Protein AF-A0A7Y2HDD9-F1 (afdb_monomer_lite)

Radius of gyration: 42.1 Å; chains: 1; bounding box: 78×57×143 Å

Foldseek 3Di:
DVVVVVVVVVVVVVVVVVVVVVVVVVVVVVVLPVPDDFQQLLVQLVFQPDCPLVVVLVVLVVLLVVLQPFQQKDWDWDWDQPPDDPPAGKTKIKIKIKGKHKLRGNPLSNLVSVLSVLVNVLCVLVVSLVSLVVCLVVVLLVLLLLLLVVLLVLLVVLLVLLVVLLVLLVVCVVVVNHDVVSNVVSVVSNVVSVVVNVVSVVSNVVCVVVCVVSVRDDDPPSLVFDKAFQLVVLLVCLVVPVSLVVSLVSQLVSLVSVLVSLQMKIWMWMWMWMDIRPDPVRIDIDIDIDTGGDPDPDCVVVSVVSSVVSVVVSVVLSVVLSVVLVVLNVVLVVLVVVLVVLLVVLVVLVVVLVVLVLVVVPDDSVSVSVSSVSVSVNSVSVSVNSVSSSVNVSSLSVNPSSSPPDRRSVRIDTDPSPPPDPPPPDQAEDEDEPPDDDDPVSVVVCVVVSYHYAYPVRVPVVAPEDEQPLVVDQAPVVSVVVVVVVCVVPVRHHYDDPCPVSVVVRHVSHVPPDDPDPDDD

Structure (mmCIF, N/CA/C/O backbone):
data_AF-A0A7Y2HDD9-F1
#
_entry.id   AF-A0A7Y2HDD9-F1
#
loop_
_atom_site.group_PDB
_atom_site.id
_atom_site.type_symbol
_atom_site.label_atom_id
_atom_site.label_alt_id
_atom_site.label_comp_id
_atom_site.label_asym_id
_atom_site.label_entity_id
_atom_site.label_seq_id
_atom_site.pdbx_PDB_ins_code
_atom_site.Cartn_x
_atom_site.Cartn_y
_atom_site.Cartn_z
_atom_site.occupancy
_atom_site.B_iso_or_equiv
_atom_site.auth_seq_id
_atom_site.auth_comp_id
_atom_site.auth_asym_id
_atom_site.auth_atom_id
_atom_site.pdbx_PDB_model_num
ATOM 1 N N . MET A 1 1 ? 36.452 -15.661 -39.657 1.00 47.78 1 MET A N 1
ATOM 2 C CA . MET A 1 1 ? 35.660 -16.874 -39.352 1.00 47.78 1 MET A CA 1
ATOM 3 C C . MET A 1 1 ? 35.799 -17.353 -37.906 1.00 47.78 1 MET A C 1
ATOM 5 O O . MET A 1 1 ? 34.768 -17.627 -37.320 1.00 47.78 1 MET A O 1
ATOM 9 N N . SER A 1 2 ? 36.987 -17.421 -37.281 1.00 43.34 2 SER A N 1
ATOM 10 C CA . SER A 1 2 ? 37.081 -17.934 -35.891 1.00 43.34 2 SER A CA 1
ATOM 11 C C . SER A 1 2 ? 36.596 -16.971 -34.791 1.00 43.34 2 SER A C 1
ATOM 13 O O . SER A 1 2 ? 36.262 -17.423 -33.701 1.00 43.34 2 SER A O 1
ATOM 15 N N . ILE A 1 3 ? 36.512 -15.663 -35.065 1.00 48.81 3 ILE A N 1
ATOM 16 C CA . ILE A 1 3 ? 36.036 -14.653 -34.098 1.00 48.81 3 ILE A CA 1
ATOM 17 C C . ILE A 1 3 ? 34.498 -14.661 -33.978 1.00 48.81 3 ILE A C 1
ATOM 19 O O . ILE A 1 3 ? 33.980 -14.533 -32.873 1.00 48.81 3 ILE A O 1
ATOM 23 N N . ASP A 1 4 ? 33.770 -14.907 -35.075 1.00 53.03 4 ASP A N 1
ATOM 24 C CA . ASP A 1 4 ? 32.295 -14.977 -35.070 1.00 53.03 4 ASP A CA 1
ATOM 25 C C . ASP A 1 4 ? 31.764 -16.170 -34.274 1.00 53.03 4 ASP A C 1
ATOM 27 O O . ASP A 1 4 ? 30.815 -16.035 -33.507 1.00 53.03 4 ASP A O 1
ATOM 31 N N . ILE A 1 5 ? 32.424 -17.326 -34.392 1.00 54.16 5 ILE A N 1
ATOM 32 C CA . ILE A 1 5 ? 32.047 -18.539 -33.654 1.00 54.16 5 ILE A CA 1
ATOM 33 C C . ILE A 1 5 ? 32.234 -18.323 -32.145 1.00 54.16 5 ILE A C 1
ATOM 35 O O . ILE A 1 5 ? 31.430 -18.790 -31.342 1.00 54.16 5 ILE A O 1
ATOM 39 N N . LYS A 1 6 ? 33.266 -17.565 -31.749 1.00 51.97 6 LYS A N 1
ATOM 40 C CA . LYS A 1 6 ? 33.541 -17.259 -30.342 1.00 51.97 6 LYS A CA 1
ATOM 41 C C . LYS A 1 6 ? 32.492 -16.314 -29.747 1.00 51.97 6 LYS A C 1
ATOM 43 O O . LYS A 1 6 ? 32.070 -16.534 -28.619 1.00 51.97 6 LYS A O 1
ATOM 48 N N . ASN A 1 7 ? 32.034 -15.320 -30.511 1.00 48.03 7 ASN A N 1
ATOM 49 C CA . ASN A 1 7 ? 30.978 -14.404 -30.073 1.00 48.03 7 ASN A CA 1
ATOM 50 C C . ASN A 1 7 ? 29.602 -15.089 -30.016 1.00 48.03 7 ASN A C 1
ATOM 52 O O . ASN A 1 7 ? 28.890 -14.907 -29.034 1.00 48.03 7 ASN A O 1
ATOM 56 N N . GLN A 1 8 ? 29.268 -15.954 -30.982 1.00 47.94 8 GLN A N 1
ATOM 57 C CA . GLN A 1 8 ? 28.043 -16.767 -30.923 1.00 47.94 8 GLN A CA 1
ATOM 58 C C . GLN A 1 8 ? 28.028 -17.729 -29.728 1.00 47.94 8 GLN A C 1
ATOM 60 O O . GLN A 1 8 ? 26.996 -17.890 -29.082 1.00 47.94 8 GLN A O 1
ATOM 65 N N . LEU A 1 9 ? 29.169 -18.341 -29.394 1.00 45.78 9 LEU A N 1
ATOM 66 C CA . LEU A 1 9 ? 29.283 -19.215 -28.222 1.00 45.78 9 LEU A CA 1
ATOM 67 C C . LEU A 1 9 ? 29.121 -18.455 -26.896 1.00 45.78 9 LEU A C 1
ATOM 69 O O . LEU A 1 9 ? 28.589 -19.022 -25.945 1.00 45.78 9 LEU A O 1
ATOM 73 N N . ILE A 1 10 ? 29.549 -17.188 -26.832 1.00 61.53 10 ILE A N 1
ATOM 74 C CA . ILE A 1 10 ? 29.371 -16.323 -25.654 1.00 61.53 10 ILE A CA 1
ATOM 75 C C . ILE A 1 10 ? 27.909 -15.867 -25.522 1.00 61.53 10 ILE A C 1
ATOM 77 O O . ILE A 1 10 ? 27.352 -15.913 -24.431 1.00 61.53 10 ILE A O 1
ATOM 81 N N . GLU A 1 11 ? 27.247 -15.485 -26.617 1.00 56.12 11 GLU A N 1
ATOM 82 C CA . GLU A 1 11 ? 25.822 -15.117 -26.582 1.00 56.12 11 GLU A CA 1
ATOM 83 C C . GLU A 1 11 ? 24.930 -16.315 -26.207 1.00 56.12 11 GLU A C 1
ATOM 85 O O . GLU A 1 11 ? 24.002 -16.176 -25.408 1.00 56.12 11 GLU A O 1
ATOM 90 N N . MET A 1 12 ? 25.246 -17.517 -26.707 1.00 55.62 12 MET A N 1
ATOM 91 C CA . MET A 1 12 ? 24.531 -18.743 -26.337 1.00 55.62 12 MET A CA 1
ATOM 92 C C . MET A 1 12 ? 24.745 -19.140 -24.871 1.00 55.62 12 MET A C 1
ATOM 94 O O . MET A 1 12 ? 23.802 -19.607 -24.229 1.00 55.62 12 MET A O 1
ATOM 98 N N . SER A 1 13 ? 25.952 -18.958 -24.323 1.00 61.47 13 SER A N 1
ATOM 99 C CA . SER A 1 13 ? 26.234 -19.295 -22.924 1.00 61.47 13 SER A CA 1
ATOM 100 C C . SER A 1 13 ? 25.582 -18.311 -21.952 1.00 61.47 13 SER A C 1
ATOM 102 O O . SER A 1 13 ? 25.010 -18.751 -20.956 1.00 61.47 13 SER A O 1
ATOM 104 N N . ILE A 1 14 ? 25.560 -17.013 -22.272 1.00 59.75 14 ILE A N 1
ATOM 105 C CA . ILE A 1 14 ? 24.850 -15.995 -21.480 1.00 59.75 14 ILE A CA 1
ATOM 106 C C . ILE A 1 14 ? 23.339 -16.264 -21.489 1.00 59.75 14 ILE A C 1
ATOM 108 O O . ILE A 1 14 ? 22.723 -16.311 -20.426 1.00 59.75 14 ILE A O 1
ATOM 112 N N . GLY A 1 15 ? 22.742 -16.535 -22.656 1.00 62.19 15 GLY A N 1
ATOM 113 C CA . GLY A 1 15 ? 21.313 -16.857 -22.751 1.00 62.19 15 GLY A CA 1
ATOM 114 C C . GLY A 1 15 ? 20.920 -18.136 -21.997 1.00 62.19 15 GLY A C 1
ATOM 115 O O . GLY A 1 15 ? 19.841 -18.205 -21.406 1.00 62.19 15 GLY A O 1
ATOM 116 N N . TYR A 1 16 ? 21.802 -19.141 -21.969 1.00 60.81 16 TYR A N 1
ATOM 117 C CA . TYR A 1 16 ? 21.596 -20.368 -21.195 1.00 60.81 16 TYR A CA 1
ATOM 118 C C . TYR A 1 16 ? 21.693 -20.127 -19.681 1.00 60.81 16 TYR A C 1
ATOM 120 O O . TYR A 1 16 ? 20.864 -20.639 -18.932 1.00 60.81 16 TYR A O 1
ATOM 128 N N . ILE A 1 17 ? 22.654 -19.312 -19.231 1.00 62.47 17 ILE A N 1
ATOM 129 C CA . ILE A 1 17 ? 22.815 -18.949 -17.814 1.00 62.47 17 ILE A CA 1
ATOM 130 C C . ILE A 1 17 ? 21.609 -18.144 -17.319 1.00 62.47 17 ILE A C 1
ATOM 132 O O . ILE A 1 17 ? 21.071 -18.457 -16.261 1.00 62.47 17 ILE A O 1
ATOM 136 N N . ILE A 1 18 ? 21.122 -17.177 -18.106 1.00 63.19 18 ILE A N 1
ATOM 137 C CA . ILE A 1 18 ? 19.920 -16.398 -17.769 1.00 63.19 18 ILE A CA 1
ATOM 138 C C . ILE A 1 18 ? 18.696 -17.318 -17.632 1.00 63.19 18 ILE A C 1
ATOM 140 O O . ILE A 1 18 ? 17.944 -17.203 -16.665 1.00 63.19 18 ILE A O 1
ATOM 144 N N . LYS A 1 19 ? 18.516 -18.285 -18.547 1.00 63.38 19 LYS A N 1
ATOM 145 C CA . LYS A 1 19 ? 17.435 -19.288 -18.461 1.00 63.38 19 LYS A CA 1
ATOM 146 C C . LYS A 1 19 ? 17.536 -20.211 -17.243 1.00 63.38 19 LYS A C 1
ATOM 148 O O . LYS A 1 19 ? 16.516 -20.565 -16.664 1.00 63.38 19 LYS A O 1
ATOM 153 N N . GLN A 1 20 ? 18.742 -20.622 -16.859 1.00 65.38 20 GLN A N 1
ATOM 154 C CA . GLN A 1 20 ? 18.943 -21.461 -15.674 1.00 65.38 20 GLN A CA 1
ATOM 155 C C . GLN A 1 20 ? 18.697 -20.677 -14.378 1.00 65.38 20 GLN A C 1
ATOM 157 O O . GLN A 1 20 ? 18.035 -21.188 -13.481 1.00 65.38 20 GLN A O 1
ATOM 162 N N . LEU A 1 21 ? 19.150 -19.422 -14.295 1.00 57.03 21 LEU A N 1
ATOM 163 C CA . LEU A 1 21 ? 18.912 -18.560 -13.132 1.00 57.03 21 LEU A CA 1
ATOM 164 C C . LEU A 1 21 ? 17.427 -18.225 -12.957 1.00 57.03 21 LEU A C 1
ATOM 166 O O . LEU A 1 21 ? 16.918 -18.304 -11.845 1.00 57.03 21 LEU A O 1
ATOM 170 N N . SER A 1 22 ? 16.716 -17.932 -14.048 1.00 53.75 22 SER A N 1
ATOM 171 C CA . SER A 1 22 ? 15.260 -17.714 -14.019 1.00 53.75 22 SER A CA 1
ATOM 172 C C . SER A 1 22 ? 14.484 -18.970 -13.615 1.00 53.75 22 SER A C 1
ATOM 174 O O . SER A 1 22 ? 13.533 -18.870 -12.845 1.00 53.75 22 SER A O 1
ATOM 176 N N . LEU A 1 23 ? 14.910 -20.160 -14.054 1.00 54.00 23 LEU A N 1
ATOM 177 C CA . LEU A 1 23 ? 14.310 -21.425 -13.619 1.00 54.00 23 LEU A CA 1
ATOM 178 C C . LEU A 1 23 ? 14.557 -21.696 -12.125 1.00 54.00 23 LEU A C 1
ATOM 180 O O . LEU A 1 23 ? 13.646 -22.132 -11.428 1.00 54.00 23 LEU A O 1
ATOM 184 N N . ILE A 1 24 ? 15.764 -21.417 -11.624 1.00 59.34 24 ILE A N 1
ATOM 185 C CA . ILE A 1 24 ? 16.103 -21.558 -10.200 1.00 59.34 24 ILE A CA 1
ATOM 186 C C . ILE A 1 24 ? 15.302 -20.566 -9.354 1.00 59.34 24 ILE A C 1
ATOM 188 O O . ILE A 1 24 ? 14.783 -20.959 -8.314 1.00 59.34 24 ILE A O 1
ATOM 192 N N . LEU A 1 25 ? 15.141 -19.322 -9.814 1.00 53.00 25 LEU A N 1
ATOM 193 C CA . LEU A 1 25 ? 14.307 -18.314 -9.157 1.00 53.00 25 LEU A CA 1
ATOM 194 C C . LEU A 1 25 ? 12.840 -18.768 -9.105 1.00 53.00 25 LEU A C 1
ATOM 196 O O . LEU A 1 25 ? 12.223 -18.731 -8.047 1.00 53.00 25 LEU A O 1
ATOM 200 N N . LEU A 1 26 ? 12.306 -19.290 -10.215 1.00 47.28 26 LEU A N 1
ATOM 201 C CA . LEU A 1 26 ? 10.941 -19.817 -10.287 1.00 47.28 26 LEU A CA 1
ATOM 202 C C . LEU A 1 26 ? 10.736 -21.013 -9.343 1.00 47.28 26 LEU A C 1
ATOM 204 O O . LEU A 1 26 ? 9.709 -21.110 -8.675 1.00 47.28 26 LEU A O 1
ATOM 208 N N . ILE A 1 27 ? 11.717 -21.917 -9.256 1.00 46.47 27 ILE A N 1
ATOM 209 C CA . ILE A 1 27 ? 11.686 -23.050 -8.324 1.00 46.47 27 ILE A CA 1
ATOM 210 C C . ILE A 1 27 ? 11.789 -22.547 -6.879 1.00 46.47 27 ILE A C 1
ATOM 212 O O . ILE A 1 27 ? 11.007 -22.978 -6.043 1.00 46.47 27 ILE A O 1
ATOM 216 N N . ALA A 1 28 ? 12.681 -21.606 -6.565 1.00 44.12 28 ALA A N 1
ATOM 217 C CA . ALA A 1 28 ? 12.818 -21.050 -5.218 1.00 44.12 28 ALA A CA 1
ATOM 218 C C . ALA A 1 28 ? 11.527 -20.359 -4.746 1.00 44.12 28 ALA A C 1
ATOM 220 O O . ALA A 1 28 ? 11.054 -20.645 -3.647 1.00 44.12 28 ALA A O 1
ATOM 221 N N . ILE A 1 29 ? 10.902 -19.552 -5.612 1.00 45.22 29 ILE A N 1
ATOM 222 C CA . ILE A 1 29 ? 9.604 -18.912 -5.358 1.00 45.22 29 ILE A CA 1
ATOM 223 C C . ILE A 1 29 ? 8.531 -19.987 -5.131 1.00 45.22 29 ILE A C 1
ATOM 225 O O . ILE A 1 29 ? 7.901 -20.030 -4.080 1.00 45.22 29 ILE A O 1
ATOM 229 N N . THR A 1 30 ? 8.386 -20.948 -6.048 1.00 41.09 30 THR A N 1
ATOM 230 C CA . THR A 1 30 ? 7.343 -21.989 -5.932 1.00 41.09 30 THR A CA 1
ATOM 231 C C . THR A 1 30 ? 7.552 -22.974 -4.777 1.00 41.09 30 THR A C 1
ATOM 233 O O . THR A 1 30 ? 6.582 -23.570 -4.308 1.00 41.09 30 THR A O 1
ATOM 236 N N . THR A 1 31 ? 8.786 -23.163 -4.298 1.00 42.69 31 THR A N 1
ATOM 237 C CA . THR A 1 31 ? 9.081 -24.051 -3.159 1.00 42.69 31 THR A CA 1
ATOM 238 C C . THR A 1 31 ? 8.915 -23.329 -1.818 1.00 42.69 31 THR A C 1
ATOM 240 O O . THR A 1 31 ? 8.492 -23.968 -0.859 1.00 42.69 31 THR A O 1
ATOM 243 N N . SER A 1 32 ? 9.156 -22.011 -1.763 1.00 42.06 32 SER A N 1
ATOM 244 C CA . SER A 1 32 ? 8.848 -21.153 -0.603 1.00 42.06 32 SER A CA 1
ATOM 245 C C . SER A 1 32 ? 7.334 -21.018 -0.369 1.00 42.06 32 SER A C 1
ATOM 247 O O . SER A 1 32 ? 6.865 -21.039 0.765 1.00 42.06 32 SER A O 1
ATOM 249 N N . MET A 1 33 ? 6.539 -20.993 -1.446 1.00 40.28 33 MET A N 1
ATOM 250 C CA . MET A 1 33 ? 5.081 -20.808 -1.384 1.00 40.28 33 MET A CA 1
ATOM 251 C C . MET A 1 33 ? 4.270 -22.061 -1.003 1.00 40.28 33 MET A C 1
ATOM 253 O O . MET A 1 33 ? 3.053 -21.986 -0.832 1.00 40.28 33 MET A O 1
ATOM 257 N N . LYS A 1 34 ? 4.892 -23.238 -0.852 1.00 35.34 34 LYS A N 1
ATOM 258 C CA . LYS A 1 34 ? 4.181 -24.465 -0.448 1.00 35.34 34 LYS A CA 1
ATOM 259 C C . LYS A 1 34 ? 4.016 -24.533 1.0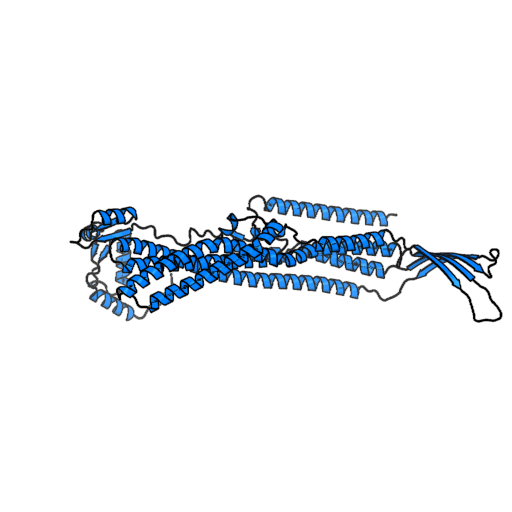73 1.00 35.34 34 LYS A C 1
ATOM 261 O O . LYS A 1 34 ? 4.667 -25.337 1.732 1.00 35.34 34 LYS A O 1
ATOM 266 N N . GLY A 1 35 ? 3.120 -23.717 1.625 1.00 40.12 35 GLY A N 1
ATOM 267 C CA . GLY A 1 35 ? 2.677 -23.879 3.016 1.00 40.12 35 GLY A CA 1
ATOM 268 C C . GLY A 1 35 ? 2.114 -22.640 3.705 1.00 40.12 35 GLY A C 1
ATOM 269 O O . GLY A 1 35 ? 1.549 -22.779 4.784 1.00 40.12 35 GLY A O 1
ATOM 270 N N . GLN A 1 36 ? 2.239 -21.455 3.108 1.00 52.06 36 GLN A N 1
ATOM 271 C CA . GLN A 1 36 ? 1.629 -20.233 3.627 1.00 52.06 36 GLN A CA 1
ATOM 272 C C . GLN A 1 36 ? 0.431 -19.867 2.753 1.00 52.06 36 GLN A C 1
ATOM 274 O O . GLN A 1 36 ? 0.553 -19.782 1.532 1.00 52.06 36 GLN A O 1
ATOM 279 N N . GLU A 1 37 ? -0.738 -19.707 3.375 1.00 58.56 37 GLU A N 1
ATOM 280 C CA . GLU A 1 37 ? -1.887 -19.065 2.733 1.00 58.56 37 GLU A CA 1
ATOM 281 C C . GLU A 1 37 ? -1.419 -17.721 2.165 1.00 58.56 37 GLU A C 1
ATOM 283 O O . GLU A 1 37 ? -0.757 -16.950 2.865 1.00 58.56 37 GLU A O 1
ATOM 288 N N . ALA A 1 38 ? -1.690 -17.476 0.882 1.00 67.69 38 ALA A N 1
ATOM 289 C CA . ALA A 1 38 ? -1.280 -16.239 0.238 1.00 67.69 38 ALA A CA 1
ATOM 290 C C . ALA A 1 38 ? -1.981 -15.068 0.933 1.00 67.69 38 ALA A C 1
ATOM 292 O O . ALA A 1 38 ? -3.208 -15.001 0.947 1.00 67.69 38 ALA A O 1
ATOM 293 N N . PHE A 1 39 ? -1.197 -14.158 1.505 1.00 81.88 39 PHE A N 1
ATOM 294 C CA . PHE A 1 39 ? -1.722 -12.965 2.152 1.00 81.88 39 PHE A CA 1
ATOM 295 C C . PHE A 1 39 ? -2.448 -12.093 1.122 1.00 81.88 39 PHE A C 1
ATOM 297 O O . PHE A 1 39 ? -1.891 -11.786 0.066 1.00 81.88 39 PHE A O 1
ATOM 304 N N . PHE A 1 40 ? -3.683 -11.667 1.396 1.00 85.25 40 PHE A N 1
ATOM 305 C CA . PHE A 1 40 ? -4.521 -11.081 0.345 1.00 85.25 40 PHE A CA 1
ATOM 306 C C . PHE A 1 40 ? -3.955 -9.820 -0.315 1.00 85.25 40 PHE A C 1
ATOM 308 O O . PHE A 1 40 ? -4.175 -9.625 -1.513 1.00 85.25 40 PHE A O 1
ATOM 315 N N . LEU A 1 41 ? -3.193 -8.982 0.403 1.00 85.56 41 LEU A N 1
ATOM 316 C CA . LEU A 1 41 ? -2.558 -7.811 -0.218 1.00 85.56 41 LEU A CA 1
ATOM 317 C C . LEU A 1 41 ? -1.556 -8.213 -1.308 1.00 85.56 41 LEU A C 1
ATOM 319 O O . LEU A 1 41 ? -1.328 -7.437 -2.232 1.00 85.56 41 LEU A O 1
ATOM 323 N N . ASP A 1 42 ? -0.981 -9.417 -1.249 1.00 86.38 42 ASP A N 1
ATOM 324 C CA . ASP A 1 42 ? -0.140 -9.935 -2.327 1.00 86.38 42 ASP A CA 1
ATOM 325 C C . ASP A 1 42 ? -0.966 -10.298 -3.565 1.00 86.38 42 ASP A C 1
ATOM 327 O O . ASP A 1 42 ? -0.525 -10.029 -4.683 1.00 86.38 42 ASP A O 1
ATOM 331 N N . SER A 1 43 ? -2.182 -10.823 -3.377 1.00 83.44 43 SER A N 1
ATOM 332 C CA . SER A 1 43 ? -3.099 -11.157 -4.475 1.00 83.44 43 SER A CA 1
ATOM 333 C C . SER A 1 43 ? -3.665 -9.921 -5.184 1.00 83.44 43 SER A C 1
ATOM 335 O O . SER A 1 43 ? -3.729 -9.907 -6.410 1.00 83.44 43 SER A O 1
ATOM 337 N N . LEU A 1 44 ? -3.968 -8.840 -4.449 1.00 80.81 44 LEU A N 1
ATOM 338 C CA . LEU A 1 44 ? -4.474 -7.588 -5.034 1.00 80.81 44 LEU A CA 1
ATOM 339 C C . LEU A 1 44 ? -3.521 -7.004 -6.086 1.00 80.81 44 LEU A C 1
ATOM 341 O O . LEU A 1 44 ? -3.957 -6.440 -7.084 1.00 80.81 44 LEU A O 1
ATOM 345 N N . TYR A 1 45 ? -2.214 -7.177 -5.884 1.00 74.94 45 TYR A N 1
ATOM 346 C CA . TYR A 1 45 ? -1.164 -6.654 -6.760 1.00 74.94 45 TYR A CA 1
ATOM 347 C C . TYR A 1 45 ? -0.945 -7.502 -8.024 1.00 74.94 45 TYR A C 1
ATOM 349 O O . TYR A 1 45 ? -0.140 -7.116 -8.871 1.00 74.94 45 TYR A O 1
ATOM 357 N N . GLN A 1 46 ? -1.633 -8.640 -8.167 1.00 71.88 46 GLN A N 1
ATOM 358 C CA . GLN A 1 46 ? -1.584 -9.466 -9.378 1.00 71.88 46 GLN A CA 1
ATOM 359 C C . GLN A 1 46 ? -2.585 -8.993 -10.444 1.00 71.88 46 GLN A C 1
ATOM 361 O O . GLN A 1 46 ? -2.418 -9.296 -11.627 1.00 71.88 46 GLN A O 1
ATOM 366 N N . GLU A 1 47 ? -3.601 -8.221 -10.055 1.00 66.69 47 GLU A N 1
ATOM 367 C CA . GLU A 1 47 ? -4.623 -7.720 -10.970 1.00 66.69 47 GLU A CA 1
ATOM 368 C C . GLU A 1 47 ? -4.206 -6.378 -11.583 1.00 66.69 47 GLU A C 1
ATOM 370 O O . GLU A 1 47 ? -4.173 -5.331 -10.931 1.00 66.69 47 GLU A O 1
ATOM 375 N N . SER A 1 48 ? -3.882 -6.397 -12.879 1.00 64.19 48 SER A N 1
ATOM 376 C CA . SER A 1 48 ? -3.616 -5.175 -13.638 1.00 64.19 48 SER A CA 1
ATOM 377 C C . SER A 1 48 ? -4.934 -4.509 -14.040 1.00 64.19 48 SER A C 1
ATOM 379 O O . SER A 1 48 ? -5.609 -4.938 -14.973 1.00 64.19 48 SER A O 1
ATOM 381 N N . LEU A 1 49 ? -5.284 -3.426 -13.343 1.00 69.00 49 LEU A N 1
ATOM 382 C CA . LEU A 1 49 ? -6.470 -2.603 -13.627 1.00 69.00 49 LEU A CA 1
ATOM 383 C C . LEU A 1 49 ? -6.228 -1.545 -14.728 1.00 69.00 49 LEU A C 1
ATOM 385 O O . LEU A 1 49 ? -7.127 -0.786 -15.090 1.00 69.00 49 LEU A O 1
ATOM 389 N N . SER A 1 50 ? -5.006 -1.476 -15.269 1.00 67.50 50 SER A N 1
ATOM 390 C CA . SER A 1 50 ? -4.516 -0.403 -16.139 1.00 67.50 50 SER A CA 1
ATOM 391 C C . SER A 1 50 ? -4.061 -0.948 -17.498 1.00 67.50 50 SER A C 1
ATOM 393 O O . SER A 1 50 ? -3.182 -1.799 -17.597 1.00 67.50 50 SER A O 1
ATOM 395 N N . ASN A 1 51 ? -4.600 -0.389 -18.589 1.00 68.69 51 ASN A N 1
ATOM 396 C CA . ASN A 1 51 ? -4.132 -0.682 -19.952 1.00 68.69 51 ASN A CA 1
ATOM 397 C C . ASN A 1 51 ? -2.942 0.196 -20.388 1.00 68.69 51 ASN A C 1
ATOM 399 O O . ASN A 1 51 ? -2.471 0.069 -21.524 1.00 68.69 51 ASN A O 1
ATOM 403 N N . LEU A 1 52 ? -2.441 1.092 -19.530 1.00 69.19 52 LEU A N 1
ATOM 404 C CA . LEU A 1 52 ? -1.438 2.092 -19.909 1.00 69.19 52 LEU A CA 1
ATOM 405 C C . LEU A 1 52 ? -0.098 1.441 -20.286 1.00 69.19 52 LEU A C 1
ATOM 407 O O . LEU A 1 52 ? 0.517 1.812 -21.294 1.00 69.19 52 LEU A O 1
ATOM 411 N N . GLY A 1 53 ? 0.307 0.407 -19.541 1.00 71.88 53 GLY A N 1
ATOM 412 C CA . GLY A 1 53 ? 1.483 -0.402 -19.855 1.00 71.88 53 GLY A CA 1
ATOM 413 C C . GLY A 1 53 ? 1.382 -1.100 -21.217 1.00 71.88 53 GLY A C 1
ATOM 414 O O . GLY A 1 53 ? 2.366 -1.182 -21.951 1.00 71.88 53 GLY A O 1
ATOM 415 N N . SER A 1 54 ? 0.188 -1.557 -21.619 1.00 77.00 54 SER A N 1
ATOM 416 C CA . SER A 1 54 ? -0.016 -2.211 -22.924 1.00 77.00 54 SER A CA 1
ATOM 417 C C . SER A 1 54 ? 0.199 -1.255 -24.109 1.00 77.00 54 SER A C 1
ATOM 419 O O . SER A 1 54 ? 0.840 -1.624 -25.094 1.00 77.00 54 SER A O 1
ATOM 421 N N . LEU A 1 55 ? -0.245 0.001 -23.991 1.00 78.81 55 LEU A N 1
ATOM 422 C CA . LEU A 1 55 ? -0.079 1.028 -25.025 1.00 78.81 55 LEU A CA 1
ATOM 423 C C . LEU A 1 55 ? 1.389 1.443 -25.184 1.00 78.81 55 LEU A C 1
ATOM 425 O O . LEU A 1 55 ? 1.893 1.513 -26.307 1.00 78.81 55 LEU A O 1
ATOM 429 N N . LYS A 1 56 ? 2.106 1.660 -24.070 1.00 80.88 56 LYS A N 1
ATOM 430 C CA . LYS A 1 56 ? 3.555 1.940 -24.093 1.00 80.88 56 LYS A CA 1
ATOM 431 C C . LYS A 1 56 ? 4.331 0.802 -24.771 1.00 80.88 56 LYS A C 1
ATOM 433 O O . LYS A 1 56 ? 5.199 1.074 -25.603 1.00 80.88 56 LYS A O 1
ATOM 438 N N . ARG A 1 57 ? 3.980 -0.457 -24.470 1.00 85.00 57 ARG A N 1
ATOM 439 C CA . ARG A 1 57 ? 4.571 -1.645 -25.109 1.00 85.00 57 ARG A CA 1
ATOM 440 C C . ARG A 1 57 ? 4.337 -1.663 -26.618 1.00 85.00 57 ARG A C 1
ATOM 442 O O . ARG A 1 57 ? 5.290 -1.844 -27.368 1.00 85.00 57 ARG A O 1
ATOM 449 N N . GLN A 1 58 ? 3.112 -1.406 -27.078 1.00 87.50 58 GLN A N 1
ATOM 450 C CA . GLN A 1 58 ? 2.794 -1.372 -28.513 1.00 87.50 58 GLN A CA 1
ATOM 451 C C . GLN A 1 58 ? 3.584 -0.295 -29.272 1.00 87.50 58 GLN A C 1
ATOM 453 O O . GLN A 1 58 ? 4.096 -0.564 -30.360 1.00 87.50 58 GLN A O 1
ATOM 458 N N . ILE A 1 59 ? 3.735 0.902 -28.692 1.00 87.56 59 ILE A N 1
ATOM 459 C CA . ILE A 1 59 ? 4.513 1.994 -29.300 1.00 87.56 59 ILE A CA 1
ATOM 460 C C . ILE A 1 59 ? 5.985 1.587 -29.453 1.00 87.56 59 ILE A C 1
ATOM 462 O O . ILE A 1 59 ? 6.561 1.720 -30.532 1.00 87.56 59 ILE A O 1
ATOM 466 N N . LEU A 1 60 ? 6.595 1.051 -28.394 1.00 88.38 60 LEU A N 1
ATOM 467 C CA . LEU A 1 60 ? 7.995 0.619 -28.428 1.00 88.38 60 LEU A CA 1
ATOM 468 C C . LEU A 1 60 ? 8.215 -0.582 -29.348 1.00 88.38 60 LEU A C 1
ATOM 470 O O . LEU A 1 60 ? 9.226 -0.633 -30.045 1.00 88.38 60 LEU A O 1
ATOM 474 N N . GLN A 1 61 ? 7.263 -1.510 -29.403 1.00 92.88 61 GLN A N 1
ATOM 475 C CA . GLN A 1 61 ? 7.308 -2.636 -30.328 1.00 92.88 61 GLN A CA 1
ATOM 476 C C . GLN A 1 61 ? 7.273 -2.160 -31.787 1.00 92.88 61 GLN A C 1
ATOM 478 O O . GLN A 1 61 ? 8.092 -2.597 -32.595 1.00 92.88 61 GLN A O 1
ATOM 483 N N . SER A 1 62 ? 6.408 -1.193 -32.107 1.00 93.38 62 SER A N 1
ATOM 484 C CA . SER A 1 62 ? 6.368 -0.566 -33.432 1.00 93.38 62 SER A CA 1
ATOM 485 C C . SER A 1 62 ? 7.696 0.113 -33.794 1.00 93.38 62 SER A C 1
ATOM 487 O O . SER A 1 62 ? 8.162 -0.011 -34.929 1.00 93.38 62 SER A O 1
ATOM 489 N N . ASP A 1 63 ? 8.336 0.808 -32.846 1.00 92.19 63 ASP A N 1
ATOM 490 C CA . ASP A 1 63 ? 9.668 1.398 -33.047 1.00 92.19 63 ASP A CA 1
ATOM 491 C C . ASP A 1 63 ? 10.721 0.316 -33.345 1.00 92.19 63 ASP A C 1
ATOM 493 O O . ASP A 1 63 ? 11.524 0.459 -34.272 1.00 92.19 63 ASP A O 1
ATOM 497 N N . ILE A 1 64 ? 10.727 -0.779 -32.574 1.00 93.75 64 ILE A N 1
ATOM 498 C CA . ILE A 1 64 ? 11.644 -1.913 -32.768 1.00 93.75 64 ILE A CA 1
ATOM 499 C C . ILE A 1 64 ? 11.486 -2.483 -34.180 1.00 93.75 64 ILE A C 1
ATOM 501 O O . ILE A 1 64 ? 12.483 -2.699 -34.877 1.00 93.75 64 ILE A O 1
ATOM 505 N N . ASP A 1 65 ? 10.248 -2.697 -34.618 1.00 94.31 65 ASP A N 1
ATOM 506 C CA . ASP A 1 65 ? 9.947 -3.268 -35.928 1.00 94.31 65 ASP A CA 1
ATOM 507 C C . ASP A 1 65 ? 10.345 -2.319 -37.068 1.00 94.31 65 ASP A C 1
ATOM 509 O O . ASP A 1 65 ? 10.938 -2.758 -38.061 1.00 94.31 65 ASP A O 1
ATOM 513 N N . TYR A 1 66 ? 10.141 -1.009 -36.892 1.00 93.75 66 TYR A N 1
ATOM 514 C CA . TYR A 1 66 ? 10.631 0.014 -37.817 1.00 93.75 66 TYR A CA 1
ATOM 515 C C . TYR A 1 66 ? 12.156 -0.059 -37.997 1.00 93.75 66 TYR A C 1
ATOM 517 O O . TYR A 1 66 ? 12.653 -0.114 -39.129 1.00 93.75 66 TYR A O 1
ATOM 525 N N . TYR A 1 67 ? 12.920 -0.113 -36.901 1.00 92.31 67 TYR A N 1
ATOM 526 C CA . TYR A 1 67 ? 14.381 -0.192 -36.975 1.00 92.31 67 TYR A CA 1
ATOM 527 C C . TYR A 1 67 ? 14.870 -1.525 -37.559 1.00 92.31 67 TYR A C 1
ATOM 529 O O . TYR A 1 67 ? 15.806 -1.525 -38.362 1.00 92.31 67 TYR A O 1
ATOM 537 N N . LYS A 1 68 ? 14.215 -2.652 -37.245 1.00 91.50 68 LYS A N 1
ATOM 538 C CA . LYS A 1 68 ? 14.524 -3.963 -37.850 1.00 91.50 68 LYS A CA 1
ATOM 539 C C . LYS A 1 68 ? 14.276 -3.981 -39.363 1.00 91.50 68 LYS A C 1
ATOM 541 O O . LYS A 1 68 ? 15.053 -4.587 -40.104 1.00 91.50 68 LYS A O 1
ATOM 546 N N . GLY A 1 69 ? 13.215 -3.320 -39.828 1.00 89.25 69 GLY A N 1
ATOM 547 C CA . GLY A 1 69 ? 12.863 -3.230 -41.247 1.00 89.25 69 GLY A CA 1
ATOM 548 C C . GLY A 1 69 ? 13.738 -2.259 -42.049 1.00 89.25 69 GLY A C 1
ATOM 549 O O . GLY A 1 69 ? 13.931 -2.440 -43.255 1.00 89.25 69 GLY A O 1
ATOM 550 N N . ASN A 1 70 ? 14.309 -1.242 -41.401 1.00 90.88 70 ASN A N 1
ATOM 551 C CA . ASN A 1 70 ? 15.081 -0.206 -42.074 1.00 90.88 70 ASN A CA 1
ATOM 552 C C . ASN A 1 70 ? 16.505 -0.675 -42.435 1.00 90.88 70 ASN A C 1
ATOM 554 O O . ASN A 1 70 ? 17.434 -0.658 -41.625 1.00 90.88 70 ASN A O 1
ATOM 558 N N . ARG A 1 71 ? 16.715 -1.019 -43.710 1.00 90.69 71 ARG A N 1
ATOM 559 C CA . ARG A 1 71 ? 18.020 -1.448 -44.255 1.00 90.69 71 ARG A CA 1
ATOM 560 C C . ARG A 1 71 ? 18.973 -0.296 -44.614 1.00 90.69 71 ARG A C 1
ATOM 562 O O . ARG A 1 71 ? 19.986 -0.532 -45.266 1.00 90.69 71 ARG A O 1
ATOM 569 N N . GLY A 1 72 ? 18.654 0.945 -44.235 1.00 87.25 72 GLY A N 1
ATOM 570 C CA . GLY A 1 72 ? 19.455 2.127 -44.573 1.00 87.25 72 GLY A CA 1
ATOM 571 C C . GLY A 1 72 ? 19.394 2.509 -46.056 1.00 87.25 72 GLY A C 1
ATOM 572 O O . GLY A 1 72 ? 20.286 3.203 -46.546 1.00 87.25 72 GLY A O 1
ATOM 573 N N . LEU A 1 73 ? 18.372 2.031 -46.771 1.00 89.62 73 LEU A N 1
ATOM 574 C CA . LEU A 1 73 ? 18.139 2.322 -48.181 1.00 89.62 73 LEU A CA 1
ATOM 575 C C . LEU A 1 73 ? 17.388 3.645 -48.326 1.00 89.62 73 LEU A C 1
ATOM 577 O O . LEU A 1 73 ? 16.363 3.862 -47.689 1.00 89.62 73 LEU A O 1
ATOM 581 N N . SER A 1 74 ? 17.876 4.511 -49.206 1.00 89.69 74 SER A N 1
ATOM 582 C CA . SER A 1 74 ? 17.162 5.713 -49.636 1.00 89.69 74 SER A CA 1
ATOM 583 C C . SER A 1 74 ? 17.301 5.881 -51.142 1.00 89.69 74 SER A C 1
ATOM 585 O O . SER A 1 74 ? 18.377 5.680 -51.705 1.00 89.69 74 SER A O 1
ATOM 587 N N . ALA A 1 75 ? 16.207 6.255 -51.796 1.00 88.62 75 ALA A N 1
ATOM 588 C CA . ALA A 1 75 ? 16.198 6.638 -53.198 1.00 88.62 75 ALA A CA 1
ATOM 589 C C . ALA A 1 75 ? 15.851 8.123 -53.293 1.00 88.62 75 ALA A C 1
ATOM 591 O O . ALA A 1 75 ? 14.987 8.611 -52.568 1.00 88.62 75 ALA A O 1
ATOM 592 N N . GLY A 1 76 ? 16.542 8.845 -54.166 1.00 85.56 76 GLY A N 1
ATOM 593 C CA . GLY A 1 76 ? 16.327 10.269 -54.366 1.00 85.56 76 GLY A CA 1
ATOM 594 C C . GLY A 1 76 ? 16.418 10.639 -55.835 1.00 85.56 76 GLY A C 1
ATOM 595 O O . GLY A 1 76 ? 17.291 10.155 -56.560 1.00 85.56 76 GLY A O 1
ATOM 596 N N . ILE A 1 77 ? 15.526 11.530 -56.252 1.00 84.31 77 ILE A N 1
ATOM 597 C CA . ILE A 1 77 ? 15.603 12.237 -57.526 1.00 84.31 77 ILE A CA 1
ATOM 598 C C . ILE A 1 77 ? 15.915 13.689 -57.184 1.00 84.31 77 ILE A C 1
ATOM 600 O O . ILE A 1 77 ? 15.172 14.320 -56.439 1.00 84.31 77 ILE A O 1
ATOM 604 N N . SER A 1 78 ? 17.019 14.217 -57.703 1.00 82.44 78 SER A N 1
ATOM 605 C CA . SER A 1 78 ? 17.332 15.643 -57.607 1.00 82.44 78 SER A CA 1
ATOM 606 C C . SER A 1 78 ? 17.386 16.241 -59.006 1.00 82.44 78 SER A C 1
ATOM 608 O O . SER A 1 78 ? 18.108 15.724 -59.864 1.00 82.44 78 SER A O 1
ATOM 610 N N . LEU A 1 79 ? 16.657 17.333 -59.213 1.00 78.00 79 LEU A N 1
ATOM 611 C CA . LEU A 1 79 ? 16.739 18.169 -60.404 1.00 78.00 79 LEU A CA 1
ATOM 612 C C . LEU A 1 79 ? 17.563 19.396 -60.031 1.00 78.00 79 LEU A C 1
ATOM 614 O O . LEU A 1 79 ? 17.162 20.156 -59.155 1.00 78.00 79 LEU A O 1
ATOM 618 N N . ASN A 1 80 ? 18.729 19.556 -60.648 1.00 71.38 80 ASN A N 1
ATOM 619 C CA . ASN A 1 80 ? 19.529 20.761 -60.478 1.00 71.38 80 ASN A CA 1
ATOM 620 C C . ASN A 1 80 ? 19.356 21.631 -61.717 1.00 71.38 80 ASN A C 1
ATOM 622 O O . ASN A 1 80 ? 19.744 21.220 -62.814 1.00 71.38 80 ASN A O 1
ATOM 626 N N . ASN A 1 81 ? 18.812 22.828 -61.503 1.00 60.12 81 ASN A N 1
ATOM 627 C CA . ASN A 1 81 ? 18.817 23.909 -62.474 1.00 60.12 81 ASN A CA 1
ATOM 628 C C . ASN A 1 81 ? 19.888 24.910 -62.023 1.00 60.12 81 ASN A C 1
ATOM 630 O O . ASN A 1 81 ? 19.720 25.587 -61.009 1.00 60.12 81 ASN A O 1
ATOM 634 N N . SER A 1 82 ? 21.042 24.934 -62.686 1.00 56.88 82 SER A N 1
ATOM 635 C CA . SER A 1 82 ? 22.079 25.925 -62.396 1.00 56.88 82 SER A CA 1
ATOM 636 C C . SER A 1 82 ? 21.716 27.236 -63.088 1.00 56.88 82 SER A C 1
ATOM 638 O O . SER A 1 82 ? 22.062 27.435 -64.244 1.00 56.88 82 SER A O 1
ATOM 640 N N . GLU A 1 83 ? 21.013 28.130 -62.395 1.00 51.06 83 GLU A N 1
ATOM 641 C CA . GLU A 1 83 ? 20.586 29.426 -62.954 1.00 51.06 83 GLU A CA 1
ATOM 642 C C . GLU A 1 83 ? 21.676 30.518 -62.972 1.00 51.06 83 GLU A C 1
ATOM 644 O O . GLU A 1 83 ? 21.389 31.666 -63.289 1.00 51.06 83 GLU A O 1
ATOM 649 N N . PHE A 1 84 ? 22.943 30.206 -62.688 1.00 50.19 84 PHE A N 1
ATOM 650 C CA . PHE A 1 84 ? 24.014 31.212 -62.672 1.00 50.19 84 PHE A CA 1
ATOM 651 C C . PHE A 1 84 ? 25.323 30.670 -63.256 1.00 50.19 84 PHE A C 1
ATOM 653 O O . PHE A 1 84 ? 26.213 30.273 -62.511 1.00 50.19 84 PHE A O 1
ATOM 660 N N . ASN A 1 85 ? 25.415 30.614 -64.590 1.00 43.50 85 ASN A N 1
ATOM 661 C CA . ASN A 1 85 ? 26.597 30.984 -65.388 1.00 43.50 85 ASN A CA 1
ATOM 662 C C . ASN A 1 85 ? 26.306 30.770 -66.884 1.00 43.50 85 ASN A C 1
ATOM 664 O O . ASN A 1 85 ? 25.984 29.669 -67.316 1.00 43.50 85 ASN A O 1
ATOM 668 N N . LEU A 1 86 ? 26.448 31.839 -67.672 1.00 51.84 86 LEU A N 1
ATOM 669 C CA . LEU A 1 86 ? 26.047 31.950 -69.085 1.00 51.84 86 LEU A CA 1
ATOM 670 C C . LEU A 1 86 ? 26.825 31.064 -70.080 1.00 51.84 86 LEU A C 1
ATOM 672 O O . LEU A 1 86 ? 26.542 31.128 -71.273 1.00 51.84 86 LEU A O 1
ATOM 676 N N . GLU A 1 87 ? 27.765 30.233 -69.627 1.00 53.00 87 GLU A N 1
ATOM 677 C CA . GLU A 1 87 ? 28.590 29.395 -70.511 1.00 53.00 87 GLU A CA 1
ATOM 678 C C . GLU A 1 87 ? 28.347 27.882 -70.369 1.00 53.00 87 GLU A C 1
ATOM 680 O O . GLU A 1 87 ? 28.858 27.128 -71.189 1.00 53.00 87 GLU A O 1
ATOM 685 N N . ASP A 1 88 ? 27.523 27.420 -69.416 1.00 53.59 88 ASP A N 1
ATOM 686 C CA . ASP A 1 88 ? 27.229 25.982 -69.255 1.00 53.59 88 ASP A CA 1
ATOM 687 C C . ASP A 1 88 ? 25.800 25.760 -68.698 1.00 53.59 88 ASP A C 1
ATOM 689 O O . ASP A 1 88 ? 25.578 25.390 -67.543 1.00 53.59 88 ASP A O 1
ATOM 693 N N . ASN A 1 89 ? 24.790 26.047 -69.530 1.00 54.50 89 ASN A N 1
ATOM 694 C CA . ASN A 1 89 ? 23.366 25.868 -69.210 1.00 54.50 89 ASN A CA 1
ATOM 695 C C . ASN A 1 89 ? 22.938 24.400 -69.365 1.00 54.50 89 ASN A C 1
ATOM 697 O O . ASN A 1 89 ? 22.285 24.032 -70.343 1.00 54.50 89 ASN A O 1
ATOM 701 N N . GLY A 1 90 ? 23.290 23.564 -68.390 1.00 60.75 90 GLY A N 1
ATOM 702 C CA . GLY A 1 90 ? 22.890 22.160 -68.376 1.00 60.75 90 GLY A CA 1
ATOM 703 C C . GLY A 1 90 ? 21.864 21.821 -67.302 1.00 60.75 90 GLY A C 1
ATOM 704 O O . GLY A 1 90 ? 22.180 21.799 -66.111 1.00 60.75 90 GLY A O 1
ATOM 705 N N . MET A 1 91 ? 20.639 21.467 -67.706 1.00 68.38 91 MET A N 1
ATOM 706 C CA . MET A 1 91 ? 19.677 20.850 -66.790 1.00 68.38 91 MET A CA 1
ATOM 707 C C . MET A 1 91 ? 20.163 19.435 -66.465 1.00 68.38 91 MET A C 1
ATOM 709 O O . MET A 1 91 ? 20.263 18.584 -67.351 1.00 68.38 91 MET A O 1
ATOM 713 N N . SER A 1 92 ? 20.472 19.166 -65.194 1.00 74.38 92 SER A N 1
ATOM 714 C CA . SER A 1 92 ? 20.900 17.831 -64.770 1.00 74.38 92 SER A CA 1
ATOM 715 C C . SER A 1 92 ? 19.856 17.184 -63.874 1.00 74.38 92 SER A C 1
ATOM 717 O O . SER A 1 92 ? 19.491 17.709 -62.819 1.00 74.38 92 SER A O 1
ATOM 719 N N . SER A 1 93 ? 19.386 16.011 -64.287 1.00 79.94 93 SER A N 1
ATOM 720 C CA . SER A 1 93 ? 18.598 15.136 -63.430 1.00 79.94 93 SER A CA 1
ATOM 721 C C . SER A 1 93 ? 19.507 14.045 -62.882 1.00 79.94 93 SER A C 1
ATOM 723 O O . SER A 1 93 ? 20.346 13.469 -63.582 1.00 79.94 93 SER A O 1
ATOM 725 N N . ARG A 1 94 ? 19.390 13.785 -61.583 1.00 82.06 94 ARG A N 1
ATOM 726 C CA . ARG A 1 94 ? 20.152 12.737 -60.912 1.00 82.06 94 ARG A CA 1
ATOM 727 C C . ARG A 1 94 ? 19.194 11.839 -60.160 1.00 82.06 94 ARG A C 1
ATOM 729 O O . ARG A 1 94 ? 18.553 12.277 -59.211 1.00 82.06 94 ARG A O 1
ATOM 736 N N . PHE A 1 95 ? 19.168 10.578 -60.560 1.00 87.62 95 PHE A N 1
ATOM 737 C CA . PHE A 1 95 ? 18.601 9.500 -59.767 1.00 87.62 95 PHE A CA 1
ATOM 738 C C . PHE A 1 95 ? 19.723 8.866 -58.949 1.00 87.62 95 PHE A C 1
ATOM 740 O O . PHE A 1 95 ? 20.798 8.576 -59.482 1.00 87.62 95 PHE A O 1
ATOM 747 N N . ARG A 1 96 ? 19.510 8.681 -57.648 1.00 89.19 96 ARG A N 1
ATOM 748 C CA . ARG A 1 96 ? 20.495 8.070 -56.756 1.00 89.19 96 ARG A CA 1
ATOM 749 C C . ARG A 1 96 ? 19.813 7.105 -55.801 1.00 89.19 96 ARG A C 1
ATOM 751 O O . ARG A 1 96 ? 18.855 7.476 -55.131 1.00 89.19 96 ARG A O 1
ATOM 758 N N . VAL A 1 97 ? 20.375 5.910 -55.687 1.00 91.81 97 VAL A N 1
ATOM 759 C CA . VAL A 1 97 ? 20.091 4.960 -54.615 1.00 91.81 97 VAL A CA 1
ATOM 760 C C . VAL A 1 97 ? 21.295 4.955 -53.680 1.00 91.81 97 VAL A C 1
ATOM 762 O O . VAL A 1 97 ? 22.424 4.726 -54.113 1.00 91.81 97 VAL A O 1
ATOM 765 N N . ASN A 1 98 ? 21.061 5.244 -52.405 1.00 91.56 98 ASN A N 1
ATOM 766 C CA . ASN A 1 98 ? 22.064 5.177 -51.350 1.00 91.56 98 ASN A CA 1
ATOM 767 C C . ASN A 1 98 ? 21.717 4.049 -50.393 1.00 91.56 98 ASN A C 1
ATOM 769 O O . ASN A 1 98 ? 20.561 3.901 -49.997 1.00 91.56 98 ASN A O 1
ATOM 773 N N . MET A 1 99 ? 22.736 3.325 -49.957 1.00 93.56 99 MET A N 1
ATOM 774 C CA . MET A 1 99 ? 22.660 2.380 -48.862 1.00 93.56 99 MET A CA 1
ATOM 775 C C . MET A 1 99 ? 23.680 2.778 -47.802 1.00 93.56 99 MET A C 1
ATOM 777 O O . MET A 1 99 ? 24.889 2.725 -48.036 1.00 93.56 99 MET A O 1
ATOM 781 N N . ASN A 1 100 ? 23.196 3.173 -46.630 1.00 93.56 100 ASN A N 1
ATOM 782 C CA . ASN A 1 100 ? 24.038 3.342 -45.454 1.00 93.56 100 ASN A CA 1
ATOM 783 C C . ASN A 1 100 ? 24.163 1.978 -44.760 1.00 93.56 100 ASN A C 1
ATOM 785 O O . ASN A 1 100 ? 23.157 1.373 -44.388 1.00 93.56 100 ASN A O 1
ATOM 789 N N . LEU A 1 101 ? 25.386 1.486 -44.572 1.00 90.31 101 LEU A N 1
ATOM 790 C CA . LEU A 1 101 ? 25.636 0.169 -43.976 1.00 90.31 101 LEU A CA 1
ATOM 791 C C . LEU A 1 101 ? 25.941 0.240 -42.475 1.00 90.31 101 LEU A C 1
ATOM 793 O O . LEU A 1 101 ? 25.546 -0.657 -41.738 1.00 90.31 101 LEU A O 1
ATOM 797 N N . LEU A 1 102 ? 26.625 1.296 -42.020 1.00 92.69 102 LEU A N 1
ATOM 798 C CA . LEU A 1 102 ? 27.172 1.393 -40.658 1.00 92.69 102 LEU A CA 1
ATOM 799 C C . LEU A 1 102 ? 26.531 2.528 -39.825 1.00 92.69 102 LEU A C 1
ATOM 801 O O . LEU A 1 102 ? 25.331 2.458 -39.563 1.00 92.69 102 LEU A O 1
ATOM 805 N N . GLY A 1 103 ? 27.293 3.558 -39.419 1.00 82.62 103 GLY A N 1
ATOM 806 C CA . GLY A 1 103 ? 26.940 4.608 -38.434 1.00 82.62 103 GLY A CA 1
ATOM 807 C C . GLY A 1 103 ? 25.797 5.582 -38.777 1.00 82.62 103 GLY A C 1
ATOM 808 O O . GLY A 1 103 ? 25.731 6.677 -38.230 1.00 82.62 103 GLY A O 1
ATOM 809 N N . SER A 1 104 ? 24.916 5.216 -39.704 1.00 82.50 104 SER A N 1
ATOM 810 C CA . SER A 1 104 ? 23.686 5.945 -40.060 1.00 82.50 104 SER A CA 1
ATOM 811 C C . SER A 1 104 ? 22.738 5.086 -40.914 1.00 82.50 104 SER A C 1
ATOM 813 O O . SER A 1 104 ? 21.987 5.593 -41.752 1.00 82.50 104 SER A O 1
ATOM 815 N N . GLY A 1 105 ? 22.843 3.763 -40.784 1.00 89.75 105 GLY A N 1
ATOM 816 C CA . GLY A 1 105 ? 22.208 2.814 -41.686 1.00 89.75 105 GLY A CA 1
ATOM 817 C C . GLY A 1 105 ? 21.954 1.463 -41.042 1.00 89.75 105 GLY A C 1
ATOM 818 O O . GLY A 1 105 ? 21.659 1.402 -39.855 1.00 89.75 105 GLY A O 1
ATOM 819 N N . TRP A 1 106 ? 22.082 0.382 -41.810 1.00 91.88 106 TRP A N 1
ATOM 820 C CA . TRP A 1 106 ? 21.654 -0.953 -41.384 1.00 91.88 106 TRP A CA 1
ATOM 821 C C . TRP A 1 106 ? 22.199 -1.397 -40.012 1.00 91.88 106 TRP A C 1
ATOM 823 O O . TRP A 1 106 ? 21.413 -1.760 -39.140 1.00 91.88 106 TRP A O 1
ATOM 833 N N . MET A 1 107 ? 23.516 -1.318 -39.776 1.00 92.75 107 MET A N 1
ATOM 834 C CA . MET A 1 107 ? 24.108 -1.718 -38.490 1.00 92.75 107 MET A CA 1
ATOM 835 C C . MET A 1 107 ? 23.679 -0.803 -37.333 1.00 92.75 107 MET A C 1
ATOM 837 O O . MET A 1 107 ? 23.380 -1.295 -36.248 1.00 92.75 107 MET A O 1
ATOM 841 N N . SER A 1 108 ? 23.614 0.517 -37.554 1.00 93.50 108 SER A N 1
ATOM 842 C CA . SER A 1 108 ? 23.100 1.457 -36.546 1.00 93.50 108 SER A CA 1
ATOM 843 C C . SER A 1 108 ? 21.646 1.152 -36.199 1.00 93.50 108 SER A C 1
ATOM 845 O O . SER A 1 108 ? 21.300 1.165 -35.026 1.00 93.50 108 SER A O 1
ATOM 847 N N . ASN A 1 109 ? 20.814 0.843 -37.196 1.00 93.25 109 ASN A N 1
ATOM 848 C CA . ASN A 1 109 ? 19.407 0.517 -36.985 1.00 93.25 109 ASN A CA 1
ATOM 849 C C . ASN A 1 109 ? 19.256 -0.797 -36.212 1.00 93.25 109 ASN A C 1
ATOM 851 O O . ASN A 1 109 ? 18.411 -0.889 -35.329 1.00 93.25 109 ASN A O 1
ATOM 855 N N . LYS A 1 110 ? 20.113 -1.793 -36.478 1.00 94.25 110 LYS A N 1
ATOM 856 C CA . LYS A 1 110 ? 20.156 -3.029 -35.688 1.00 94.25 110 LYS A CA 1
ATOM 857 C C . LYS A 1 110 ? 20.475 -2.743 -34.215 1.00 94.25 110 LYS A C 1
ATOM 859 O O . LYS A 1 110 ? 19.763 -3.227 -33.343 1.00 94.25 110 LYS A O 1
ATOM 864 N N . ILE A 1 111 ? 21.488 -1.915 -33.946 1.00 93.88 111 ILE A N 1
ATOM 865 C CA . ILE A 1 111 ? 21.842 -1.511 -32.575 1.00 93.88 111 ILE A CA 1
ATOM 866 C C . ILE A 1 111 ? 20.716 -0.694 -31.926 1.00 93.88 111 ILE A C 1
ATOM 868 O O . ILE A 1 111 ? 20.427 -0.884 -30.748 1.00 93.88 111 ILE A O 1
ATOM 872 N N . ASP A 1 112 ? 20.051 0.197 -32.670 1.00 94.50 112 ASP A N 1
ATOM 873 C CA . ASP A 1 112 ? 18.897 0.945 -32.161 1.00 94.50 112 ASP A CA 1
ATOM 874 C C . ASP A 1 112 ? 17.728 0.019 -31.809 1.00 94.50 112 ASP A C 1
ATOM 876 O O . ASP A 1 112 ? 17.098 0.231 -30.775 1.00 94.50 112 ASP A O 1
ATOM 880 N N . ALA A 1 113 ? 17.463 -1.009 -32.621 1.00 93.25 113 ALA A N 1
ATOM 881 C CA . ALA A 1 113 ? 16.436 -2.009 -32.346 1.00 93.25 113 ALA A CA 1
ATOM 882 C C . ALA A 1 113 ? 16.762 -2.830 -31.088 1.00 93.25 113 ALA A C 1
ATOM 884 O O . ALA A 1 113 ? 15.889 -3.016 -30.246 1.00 93.25 113 ALA A O 1
ATOM 885 N N . GLU A 1 114 ? 18.012 -3.280 -30.931 1.00 94.81 114 GLU A N 1
ATOM 886 C CA . GLU A 1 114 ? 18.485 -3.977 -29.724 1.00 94.81 114 GLU A CA 1
ATOM 887 C C . GLU A 1 114 ? 18.342 -3.083 -28.486 1.00 94.81 114 GLU A C 1
ATOM 889 O O . GLU A 1 114 ? 17.738 -3.482 -27.492 1.00 94.81 114 GLU A O 1
ATOM 894 N N . ARG A 1 115 ? 18.792 -1.826 -28.572 1.00 94.50 115 ARG A N 1
ATOM 895 C CA . ARG A 1 115 ? 18.645 -0.842 -27.494 1.00 94.50 115 ARG A CA 1
ATOM 896 C C . ARG A 1 115 ? 17.178 -0.597 -27.138 1.00 94.50 115 ARG A C 1
ATOM 898 O O . ARG A 1 115 ? 16.845 -0.516 -25.962 1.00 94.50 115 ARG A O 1
ATOM 905 N N . LYS A 1 116 ? 16.301 -0.459 -28.135 1.00 93.75 116 LYS A N 1
ATOM 906 C CA . LYS A 1 116 ? 14.856 -0.269 -27.935 1.00 93.75 116 LYS A CA 1
ATOM 907 C C . LYS A 1 116 ? 14.199 -1.504 -27.320 1.00 93.75 116 LYS A C 1
ATOM 909 O O . LYS A 1 116 ? 13.320 -1.343 -26.487 1.00 93.75 116 LYS A O 1
ATOM 914 N N . SER A 1 117 ? 14.663 -2.706 -27.661 1.00 93.38 117 SER A N 1
ATOM 915 C CA . SER A 1 117 ? 14.233 -3.953 -27.017 1.00 93.38 117 SER A CA 1
ATOM 916 C C . SER A 1 117 ? 14.608 -3.984 -25.535 1.00 93.38 117 SER A C 1
ATOM 918 O O . SER A 1 117 ? 13.778 -4.333 -24.709 1.00 93.38 117 SER A O 1
ATOM 920 N N . MET A 1 118 ? 15.822 -3.554 -25.184 1.00 93.12 118 MET A N 1
ATOM 921 C CA . MET A 1 118 ? 16.241 -3.441 -23.780 1.00 93.12 118 MET A CA 1
ATOM 922 C C . MET A 1 118 ? 15.465 -2.347 -23.038 1.00 93.12 118 MET A C 1
ATOM 924 O O . MET A 1 118 ? 15.141 -2.497 -21.869 1.00 93.12 118 MET A O 1
ATOM 928 N N . GLN A 1 119 ? 15.137 -1.238 -23.710 1.00 90.38 119 GLN A N 1
ATOM 929 C CA . GLN A 1 119 ? 14.270 -0.199 -23.144 1.00 90.38 119 GLN A CA 1
ATOM 930 C C . GLN A 1 119 ? 12.838 -0.691 -22.925 1.00 90.38 119 GLN A C 1
ATOM 932 O O . GLN A 1 119 ? 12.209 -0.277 -21.960 1.00 90.38 119 GLN A O 1
ATOM 937 N N . LEU A 1 120 ? 12.319 -1.544 -23.810 1.00 90.50 120 LEU A N 1
ATOM 938 C CA . LEU A 1 120 ? 11.024 -2.190 -23.628 1.00 90.50 120 LEU A CA 1
ATOM 939 C C . LEU A 1 120 ? 11.041 -3.068 -22.375 1.00 90.50 120 LEU A C 1
ATOM 941 O O . LEU A 1 120 ? 10.186 -2.887 -21.523 1.00 90.50 120 LEU A O 1
ATOM 945 N N . GLU A 1 121 ? 12.053 -3.920 -22.225 1.00 90.12 121 GLU A N 1
ATOM 946 C CA . GLU A 1 121 ? 12.220 -4.784 -21.050 1.00 90.12 121 GLU A CA 1
ATOM 947 C C . GLU A 1 121 ? 12.406 -3.970 -19.750 1.00 90.12 121 GLU A C 1
ATOM 949 O O . GLU A 1 121 ? 11.762 -4.259 -18.745 1.00 90.12 121 GLU A O 1
ATOM 954 N N . LEU A 1 122 ? 13.179 -2.873 -19.773 1.00 88.38 122 LEU A N 1
ATOM 955 C CA . LEU A 1 122 ? 13.253 -1.925 -18.646 1.00 88.38 122 LEU A CA 1
ATOM 956 C C . LEU A 1 122 ? 11.890 -1.320 -18.311 1.00 88.38 122 LEU A C 1
ATOM 958 O O . LEU A 1 122 ? 11.541 -1.180 -17.143 1.00 88.38 122 LEU A O 1
ATOM 962 N N . ASN A 1 123 ? 11.132 -0.929 -19.332 1.00 84.75 123 ASN A N 1
ATOM 963 C CA . ASN A 1 123 ? 9.813 -0.343 -19.146 1.00 84.75 123 ASN A CA 1
ATOM 964 C C . ASN A 1 123 ? 8.779 -1.368 -18.692 1.00 84.75 123 ASN A C 1
ATOM 966 O O . ASN A 1 123 ? 7.789 -0.959 -18.105 1.00 84.75 123 ASN A O 1
ATOM 970 N N . GLU A 1 124 ? 8.976 -2.656 -18.949 1.00 85.00 124 GLU A N 1
ATOM 971 C CA . GLU A 1 124 ? 8.160 -3.716 -18.359 1.00 85.00 124 GLU A CA 1
ATOM 972 C C . GLU A 1 124 ? 8.473 -3.827 -16.863 1.00 85.00 124 GLU A C 1
ATOM 974 O O . GLU A 1 124 ? 7.567 -3.682 -16.050 1.00 85.00 124 GLU A O 1
ATOM 979 N N . MET A 1 125 ? 9.757 -3.895 -16.489 1.00 82.44 125 MET A N 1
ATOM 980 C CA . MET A 1 125 ? 10.176 -3.921 -15.077 1.00 82.44 125 MET A CA 1
ATOM 981 C C . MET A 1 125 ? 9.732 -2.676 -14.282 1.00 82.44 125 MET A C 1
ATOM 983 O O . MET A 1 125 ? 9.381 -2.775 -13.109 1.00 82.44 125 MET A O 1
ATOM 987 N N . ILE A 1 126 ? 9.767 -1.485 -14.894 1.00 78.44 126 ILE A N 1
ATOM 988 C CA . ILE A 1 126 ? 9.326 -0.221 -14.268 1.00 78.44 126 ILE A CA 1
ATOM 989 C C . ILE A 1 126 ? 7.805 -0.049 -14.368 1.00 78.44 126 ILE A C 1
ATOM 991 O O . ILE A 1 126 ? 7.186 0.522 -13.471 1.00 78.44 126 ILE A O 1
ATOM 995 N N . GLY A 1 127 ? 7.205 -0.510 -15.464 1.00 73.00 127 GLY A N 1
ATOM 996 C CA . GLY A 1 127 ? 5.781 -0.371 -15.755 1.00 73.00 127 GLY A CA 1
ATOM 997 C C . GLY A 1 127 ? 4.925 -1.025 -14.686 1.00 73.00 127 GLY A C 1
ATOM 998 O O . GLY A 1 127 ? 3.982 -0.394 -14.219 1.00 73.00 127 GLY A O 1
ATOM 999 N N . ASP A 1 128 ? 5.337 -2.198 -14.206 1.00 72.75 128 ASP A N 1
ATOM 1000 C CA . ASP A 1 128 ? 4.686 -2.869 -13.083 1.00 72.75 128 ASP A CA 1
ATOM 1001 C C . ASP A 1 128 ? 4.660 -1.959 -11.839 1.00 72.75 128 ASP A C 1
ATOM 1003 O O . ASP A 1 128 ? 3.621 -1.780 -11.212 1.00 72.75 128 ASP A O 1
ATOM 1007 N N . GLN A 1 129 ? 5.749 -1.246 -11.526 1.00 75.00 129 GLN A N 1
ATOM 1008 C CA . GLN A 1 129 ? 5.773 -0.298 -10.401 1.00 75.00 129 GLN A CA 1
ATOM 1009 C C . GLN A 1 129 ? 4.893 0.944 -10.627 1.00 75.00 129 GLN A C 1
ATOM 1011 O O . GLN A 1 129 ? 4.284 1.456 -9.680 1.00 75.00 129 GLN A O 1
ATOM 1016 N N . GLU A 1 130 ? 4.827 1.463 -11.857 1.00 74.94 130 GLU A N 1
ATOM 1017 C CA . GLU A 1 130 ? 3.962 2.600 -12.195 1.00 74.94 130 GLU A CA 1
ATOM 1018 C C . GLU A 1 130 ? 2.480 2.229 -12.126 1.00 74.94 130 GLU A C 1
ATOM 1020 O O . GLU A 1 130 ? 1.694 3.002 -11.571 1.00 74.94 130 GLU A O 1
ATOM 1025 N N . ASP A 1 131 ? 2.099 1.066 -12.653 1.00 77.50 131 ASP A N 1
ATOM 1026 C CA . ASP A 1 131 ? 0.722 0.573 -12.616 1.00 77.50 131 ASP A CA 1
ATOM 1027 C C . ASP A 1 131 ? 0.278 0.352 -11.166 1.00 77.50 131 ASP A C 1
ATOM 1029 O O . ASP A 1 131 ? -0.799 0.795 -10.773 1.00 77.50 131 ASP A O 1
ATOM 1033 N N . LEU A 1 132 ? 1.150 -0.182 -10.310 1.00 75.75 132 LEU A N 1
ATOM 1034 C CA . LEU A 1 132 ? 0.865 -0.309 -8.879 1.00 75.75 132 LEU A CA 1
ATOM 1035 C C . LEU A 1 132 ? 0.698 1.027 -8.168 1.00 75.75 132 LEU A C 1
ATOM 1037 O O . LEU A 1 132 ? -0.116 1.154 -7.254 1.00 75.75 132 LEU A O 1
ATOM 1041 N N . ARG A 1 133 ? 1.456 2.049 -8.571 1.00 78.62 133 ARG A N 1
ATOM 1042 C CA . ARG A 1 133 ? 1.277 3.396 -8.029 1.00 78.62 133 ARG A CA 1
ATOM 1043 C C . ARG A 1 133 ? -0.066 3.995 -8.447 1.00 78.62 133 ARG A C 1
ATOM 1045 O O . ARG A 1 133 ? -0.650 4.722 -7.649 1.00 78.62 133 ARG A O 1
ATOM 1052 N N . HIS A 1 134 ? -0.544 3.697 -9.654 1.00 79.00 134 HIS A N 1
ATOM 1053 C CA . HIS A 1 134 ? -1.872 4.116 -10.106 1.00 79.00 134 HIS A CA 1
ATOM 1054 C C . HIS A 1 134 ? -2.982 3.341 -9.385 1.00 79.00 134 HIS A C 1
ATOM 1056 O O . HIS A 1 134 ? -3.941 3.952 -8.921 1.00 79.00 134 HIS A O 1
ATOM 1062 N N . ASN A 1 135 ? -2.819 2.027 -9.214 1.00 83.56 135 ASN A N 1
ATOM 1063 C CA . ASN A 1 135 ? -3.819 1.170 -8.575 1.00 83.56 135 ASN A CA 1
ATOM 1064 C C . ASN A 1 135 ? -3.848 1.317 -7.047 1.00 83.56 135 ASN A C 1
ATOM 1066 O O . ASN A 1 135 ? -4.835 0.946 -6.422 1.00 83.56 135 ASN A O 1
ATOM 1070 N N . TYR A 1 136 ? -2.813 1.899 -6.431 1.00 88.81 136 TYR A N 1
ATOM 1071 C CA . TYR A 1 136 ? -2.748 2.108 -4.982 1.00 88.81 136 TYR A CA 1
ATOM 1072 C C . TYR A 1 136 ? -3.995 2.797 -4.413 1.00 88.81 136 TYR A C 1
ATOM 1074 O O . TYR A 1 136 ? -4.479 2.381 -3.367 1.00 88.81 136 TYR A O 1
ATOM 1082 N N . GLY A 1 137 ? -4.528 3.816 -5.099 1.00 89.12 137 GLY A N 1
ATOM 1083 C CA . GLY A 1 137 ? -5.756 4.489 -4.660 1.00 89.12 137 GLY A CA 1
ATOM 1084 C C . GLY A 1 137 ? -6.947 3.531 -4.605 1.00 89.12 137 GLY A C 1
ATOM 1085 O O . GLY A 1 137 ? -7.660 3.497 -3.612 1.00 89.12 137 GLY A O 1
ATOM 1086 N N . ILE A 1 138 ? -7.074 2.670 -5.617 1.00 89.00 138 ILE A N 1
ATOM 1087 C CA . ILE A 1 138 ? -8.129 1.655 -5.707 1.00 89.00 138 ILE A CA 1
ATOM 1088 C C . ILE A 1 138 ? -8.010 0.648 -4.562 1.00 89.00 138 ILE A C 1
ATOM 1090 O O . ILE A 1 138 ? -8.996 0.348 -3.898 1.00 89.00 138 ILE A O 1
ATOM 1094 N N . TYR A 1 139 ? -6.803 0.142 -4.295 1.00 89.75 139 TYR A N 1
ATOM 1095 C CA . TYR A 1 139 ? -6.586 -0.810 -3.203 1.00 89.75 139 TYR A CA 1
ATOM 1096 C C . TYR A 1 139 ? -6.782 -0.168 -1.828 1.00 89.75 139 TYR A C 1
ATOM 1098 O O . TYR A 1 139 ? -7.285 -0.817 -0.915 1.00 89.75 139 TYR A O 1
ATOM 1106 N N . TYR A 1 140 ? -6.407 1.103 -1.672 1.00 93.31 140 TYR A N 1
ATOM 1107 C CA . TYR A 1 140 ? -6.665 1.859 -0.452 1.00 93.31 140 TYR A CA 1
ATOM 1108 C C . TYR A 1 140 ? -8.171 1.966 -0.199 1.00 93.31 140 TYR A C 1
ATOM 1110 O O . TYR A 1 140 ? -8.637 1.563 0.866 1.00 93.31 140 TYR A O 1
ATOM 1118 N N . ASP A 1 141 ? -8.926 2.426 -1.197 1.00 92.12 141 ASP A N 1
ATOM 1119 C CA . ASP A 1 141 ? -10.382 2.554 -1.130 1.00 92.12 141 ASP A CA 1
ATOM 1120 C C . ASP A 1 141 ? -11.059 1.194 -0.892 1.00 92.12 141 ASP A C 1
ATOM 1122 O O . ASP A 1 141 ? -12.001 1.092 -0.107 1.00 92.12 141 ASP A O 1
ATOM 1126 N N . PHE A 1 142 ? -10.526 0.119 -1.477 1.00 91.44 142 PHE A N 1
ATOM 1127 C CA . PHE A 1 142 ? -10.996 -1.243 -1.234 1.00 91.44 142 PHE A CA 1
ATOM 1128 C C . PHE A 1 142 ? -10.810 -1.689 0.224 1.00 91.44 142 PHE A C 1
ATOM 1130 O O . PHE A 1 142 ? -11.732 -2.242 0.821 1.00 91.44 142 PHE A O 1
ATOM 1137 N N . ILE A 1 143 ? -9.657 -1.407 0.843 1.00 92.12 143 ILE A N 1
ATOM 1138 C CA . ILE A 1 143 ? -9.449 -1.684 2.275 1.00 92.12 143 ILE A CA 1
ATOM 1139 C C . ILE A 1 143 ? -10.451 -0.887 3.120 1.00 92.12 143 ILE A C 1
ATOM 1141 O O . ILE A 1 143 ? -11.049 -1.442 4.041 1.00 92.12 143 ILE A O 1
ATOM 1145 N N . VAL A 1 144 ? -10.660 0.398 2.812 1.00 93.56 144 VAL A N 1
ATOM 1146 C CA . VAL A 1 144 ? -11.642 1.233 3.527 1.00 93.56 144 VAL A CA 1
ATOM 1147 C C . VAL A 1 144 ? -13.043 0.634 3.403 1.00 93.56 144 VAL A C 1
ATOM 1149 O O . VAL A 1 144 ? -13.727 0.491 4.413 1.00 93.56 144 VAL A O 1
ATOM 1152 N N . TYR A 1 145 ? -13.440 0.223 2.198 1.00 92.75 145 TYR A N 1
ATOM 1153 C CA . TYR A 1 145 ? -14.722 -0.424 1.930 1.00 92.75 145 TYR A CA 1
ATOM 1154 C C . TYR A 1 145 ? -14.940 -1.682 2.785 1.00 92.75 145 TYR A C 1
ATOM 1156 O O . TYR A 1 145 ? -15.988 -1.821 3.422 1.00 92.75 145 TYR A O 1
ATOM 1164 N N . LEU A 1 146 ? -13.942 -2.571 2.854 1.00 91.50 146 LEU A N 1
ATOM 1165 C CA . LEU A 1 146 ? -14.014 -3.800 3.653 1.00 91.50 146 LEU A CA 1
ATOM 1166 C C . LEU A 1 146 ? -14.196 -3.501 5.146 1.00 91.50 146 LEU A C 1
ATOM 1168 O O . LEU A 1 146 ? -15.036 -4.107 5.809 1.00 91.50 146 LEU A O 1
ATOM 1172 N N . PHE A 1 147 ? -13.443 -2.540 5.682 1.00 94.25 147 PHE A N 1
ATOM 1173 C CA . PHE A 1 147 ? -13.565 -2.166 7.090 1.00 94.25 147 PHE A CA 1
ATOM 1174 C C . PHE A 1 147 ? -14.864 -1.419 7.389 1.00 94.25 147 PHE A C 1
ATOM 1176 O O . PHE A 1 147 ? -15.444 -1.618 8.449 1.00 94.25 147 PHE A O 1
ATOM 1183 N N . ASN A 1 148 ? -15.369 -0.613 6.461 1.00 94.56 148 ASN A N 1
ATOM 1184 C CA . ASN A 1 148 ? -16.666 0.041 6.593 1.00 94.56 148 ASN A CA 1
ATOM 1185 C C . ASN A 1 148 ? -17.822 -0.965 6.704 1.00 94.56 148 ASN A C 1
ATOM 1187 O O . ASN A 1 148 ? -18.703 -0.768 7.538 1.00 94.56 148 ASN A O 1
ATOM 1191 N N . HIS A 1 149 ? -17.769 -2.078 5.960 1.00 91.88 149 HIS A N 1
ATOM 1192 C CA . HIS A 1 149 ? -18.725 -3.185 6.116 1.00 91.88 149 HIS A CA 1
ATOM 1193 C C . HIS A 1 149 ? -18.702 -3.803 7.518 1.00 91.88 149 HIS A C 1
ATOM 1195 O O . HIS A 1 149 ? -19.743 -4.198 8.031 1.00 91.88 149 HIS A O 1
ATOM 1201 N N . GLN A 1 150 ? -17.539 -3.845 8.175 1.00 92.69 150 GLN A N 1
ATOM 1202 C CA . GLN A 1 150 ? -17.431 -4.315 9.563 1.00 92.69 150 GLN A CA 1
ATOM 1203 C C . GLN A 1 150 ? -17.917 -3.274 10.580 1.00 92.69 150 GLN A C 1
ATOM 1205 O O . GLN A 1 150 ? -18.466 -3.640 11.615 1.00 92.69 150 GLN A O 1
ATOM 1210 N N . LYS A 1 151 ? -17.724 -1.977 10.306 1.00 95.50 151 LYS A N 1
ATOM 1211 C CA . LYS A 1 151 ? -18.158 -0.888 11.199 1.00 95.50 151 LYS A CA 1
ATOM 1212 C C . LYS A 1 151 ? -19.669 -0.714 11.216 1.00 95.50 151 LYS A C 1
ATOM 1214 O O . LYS A 1 151 ? -20.226 -0.405 12.263 1.00 95.50 151 LYS A O 1
ATOM 1219 N N . GLU A 1 152 ? -20.320 -0.875 10.068 1.00 95.50 152 GLU A N 1
ATOM 1220 C CA . GLU A 1 152 ? -21.752 -0.628 9.912 1.00 95.50 152 GLU A CA 1
ATOM 1221 C C . GLU A 1 152 ? -22.636 -1.330 10.963 1.00 95.50 152 GLU A C 1
ATOM 1223 O O . GLU A 1 152 ? -23.411 -0.623 11.614 1.00 95.50 152 GLU A O 1
ATOM 1228 N N . PRO A 1 153 ? -22.536 -2.657 11.198 1.00 96.19 153 PRO A N 1
ATOM 1229 C CA . PRO A 1 153 ? -23.346 -3.317 12.222 1.00 96.19 153 PRO A CA 1
ATOM 1230 C C . PRO A 1 153 ? -23.084 -2.762 13.629 1.00 96.19 153 PRO A C 1
ATOM 1232 O O . PRO A 1 153 ? -24.032 -2.507 14.359 1.00 96.19 153 PRO A O 1
ATOM 1235 N N . ILE A 1 154 ? -21.831 -2.460 13.979 1.00 96.31 154 ILE A N 1
ATOM 1236 C CA . ILE A 1 154 ? -21.478 -1.921 15.304 1.00 96.31 154 ILE A CA 1
ATOM 1237 C C . ILE A 1 154 ? -22.041 -0.512 15.502 1.00 96.31 154 ILE A C 1
ATOM 1239 O O . ILE A 1 154 ? -22.505 -0.177 16.588 1.00 96.31 154 ILE A O 1
ATOM 1243 N N . ILE A 1 155 ? -22.029 0.326 14.461 1.00 97.81 155 ILE A N 1
ATOM 1244 C CA . ILE A 1 155 ? -22.618 1.670 14.528 1.00 97.81 155 ILE A CA 1
ATOM 1245 C C . ILE A 1 155 ? -24.143 1.582 14.681 1.00 97.81 155 ILE A C 1
ATOM 1247 O O . ILE A 1 155 ? -24.720 2.381 15.419 1.00 97.81 155 ILE A O 1
ATOM 1251 N N . ARG A 1 156 ? -24.795 0.616 14.019 1.00 98.00 156 ARG A N 1
ATOM 1252 C CA . ARG A 1 156 ? -26.235 0.357 14.186 1.00 98.00 156 ARG A CA 1
ATOM 1253 C C . ARG A 1 156 ? -26.557 -0.107 15.607 1.00 98.00 156 ARG A C 1
ATOM 1255 O O . ARG A 1 156 ? -27.422 0.491 16.236 1.00 98.00 156 ARG A O 1
ATOM 1262 N N . ASP A 1 157 ? -25.802 -1.063 16.142 1.00 97.12 157 ASP A N 1
ATOM 1263 C CA . ASP A 1 157 ? -25.965 -1.523 17.526 1.00 97.12 157 ASP A CA 1
ATOM 1264 C C . ASP A 1 157 ? -25.749 -0.371 18.523 1.00 97.12 157 ASP A C 1
ATOM 1266 O O . ASP A 1 157 ? -26.501 -0.202 19.484 1.00 97.12 157 ASP A O 1
ATOM 1270 N N . LEU A 1 158 ? -24.753 0.486 18.271 1.00 96.38 158 LEU A N 1
ATOM 1271 C CA . LEU A 1 158 ? -24.478 1.663 19.091 1.00 96.38 158 LEU A CA 1
ATOM 1272 C C . LEU A 1 158 ? -25.621 2.686 19.030 1.00 96.38 158 LEU A C 1
ATOM 1274 O O . LEU A 1 158 ? -25.969 3.273 20.056 1.00 96.38 158 LEU A O 1
ATOM 1278 N N . LEU A 1 159 ? -26.223 2.896 17.857 1.00 97.62 159 LEU A N 1
ATOM 1279 C CA . LEU A 1 159 ? -27.421 3.723 17.702 1.00 97.62 159 LEU A CA 1
ATOM 1280 C C . LEU A 1 159 ? -28.598 3.150 18.489 1.00 97.62 159 LEU A C 1
ATOM 1282 O O . LEU A 1 159 ? -29.246 3.902 19.215 1.00 97.62 159 LEU A O 1
ATOM 1286 N N . ASP A 1 160 ? -28.850 1.848 18.391 1.00 97.44 160 ASP A N 1
ATOM 1287 C CA . ASP A 1 160 ? -29.949 1.183 19.094 1.00 97.44 160 ASP A CA 1
ATOM 1288 C C . ASP A 1 160 ? -29.799 1.321 20.616 1.00 97.44 160 ASP A C 1
ATOM 1290 O O . ASP A 1 160 ? -30.727 1.772 21.293 1.00 97.44 160 ASP A O 1
ATOM 1294 N N . VAL A 1 161 ? -28.603 1.054 21.153 1.00 95.56 161 VAL A N 1
ATOM 1295 C CA . VAL A 1 161 ? -28.302 1.230 22.585 1.00 95.56 161 VAL A CA 1
ATOM 1296 C C . VAL A 1 161 ? -28.430 2.696 23.011 1.00 95.56 161 VAL A C 1
ATOM 1298 O O . VAL A 1 161 ? -28.973 2.986 24.076 1.00 95.56 161 VAL A O 1
ATOM 1301 N N . THR A 1 162 ? -27.973 3.645 22.189 1.00 96.44 162 THR A N 1
ATOM 1302 C CA . THR A 1 162 ? -28.048 5.079 22.526 1.00 96.44 162 THR A CA 1
ATOM 1303 C C . THR A 1 162 ? -29.486 5.613 22.467 1.00 96.44 162 THR A C 1
ATOM 1305 O O . THR A 1 162 ? -29.855 6.470 23.270 1.00 96.44 162 THR A O 1
ATOM 1308 N N . ASN A 1 163 ? -30.319 5.104 21.555 1.00 97.19 163 ASN A N 1
ATOM 1309 C CA . ASN A 1 163 ? -31.751 5.409 21.517 1.00 97.19 163 ASN A CA 1
ATOM 1310 C C . ASN A 1 163 ? -32.462 4.894 22.775 1.00 97.19 163 ASN A C 1
ATOM 1312 O O . ASN A 1 163 ? -33.263 5.619 23.364 1.00 97.19 163 ASN A O 1
ATOM 1316 N N . GLU A 1 164 ? -32.132 3.680 23.223 1.00 94.38 164 GLU A N 1
ATOM 1317 C CA . GLU A 1 164 ? -32.665 3.146 24.477 1.00 94.38 164 GLU A CA 1
ATOM 1318 C C . GLU A 1 164 ? -32.195 3.977 25.685 1.00 94.38 164 GLU A C 1
ATOM 1320 O O . GLU A 1 164 ? -33.005 4.314 26.547 1.00 94.38 164 GLU A O 1
ATOM 1325 N N . LEU A 1 165 ? -30.925 4.402 25.723 1.00 93.50 165 LEU A N 1
ATOM 1326 C CA . LEU A 1 165 ? -30.420 5.322 26.753 1.00 93.50 165 LEU A CA 1
ATOM 1327 C C . LEU A 1 165 ? -31.209 6.633 26.793 1.00 93.50 165 LEU A C 1
ATOM 1329 O O . LEU A 1 165 ? -31.620 7.062 27.870 1.00 93.50 165 LEU A O 1
ATOM 1333 N N . GLU A 1 166 ? -31.464 7.265 25.645 1.00 96.00 166 GLU A N 1
ATOM 1334 C CA . GLU A 1 166 ? -32.252 8.504 25.581 1.00 96.00 166 GLU A CA 1
ATOM 1335 C C . GLU A 1 166 ? -33.665 8.312 26.139 1.00 96.00 166 GLU A C 1
ATOM 1337 O O . GLU A 1 166 ? -34.142 9.153 26.912 1.00 96.00 166 GLU A O 1
ATOM 1342 N N . TYR A 1 167 ? -34.301 7.184 25.814 1.00 95.06 167 TYR A N 1
ATOM 1343 C CA . TYR A 1 167 ? -35.612 6.827 26.340 1.00 95.06 167 TYR A CA 1
ATOM 1344 C C . TYR A 1 167 ? -35.579 6.665 27.868 1.00 95.06 167 TYR A C 1
ATOM 1346 O O . TYR A 1 167 ? -36.415 7.241 28.576 1.00 95.06 167 TYR A O 1
ATOM 1354 N N . GLN A 1 168 ? -34.586 5.947 28.403 1.00 91.44 168 GLN A N 1
ATOM 1355 C CA . GLN A 1 168 ? -34.428 5.754 29.846 1.00 91.44 168 GLN A CA 1
ATOM 1356 C C . GLN A 1 168 ? -34.123 7.070 30.575 1.00 91.44 168 GLN A C 1
ATOM 1358 O O . GLN A 1 168 ? -34.787 7.385 31.565 1.00 91.44 168 GLN A O 1
ATOM 1363 N N . TYR A 1 169 ? -33.204 7.897 30.067 1.00 93.25 169 TYR A N 1
ATOM 1364 C CA . TYR A 1 169 ? -32.927 9.217 30.640 1.00 93.25 169 TYR A CA 1
ATOM 1365 C C . TYR A 1 169 ? -34.147 10.133 30.597 1.00 93.25 169 TYR A C 1
ATOM 1367 O O . TYR A 1 169 ? -34.400 10.856 31.558 1.00 93.25 169 TYR A O 1
ATOM 1375 N N . THR A 1 170 ? -34.949 10.077 29.533 1.00 92.81 170 THR A N 1
ATOM 1376 C CA . THR A 1 170 ? -36.201 10.839 29.439 1.00 92.81 170 THR A CA 1
ATOM 1377 C C . THR A 1 170 ? -37.189 10.414 30.527 1.00 92.81 170 THR A C 1
ATOM 1379 O O . THR A 1 170 ? -37.770 11.264 31.209 1.00 92.81 170 THR A O 1
ATOM 1382 N N . ASN A 1 171 ? -37.339 9.107 30.757 1.00 90.75 171 ASN A N 1
ATOM 1383 C CA . ASN A 1 171 ? -38.179 8.585 31.835 1.00 90.75 171 ASN A CA 1
ATOM 1384 C C . ASN A 1 171 ? -37.657 9.001 33.218 1.00 90.75 171 ASN A C 1
ATOM 1386 O O . ASN A 1 171 ? -38.434 9.447 34.066 1.00 90.75 171 ASN A O 1
ATOM 1390 N N . LEU A 1 172 ? -36.349 8.901 33.455 1.00 89.12 172 LEU A N 1
ATOM 1391 C CA . LEU A 1 172 ? -35.731 9.329 34.711 1.00 89.12 172 LEU A CA 1
ATOM 1392 C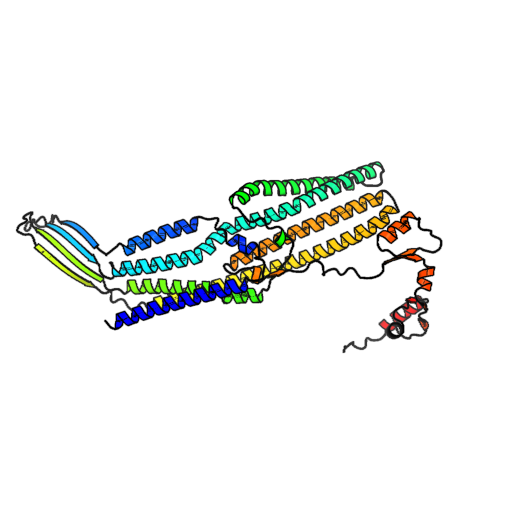 C . LEU A 1 172 ? -35.854 10.841 34.925 1.00 89.12 172 LEU A C 1
ATOM 1394 O O . LEU A 1 172 ? -36.126 11.273 36.044 1.00 89.12 172 LEU A O 1
ATOM 1398 N N . TYR A 1 173 ? -35.741 11.649 33.871 1.00 92.69 173 TYR A N 1
ATOM 1399 C CA . TYR A 1 173 ? -35.937 13.096 33.923 1.00 92.69 173 TYR A CA 1
ATOM 1400 C C . TYR A 1 173 ? -37.357 13.462 34.370 1.00 92.69 173 TYR A C 1
ATOM 1402 O O . TYR A 1 173 ? -37.528 14.268 35.288 1.00 92.69 173 TYR A O 1
ATOM 1410 N N . TYR A 1 174 ? -38.390 12.827 33.800 1.00 93.25 174 TYR A N 1
ATOM 1411 C CA . TYR A 1 174 ? -39.774 13.043 34.242 1.00 93.25 174 TYR A CA 1
ATOM 1412 C C . TYR A 1 174 ? -40.006 12.619 35.699 1.00 93.25 174 TYR A C 1
ATOM 1414 O O . TYR A 1 174 ? -40.809 13.239 36.401 1.00 93.25 174 TYR A O 1
ATOM 1422 N N . ASN A 1 175 ? -39.251 11.627 36.177 1.00 88.44 175 ASN A N 1
ATOM 1423 C CA . ASN A 1 175 ? -39.233 11.195 37.575 1.00 88.44 175 ASN A CA 1
ATOM 1424 C C . ASN A 1 175 ? -38.279 12.013 38.472 1.00 88.44 175 ASN A C 1
ATOM 1426 O O . ASN A 1 175 ? -38.208 11.753 39.671 1.00 88.44 175 ASN A O 1
ATOM 1430 N N . LYS A 1 176 ? -37.592 13.031 37.929 1.00 90.06 176 LYS A N 1
ATOM 1431 C CA . LYS A 1 176 ? -36.596 13.881 38.614 1.00 90.06 176 LYS A CA 1
ATOM 1432 C C . LYS A 1 176 ? -35.382 13.121 39.168 1.00 90.06 176 LYS A C 1
ATOM 1434 O O . LYS A 1 176 ? -34.767 13.576 40.130 1.00 90.06 176 LYS A O 1
ATOM 1439 N N . LEU A 1 177 ? -35.056 11.983 38.562 1.00 86.12 177 LEU A N 1
ATOM 1440 C CA . LEU A 1 177 ? -33.900 11.144 38.890 1.00 86.12 177 LEU A CA 1
ATOM 1441 C C . LEU A 1 177 ? -32.705 11.393 37.955 1.00 86.12 177 LEU A C 1
ATOM 1443 O O . LEU A 1 177 ? -31.582 11.062 38.309 1.00 86.12 177 LEU A O 1
ATOM 1447 N N . ALA A 1 178 ? -32.932 12.018 36.797 1.00 89.38 178 ALA A N 1
ATOM 1448 C CA . ALA A 1 178 ? -31.886 12.454 35.871 1.00 89.38 178 ALA A CA 1
ATOM 1449 C C . ALA A 1 178 ? -32.053 13.935 35.510 1.00 89.38 178 ALA A C 1
ATOM 1451 O O . ALA A 1 178 ? -33.137 14.516 35.654 1.00 89.38 178 ALA A O 1
ATOM 1452 N N . SER A 1 179 ? -30.973 14.553 35.041 1.00 94.19 179 SER A N 1
ATOM 1453 C CA . SER A 1 179 ? -31.001 15.927 34.552 1.00 94.19 179 SER A CA 1
ATOM 1454 C C . SER A 1 179 ? -31.513 15.980 33.107 1.00 94.19 179 SER A C 1
ATOM 1456 O O . SER A 1 179 ? -31.517 14.989 32.381 1.00 94.19 179 SER A O 1
ATOM 1458 N N . PHE A 1 180 ? -31.953 17.158 32.655 1.00 95.38 180 PHE A N 1
ATOM 1459 C CA . PHE A 1 180 ? -32.254 17.351 31.231 1.00 95.38 180 PHE A CA 1
ATOM 1460 C C . PHE A 1 180 ? -30.980 17.338 30.369 1.00 95.38 180 PHE A C 1
ATOM 1462 O O . PHE A 1 180 ? -31.056 17.066 29.173 1.00 95.38 180 PHE A O 1
ATOM 1469 N N . GLU A 1 181 ? -29.819 17.626 30.966 1.00 95.94 181 GLU A N 1
ATOM 1470 C CA . GLU A 1 181 ? -28.522 17.587 30.283 1.00 95.94 181 GLU A CA 1
ATOM 1471 C C . GLU A 1 181 ? -28.219 16.163 29.801 1.00 95.94 181 GLU A C 1
ATOM 1473 O O . GLU A 1 181 ? -27.894 15.994 28.631 1.00 95.94 181 GLU A O 1
ATOM 1478 N N . ASP A 1 182 ? -28.495 15.142 30.620 1.00 92.69 182 ASP A N 1
ATOM 1479 C CA . ASP A 1 182 ? -28.306 13.726 30.257 1.00 92.69 182 ASP A CA 1
ATOM 1480 C C . ASP A 1 182 ? -29.138 13.314 29.020 1.00 92.69 182 ASP A C 1
ATOM 1482 O O . ASP A 1 182 ? -28.678 12.582 28.134 1.00 92.69 182 ASP A O 1
ATOM 1486 N N . VAL A 1 183 ? -30.368 13.838 28.913 1.00 94.25 183 VAL A N 1
ATOM 1487 C CA . VAL A 1 183 ? -31.249 13.626 27.748 1.00 94.25 183 VAL A CA 1
ATOM 1488 C C . VAL A 1 183 ? -30.668 14.298 26.502 1.00 94.25 183 VAL A C 1
ATOM 1490 O O . VAL A 1 183 ? -30.642 13.708 25.420 1.00 94.25 183 VAL A O 1
ATOM 1493 N N . ILE A 1 184 ? -30.199 15.542 26.633 1.00 96.75 184 ILE A N 1
ATOM 1494 C CA . ILE A 1 184 ? -29.598 16.291 25.523 1.00 96.75 184 ILE A CA 1
ATOM 1495 C C . ILE A 1 184 ? -28.298 15.637 25.051 1.00 96.75 184 ILE A C 1
ATOM 1497 O O . ILE A 1 184 ? -28.091 15.518 23.840 1.00 96.75 184 ILE A O 1
ATOM 1501 N N . ASP A 1 185 ? -27.462 15.164 25.970 1.00 95.81 185 ASP A N 1
ATOM 1502 C CA . ASP A 1 185 ? -26.215 14.472 25.655 1.00 95.81 185 ASP A CA 1
ATOM 1503 C C . ASP A 1 185 ? -26.480 13.174 24.886 1.00 95.81 185 ASP A C 1
ATOM 1505 O O . ASP A 1 185 ? -25.837 12.915 23.864 1.00 95.81 185 ASP A O 1
ATOM 1509 N N . SER A 1 186 ? -27.490 12.404 25.295 1.00 94.25 186 SER A N 1
ATOM 1510 C CA . SER A 1 186 ? -27.904 11.188 24.584 1.00 94.25 186 SER A CA 1
ATOM 1511 C C . SER A 1 186 ? -28.415 11.493 23.172 1.00 94.25 186 SER A C 1
ATOM 1513 O O . SER A 1 186 ? -27.986 10.860 22.206 1.00 94.25 186 SER A O 1
ATOM 1515 N N . ARG A 1 187 ? -29.234 12.539 22.999 1.00 97.38 187 ARG A N 1
ATOM 1516 C CA . ARG A 1 187 ? -29.671 13.001 21.665 1.00 97.38 187 ARG A CA 1
ATOM 1517 C C . ARG A 1 187 ? -28.510 13.438 20.784 1.00 97.38 187 ARG A C 1
ATOM 1519 O O . ARG A 1 187 ? -28.476 13.107 19.601 1.00 97.38 187 ARG A O 1
ATOM 1526 N N . SER A 1 188 ? -27.555 14.170 21.350 1.00 97.38 188 SER A N 1
ATOM 1527 C CA . SER A 1 188 ? -26.346 14.600 20.645 1.00 97.38 188 SER A CA 1
ATOM 1528 C C . SER A 1 188 ? -25.543 13.398 20.132 1.00 97.38 188 SER A C 1
ATOM 1530 O O . SER A 1 188 ? -25.134 13.377 18.967 1.00 97.38 188 SER A O 1
ATOM 1532 N N . LYS A 1 189 ? -25.390 12.353 20.960 1.00 96.12 189 LYS A N 1
ATOM 1533 C CA . LYS A 1 189 ? -24.758 11.084 20.566 1.00 96.12 189 LYS A CA 1
ATOM 1534 C C . LYS A 1 189 ? -25.517 10.394 19.424 1.00 96.12 189 LYS A C 1
ATOM 1536 O O . LYS A 1 189 ? -24.876 10.013 18.448 1.00 96.12 189 LYS A O 1
ATOM 1541 N N . ILE A 1 190 ? -26.851 10.315 19.479 1.00 97.56 190 ILE A N 1
ATOM 1542 C CA . ILE A 1 190 ? -27.677 9.740 18.394 1.00 97.56 190 ILE A CA 1
ATOM 1543 C C . ILE A 1 190 ? -27.411 10.459 17.065 1.00 97.56 190 ILE A C 1
ATOM 1545 O O . ILE A 1 190 ? -27.073 9.816 16.074 1.00 97.56 190 ILE A O 1
ATOM 1549 N N . PHE A 1 191 ? -27.483 11.796 17.039 1.00 97.75 191 PHE A N 1
ATOM 1550 C CA . PHE A 1 191 ? -27.204 12.565 15.818 1.00 97.75 191 PHE A CA 1
ATOM 1551 C C . PHE A 1 191 ? -25.783 12.337 15.293 1.00 97.75 191 PHE A C 1
ATOM 1553 O O . PHE A 1 191 ? -25.581 12.225 14.082 1.00 97.75 191 PHE A O 1
ATOM 1560 N N . LYS A 1 192 ? -24.795 12.252 16.193 1.00 96.88 192 LYS A N 1
ATOM 1561 C CA . LYS A 1 192 ? -23.409 11.949 15.827 1.00 96.88 192 LYS A CA 1
ATOM 1562 C C . LYS A 1 192 ? -23.308 10.576 15.160 1.00 96.88 192 LYS A C 1
ATOM 1564 O O . LYS A 1 192 ? -22.728 10.488 14.082 1.00 96.88 192 LYS A O 1
ATOM 1569 N N . TYR A 1 193 ? -23.849 9.525 15.773 1.00 97.44 193 TYR A N 1
ATOM 1570 C CA . TYR A 1 193 ? -23.728 8.165 15.242 1.00 97.44 193 TYR A CA 1
ATOM 1571 C C . TYR A 1 193 ? -24.524 7.966 13.953 1.00 97.44 193 TYR A C 1
ATOM 1573 O O . TYR A 1 193 ? -24.026 7.303 13.049 1.00 97.44 193 TYR A O 1
ATOM 1581 N N . GLN A 1 194 ? -25.678 8.624 13.807 1.00 98.12 194 GLN A N 1
ATOM 1582 C CA . GLN A 1 194 ? -26.434 8.621 12.555 1.00 98.12 194 GLN A CA 1
ATOM 1583 C C . GLN A 1 194 ? -25.619 9.241 11.415 1.00 98.12 194 GLN A C 1
ATOM 1585 O O . GLN A 1 194 ? -25.497 8.652 10.350 1.00 98.12 194 GLN A O 1
ATOM 1590 N N . SER A 1 195 ? -24.985 10.390 11.661 1.00 97.62 195 SER A N 1
ATOM 1591 C CA . SER A 1 195 ? -24.118 11.045 10.674 1.00 97.62 195 SER A CA 1
ATOM 1592 C C . SER A 1 195 ? -22.926 10.167 10.266 1.00 97.62 195 SER A C 1
ATOM 1594 O O . SER A 1 195 ? -22.562 10.109 9.091 1.00 97.62 195 SER A O 1
ATOM 1596 N N . VAL A 1 196 ? -22.330 9.443 11.222 1.00 95.88 196 VAL A N 1
ATOM 1597 C CA . VAL A 1 196 ? -21.250 8.485 10.935 1.00 95.88 196 VAL A CA 1
ATOM 1598 C C . VAL A 1 196 ? -21.766 7.312 10.097 1.00 95.88 196 VAL A C 1
ATOM 1600 O O . VAL A 1 196 ? -21.117 6.961 9.113 1.00 95.88 196 VAL A O 1
ATOM 1603 N N . LEU A 1 197 ? -22.924 6.739 10.444 1.00 97.69 197 LEU A N 1
ATOM 1604 C CA . LEU A 1 197 ? -23.554 5.652 9.689 1.00 97.69 197 LEU A CA 1
ATOM 1605 C C . LEU A 1 197 ? -23.830 6.071 8.243 1.00 97.69 197 LEU A C 1
ATOM 1607 O O . LEU A 1 197 ? -23.385 5.395 7.318 1.00 97.69 197 LEU A O 1
ATOM 1611 N N . ASP A 1 198 ? -24.481 7.221 8.058 1.00 97.69 198 ASP A N 1
ATOM 1612 C CA . ASP A 1 198 ? -24.786 7.772 6.739 1.00 97.69 198 ASP A CA 1
ATOM 1613 C C . ASP A 1 198 ? -23.490 7.990 5.935 1.00 97.69 198 ASP A C 1
ATOM 1615 O O . ASP A 1 198 ? -23.430 7.702 4.741 1.00 97.69 198 ASP A O 1
ATOM 1619 N N . GLY A 1 199 ? -22.419 8.477 6.572 1.00 95.94 199 GLY A N 1
ATOM 1620 C CA . GLY A 1 199 ? -21.115 8.665 5.930 1.00 95.94 199 GLY A CA 1
ATOM 1621 C C . GLY A 1 199 ? -20.474 7.356 5.454 1.00 95.94 199 GLY A C 1
ATOM 1622 O O . GLY A 1 199 ? -19.975 7.290 4.330 1.00 95.94 199 GLY A O 1
ATOM 1623 N N . VAL A 1 200 ? -20.513 6.316 6.290 1.00 95.75 200 VAL A N 1
ATOM 1624 C CA . VAL A 1 200 ? -19.991 4.975 5.978 1.00 95.75 200 VAL A CA 1
ATOM 1625 C C . VAL A 1 200 ? -20.781 4.332 4.835 1.00 95.75 200 VAL A C 1
ATOM 1627 O O . VAL A 1 200 ? -20.176 3.838 3.882 1.00 95.75 200 VAL A O 1
ATOM 1630 N N . GLN A 1 201 ? -22.113 4.398 4.892 1.00 96.38 201 GLN A N 1
ATOM 1631 C CA . GLN A 1 201 ? -23.000 3.849 3.864 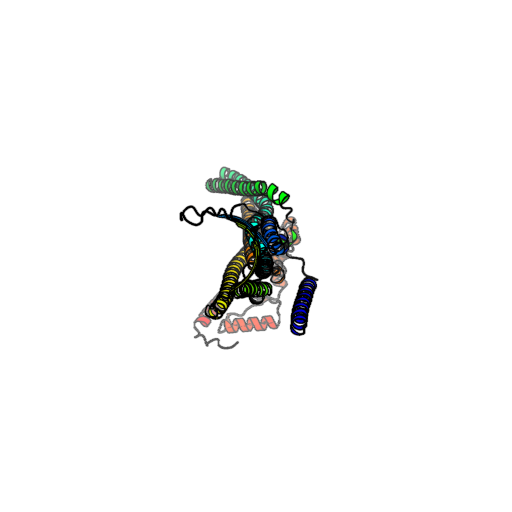1.00 96.38 201 GLN A CA 1
ATOM 1632 C C . GLN A 1 201 ? -22.815 4.558 2.525 1.00 96.38 201 GLN A C 1
ATOM 1634 O O . GLN A 1 201 ? -22.523 3.909 1.527 1.00 96.38 201 GLN A O 1
ATOM 1639 N N . ASN A 1 202 ? -22.857 5.894 2.514 1.00 95.25 202 ASN A N 1
ATOM 1640 C CA . ASN A 1 202 ? -22.663 6.671 1.290 1.00 95.25 202 ASN A CA 1
ATOM 1641 C C . ASN A 1 202 ? -21.303 6.388 0.633 1.00 95.25 202 ASN A C 1
ATOM 1643 O O . ASN A 1 202 ? -21.215 6.294 -0.590 1.00 95.25 202 ASN A O 1
ATOM 1647 N N . TYR A 1 203 ? -20.231 6.250 1.424 1.00 93.81 203 TYR A N 1
ATOM 1648 C CA . TYR A 1 203 ? -18.910 5.910 0.890 1.00 93.81 203 TYR A CA 1
ATOM 1649 C C . TYR A 1 203 ? -18.903 4.512 0.250 1.00 93.81 203 TYR A C 1
ATOM 1651 O O . TYR A 1 203 ? -18.401 4.345 -0.863 1.00 93.81 203 TYR A O 1
ATOM 1659 N N . ASN A 1 204 ? -19.491 3.518 0.922 1.00 92.25 204 ASN A N 1
ATOM 1660 C CA . ASN A 1 204 ? -19.557 2.150 0.410 1.00 92.25 204 ASN A CA 1
ATOM 1661 C C . ASN A 1 204 ? -20.463 2.019 -0.820 1.00 92.25 204 ASN A C 1
ATOM 1663 O O . ASN A 1 204 ? -20.106 1.290 -1.746 1.00 92.25 204 ASN A O 1
ATOM 1667 N N . ASP A 1 205 ? -21.572 2.754 -0.873 1.00 92.56 205 ASP A N 1
ATOM 1668 C CA . ASP A 1 205 ? -22.474 2.783 -2.024 1.00 92.56 205 ASP A CA 1
ATOM 1669 C C . ASP A 1 205 ? -21.746 3.291 -3.274 1.00 92.56 205 ASP A C 1
ATOM 1671 O O . ASP A 1 205 ? -21.807 2.648 -4.323 1.00 92.56 205 ASP A O 1
ATOM 1675 N N . ILE A 1 206 ? -20.975 4.380 -3.148 1.00 90.31 206 ILE A N 1
ATOM 1676 C CA . ILE A 1 206 ? -20.173 4.948 -4.246 1.00 90.31 206 ILE A CA 1
ATOM 1677 C C . ILE A 1 206 ? -19.120 3.949 -4.750 1.00 90.31 206 ILE A C 1
ATOM 1679 O O . ILE A 1 206 ? -18.896 3.842 -5.957 1.00 90.31 206 ILE A O 1
ATOM 1683 N N . LEU A 1 207 ? -18.459 3.219 -3.848 1.00 88.44 207 LEU A N 1
ATOM 1684 C CA . LEU A 1 207 ? -17.395 2.280 -4.218 1.00 88.44 207 LEU A CA 1
ATOM 1685 C C . LEU A 1 207 ? -17.893 0.911 -4.679 1.00 88.44 207 LEU A C 1
ATOM 1687 O O . LEU A 1 207 ? -17.150 0.206 -5.363 1.00 88.44 207 LEU A O 1
ATOM 1691 N N . SER A 1 208 ? -19.120 0.522 -4.333 1.00 86.31 208 SER A N 1
ATOM 1692 C CA . SER A 1 208 ? -19.666 -0.802 -4.647 1.00 86.31 208 SER A CA 1
ATOM 1693 C C . SER A 1 208 ? -19.594 -1.122 -6.146 1.00 86.31 208 SER A C 1
ATOM 1695 O O . SER A 1 208 ? -19.099 -2.181 -6.537 1.00 86.31 208 SER A O 1
ATOM 1697 N N . GLU A 1 209 ? -19.981 -0.172 -7.002 1.00 82.75 209 GLU A N 1
ATOM 1698 C CA . GLU A 1 209 ? -19.924 -0.314 -8.460 1.00 82.75 209 GLU A CA 1
ATOM 1699 C C . GLU A 1 209 ? -18.481 -0.450 -8.963 1.00 82.75 209 GLU A C 1
ATOM 1701 O O . GLU A 1 209 ? -18.186 -1.284 -9.825 1.00 82.75 209 GLU A O 1
ATOM 1706 N N . MET A 1 210 ? -17.564 0.334 -8.392 1.00 80.38 210 MET A N 1
ATOM 1707 C CA . MET A 1 210 ? -16.147 0.319 -8.749 1.00 80.38 210 MET A CA 1
ATOM 1708 C C . MET A 1 210 ? -15.498 -1.024 -8.402 1.00 80.38 210 MET A C 1
ATOM 1710 O O . MET A 1 210 ? -14.808 -1.599 -9.241 1.00 80.38 210 MET A O 1
ATOM 1714 N N . ILE A 1 211 ? -15.768 -1.561 -7.213 1.00 79.69 211 ILE A N 1
ATOM 1715 C CA . ILE A 1 211 ? -15.216 -2.838 -6.744 1.00 79.69 211 ILE A CA 1
ATOM 1716 C C . ILE A 1 211 ? -15.746 -4.004 -7.582 1.00 79.69 211 ILE A C 1
ATOM 1718 O O . ILE A 1 211 ? -14.962 -4.845 -8.021 1.00 79.69 211 ILE A O 1
ATOM 1722 N N . VAL A 1 212 ? -17.052 -4.021 -7.878 1.00 77.81 212 VAL A N 1
ATOM 1723 C CA . VAL A 1 212 ? -17.661 -5.036 -8.757 1.00 77.81 212 VAL A CA 1
ATOM 1724 C C . VAL A 1 212 ? -17.049 -4.981 -10.156 1.00 77.81 212 VAL A C 1
ATOM 1726 O O . VAL A 1 212 ? -16.745 -6.023 -10.737 1.00 77.81 212 VAL A O 1
ATOM 1729 N N . SER A 1 213 ? -16.824 -3.778 -10.692 1.00 77.00 213 SER A N 1
ATOM 1730 C CA . SER A 1 213 ? -16.194 -3.613 -12.006 1.00 77.00 213 SER A CA 1
ATOM 1731 C C . SER A 1 213 ? -14.733 -4.077 -12.032 1.00 77.00 213 SER A C 1
ATOM 1733 O O . SER A 1 213 ? -14.281 -4.608 -13.046 1.00 77.00 213 SER A O 1
ATOM 1735 N N . ALA A 1 214 ? -14.020 -3.913 -10.914 1.00 76.38 214 ALA A N 1
ATOM 1736 C CA . ALA A 1 214 ? -12.618 -4.281 -10.756 1.00 76.38 214 ALA A CA 1
ATOM 1737 C C . ALA A 1 214 ? -12.402 -5.771 -10.435 1.00 76.38 214 ALA A C 1
ATOM 1739 O O . ALA A 1 214 ? -11.269 -6.219 -10.513 1.00 76.38 214 ALA A O 1
ATOM 1740 N N . GLN A 1 215 ? -13.463 -6.530 -10.119 1.00 78.62 215 GLN A N 1
ATOM 1741 C CA . GLN A 1 215 ? -13.417 -7.968 -9.791 1.00 78.62 215 GLN A CA 1
ATOM 1742 C C . GLN A 1 215 ? -12.525 -8.333 -8.590 1.00 78.62 215 GLN A C 1
ATOM 1744 O O . GLN A 1 215 ? -12.078 -9.472 -8.483 1.00 78.62 215 GLN A O 1
ATOM 1749 N N . LEU A 1 216 ? -12.327 -7.396 -7.657 1.00 77.88 216 LEU A N 1
ATOM 1750 C CA . LEU A 1 216 ? -11.446 -7.600 -6.506 1.00 77.88 216 LEU A CA 1
ATOM 1751 C C . LEU A 1 216 ? -11.925 -8.772 -5.619 1.00 77.88 216 LEU A C 1
ATOM 1753 O O . LEU A 1 216 ? -13.133 -8.937 -5.411 1.00 77.88 216 LEU A O 1
ATOM 1757 N N . PRO A 1 217 ? -11.002 -9.575 -5.057 1.00 74.50 217 PRO A N 1
ATOM 1758 C CA . PRO A 1 217 ? -11.342 -10.759 -4.278 1.00 74.50 217 PRO A CA 1
ATOM 1759 C C . PRO A 1 217 ? -12.031 -10.394 -2.960 1.00 74.50 217 PRO A C 1
ATOM 1761 O O . PRO A 1 217 ? -11.566 -9.533 -2.216 1.00 74.50 217 PRO A O 1
ATOM 1764 N N . VAL A 1 218 ? -13.112 -11.101 -2.622 1.00 64.69 218 VAL A N 1
ATOM 1765 C CA . VAL A 1 218 ? -13.736 -11.008 -1.294 1.00 64.69 218 VAL A CA 1
ATOM 1766 C C . VAL A 1 218 ? -12.872 -11.790 -0.310 1.00 64.69 218 VAL A C 1
ATOM 1768 O O . VAL A 1 218 ? -12.773 -13.012 -0.420 1.00 64.69 218 VAL A O 1
ATOM 1771 N N . VAL A 1 219 ? -12.236 -11.100 0.639 1.00 66.56 219 VAL A N 1
ATOM 1772 C CA . VAL A 1 219 ? -11.382 -11.743 1.646 1.00 66.56 219 VAL A CA 1
ATOM 1773 C C . VAL A 1 219 ? -11.823 -11.338 3.046 1.00 66.56 219 VAL A C 1
ATOM 1775 O O . VAL A 1 219 ? -11.446 -10.285 3.552 1.00 66.56 219 VAL A O 1
ATOM 1778 N N . GLU A 1 220 ? -12.624 -12.193 3.679 1.00 66.00 220 GLU A N 1
ATOM 1779 C CA . GLU A 1 220 ? -13.042 -12.014 5.076 1.00 66.00 220 GLU A CA 1
ATOM 1780 C C . GLU A 1 220 ? -12.034 -12.626 6.066 1.00 66.00 220 GLU A C 1
ATOM 1782 O O . GLU A 1 220 ? -11.803 -12.061 7.137 1.00 66.00 220 GLU A O 1
ATOM 1787 N N . ASP A 1 221 ? -11.372 -13.729 5.697 1.00 71.25 221 ASP A N 1
ATOM 1788 C CA . ASP A 1 221 ? -10.542 -14.510 6.626 1.00 71.25 221 ASP A CA 1
ATOM 1789 C C . ASP A 1 221 ? -9.260 -13.786 7.073 1.00 71.25 221 ASP A C 1
ATOM 1791 O O . ASP A 1 221 ? -8.917 -13.808 8.258 1.00 71.25 221 ASP A O 1
ATOM 1795 N N . ASP A 1 222 ? -8.562 -13.085 6.173 1.00 71.69 222 ASP A N 1
ATOM 1796 C CA . ASP A 1 222 ? -7.320 -12.375 6.524 1.00 71.69 222 ASP A CA 1
ATOM 1797 C C . ASP A 1 222 ? -7.563 -11.149 7.419 1.00 71.69 222 ASP A C 1
ATOM 1799 O O . ASP A 1 222 ? -6.728 -10.807 8.260 1.00 71.69 222 ASP A O 1
ATOM 1803 N N . LEU A 1 223 ? -8.732 -10.507 7.308 1.00 82.19 223 LEU A N 1
ATOM 1804 C CA . LEU A 1 223 ? -9.095 -9.346 8.133 1.00 82.19 223 LEU A CA 1
ATOM 1805 C C . LEU A 1 223 ? -9.307 -9.717 9.610 1.00 82.19 223 LEU A C 1
ATOM 1807 O O . LEU A 1 223 ? -9.273 -8.853 10.501 1.00 82.19 223 LEU A O 1
ATOM 1811 N N . LYS A 1 224 ? -9.506 -11.009 9.897 1.00 82.12 224 LYS A N 1
ATOM 1812 C CA . LYS A 1 224 ? -9.642 -11.526 11.261 1.00 82.12 224 LYS A CA 1
ATOM 1813 C C . LYS A 1 224 ? -8.361 -11.317 12.067 1.00 82.12 224 LYS A C 1
ATOM 1815 O O . LYS A 1 224 ? -8.431 -10.961 13.248 1.00 82.12 224 LYS A O 1
ATOM 1820 N N . TYR A 1 225 ? -7.203 -11.462 11.433 1.00 87.31 225 TYR A N 1
ATOM 1821 C CA . TYR A 1 225 ? -5.908 -11.459 12.105 1.00 87.31 225 TYR A CA 1
ATOM 1822 C C . TYR A 1 225 ? -5.284 -10.063 12.203 1.00 87.31 225 TYR A C 1
ATOM 1824 O O . TYR A 1 225 ? -5.697 -9.104 11.553 1.00 87.31 225 TYR A O 1
ATOM 1832 N N . ILE A 1 226 ? -4.279 -9.958 13.070 1.00 90.00 226 ILE A N 1
ATOM 1833 C CA . ILE A 1 226 ? -3.305 -8.868 13.075 1.00 90.00 226 ILE A CA 1
ATOM 1834 C C . ILE A 1 226 ? -1.939 -9.485 12.858 1.00 90.00 226 ILE A C 1
ATOM 1836 O O . ILE A 1 226 ? -1.697 -10.626 13.256 1.00 90.00 226 ILE A O 1
ATOM 1840 N N . TYR A 1 227 ? -1.062 -8.733 12.213 1.00 93.06 227 TYR A N 1
ATOM 1841 C CA . TYR A 1 227 ? 0.249 -9.207 11.823 1.00 93.06 227 TYR A CA 1
ATOM 1842 C C . TYR A 1 227 ? 1.342 -8.419 12.544 1.00 93.06 227 TYR A C 1
ATOM 1844 O O . TYR A 1 227 ? 1.208 -7.217 12.767 1.00 93.06 227 TYR A O 1
ATOM 1852 N N . ASP A 1 228 ? 2.429 -9.085 12.892 1.00 93.56 228 ASP A N 1
ATOM 1853 C CA . ASP A 1 228 ? 3.706 -8.450 13.195 1.00 93.56 228 ASP A CA 1
ATOM 1854 C C . ASP A 1 228 ? 4.608 -8.508 11.957 1.00 93.56 228 ASP A C 1
ATOM 1856 O O . ASP A 1 228 ? 4.457 -9.403 11.121 1.00 93.56 228 ASP A O 1
ATOM 1860 N N . ILE A 1 229 ? 5.524 -7.549 11.829 1.00 95.12 229 ILE A N 1
ATOM 1861 C CA . ILE A 1 229 ? 6.386 -7.389 10.652 1.00 95.12 229 ILE A CA 1
ATOM 1862 C C . ILE A 1 229 ? 7.825 -7.750 11.024 1.00 95.12 229 ILE A C 1
ATOM 1864 O O . ILE A 1 229 ? 8.440 -7.096 11.868 1.00 95.12 229 ILE A O 1
ATOM 1868 N N . ASP A 1 230 ? 8.404 -8.728 10.330 1.00 95.62 230 ASP A N 1
ATOM 1869 C CA . ASP A 1 230 ? 9.825 -9.067 10.428 1.00 95.62 230 ASP A CA 1
ATOM 1870 C C . ASP A 1 230 ? 10.676 -8.056 9.639 1.00 95.62 230 ASP A C 1
ATOM 1872 O O . ASP A 1 230 ? 11.041 -8.261 8.478 1.00 95.62 230 ASP A O 1
ATOM 1876 N N . ILE A 1 231 ? 10.939 -6.905 10.264 1.00 94.06 231 ILE A N 1
ATOM 1877 C CA . ILE A 1 231 ? 11.594 -5.762 9.612 1.00 94.06 231 ILE A CA 1
ATOM 1878 C C . ILE A 1 231 ? 13.023 -6.061 9.151 1.00 94.06 231 ILE A C 1
ATOM 1880 O O . ILE A 1 231 ? 13.457 -5.515 8.137 1.00 94.06 231 ILE A O 1
ATOM 1884 N N . GLU A 1 232 ? 13.764 -6.913 9.862 1.00 93.44 232 GLU A N 1
ATOM 1885 C CA . GLU A 1 232 ? 15.142 -7.232 9.477 1.00 93.44 232 GLU A CA 1
ATOM 1886 C C . GLU A 1 232 ? 15.172 -8.125 8.239 1.00 93.44 232 GLU A C 1
ATOM 1888 O O . GLU A 1 232 ? 15.896 -7.813 7.293 1.00 93.44 232 GLU A O 1
ATOM 1893 N N . SER A 1 233 ? 14.309 -9.145 8.189 1.00 93.31 233 SER A N 1
ATOM 1894 C CA . SER A 1 233 ? 14.150 -9.984 6.995 1.00 93.31 233 SER A CA 1
ATOM 1895 C C . SER A 1 233 ? 13.682 -9.157 5.795 1.00 93.31 233 SER A C 1
ATOM 1897 O O . SER A 1 233 ? 14.170 -9.333 4.678 1.00 93.31 233 SER A O 1
ATOM 1899 N N . LEU A 1 234 ? 12.773 -8.204 6.028 1.00 92.31 234 LEU A N 1
ATOM 1900 C CA . LEU A 1 234 ? 12.281 -7.316 4.983 1.00 92.31 234 LEU A CA 1
ATOM 1901 C C . LEU A 1 234 ? 13.387 -6.407 4.428 1.00 92.31 234 LEU A C 1
ATOM 1903 O O . LEU A 1 234 ? 13.527 -6.278 3.213 1.00 92.31 234 LEU A O 1
ATOM 1907 N N . LYS A 1 235 ? 14.188 -5.787 5.304 1.00 91.25 235 LYS A N 1
ATOM 1908 C CA . LYS A 1 235 ? 15.321 -4.938 4.901 1.00 91.25 235 LYS A CA 1
ATOM 1909 C C . LYS A 1 235 ? 16.354 -5.724 4.108 1.00 91.25 235 LYS A C 1
ATOM 1911 O O . LYS A 1 235 ? 16.779 -5.256 3.057 1.00 91.25 235 LYS A O 1
ATOM 1916 N N . GLU A 1 236 ? 16.715 -6.917 4.575 1.00 90.88 236 GLU A N 1
ATOM 1917 C CA . GLU A 1 236 ? 17.665 -7.778 3.872 1.00 90.88 236 GLU A CA 1
ATOM 1918 C C . GLU A 1 236 ? 17.175 -8.118 2.458 1.00 90.88 236 GLU A C 1
ATOM 1920 O O . GLU A 1 236 ? 17.933 -7.978 1.496 1.00 90.88 236 GLU A O 1
ATOM 1925 N N . ALA A 1 237 ? 15.896 -8.476 2.312 1.00 89.56 237 ALA A N 1
ATOM 1926 C CA . ALA A 1 237 ? 15.306 -8.788 1.014 1.00 89.56 237 ALA A CA 1
ATOM 1927 C C . ALA A 1 237 ? 15.315 -7.589 0.048 1.00 89.56 237 ALA A C 1
ATOM 1929 O O . ALA A 1 237 ? 15.539 -7.766 -1.148 1.00 89.56 237 ALA A O 1
ATOM 1930 N N . ILE A 1 238 ? 15.126 -6.364 0.551 1.00 87.75 238 ILE A N 1
ATOM 1931 C CA . ILE A 1 238 ? 15.197 -5.134 -0.257 1.00 87.75 238 ILE A CA 1
ATOM 1932 C C . ILE A 1 238 ? 16.630 -4.852 -0.705 1.00 87.75 238 ILE A C 1
ATOM 1934 O O . ILE A 1 238 ? 16.856 -4.501 -1.864 1.00 87.75 238 ILE A O 1
ATOM 1938 N N . SER A 1 239 ? 17.610 -5.008 0.189 1.00 84.19 239 SER A N 1
ATOM 1939 C CA . SER A 1 239 ? 19.015 -4.805 -0.169 1.00 84.19 239 SER A CA 1
ATOM 1940 C C . SER A 1 239 ? 19.496 -5.847 -1.193 1.00 84.19 239 SER A C 1
ATOM 1942 O O . SER A 1 239 ? 20.370 -5.546 -2.007 1.00 84.19 239 SER A O 1
ATOM 1944 N N . GLN A 1 240 ? 18.915 -7.053 -1.171 1.00 84.38 240 GLN A N 1
ATOM 1945 C CA . GLN A 1 240 ? 19.205 -8.168 -2.081 1.00 84.38 240 GLN A CA 1
ATOM 1946 C C . GLN A 1 240 ? 18.242 -8.253 -3.280 1.00 84.38 240 GLN A C 1
ATOM 1948 O O . GLN A 1 240 ? 18.166 -9.297 -3.930 1.00 84.38 240 GLN A O 1
ATOM 1953 N N . ASP A 1 241 ? 17.504 -7.183 -3.593 1.00 83.12 241 ASP A N 1
ATOM 1954 C CA . ASP A 1 241 ? 16.521 -7.183 -4.678 1.00 83.12 241 ASP A CA 1
ATOM 1955 C C . ASP A 1 241 ? 17.177 -7.483 -6.041 1.00 83.12 241 ASP A C 1
ATOM 1957 O O . ASP A 1 241 ? 17.749 -6.619 -6.714 1.00 83.12 241 ASP A O 1
ATOM 1961 N N . THR A 1 242 ? 17.067 -8.746 -6.460 1.00 81.81 242 THR A N 1
ATOM 1962 C CA . THR A 1 242 ? 17.642 -9.250 -7.712 1.00 81.81 242 THR A CA 1
ATOM 1963 C C . THR A 1 242 ? 17.090 -8.535 -8.943 1.00 81.81 242 THR A C 1
ATOM 1965 O O . THR A 1 242 ? 17.808 -8.390 -9.933 1.00 81.81 242 THR A O 1
ATOM 1968 N N . LEU A 1 243 ? 15.853 -8.032 -8.900 1.00 82.00 243 LEU A N 1
ATOM 1969 C CA . LEU A 1 243 ? 15.268 -7.309 -10.027 1.00 82.00 243 LEU A CA 1
ATOM 1970 C C . LEU A 1 243 ? 15.847 -5.910 -10.154 1.00 82.00 243 LEU A C 1
ATOM 1972 O O . LEU A 1 243 ? 16.096 -5.454 -11.270 1.00 82.00 243 LEU A O 1
ATOM 1976 N N . MET A 1 244 ? 16.150 -5.255 -9.034 1.00 85.88 244 MET A N 1
ATOM 1977 C CA . MET A 1 244 ? 16.905 -4.006 -9.049 1.00 85.88 244 MET A CA 1
ATOM 1978 C C . MET A 1 244 ? 18.286 -4.202 -9.691 1.00 85.88 244 MET A C 1
ATOM 1980 O O . MET A 1 244 ? 18.731 -3.375 -10.490 1.00 85.88 244 MET A O 1
ATOM 1984 N N . GLU A 1 245 ? 18.969 -5.308 -9.389 1.00 87.56 245 GLU A N 1
ATOM 1985 C CA . GLU A 1 245 ? 20.257 -5.627 -10.015 1.00 87.56 245 GLU A CA 1
ATOM 1986 C C . GLU A 1 245 ? 20.132 -5.887 -11.517 1.00 87.56 245 GLU A C 1
ATOM 1988 O O . GLU A 1 245 ? 20.932 -5.366 -12.301 1.00 87.56 245 GLU A O 1
ATOM 1993 N N . MET A 1 246 ? 19.104 -6.634 -11.932 1.00 87.94 246 MET A N 1
ATOM 1994 C CA . MET A 1 246 ? 18.795 -6.852 -13.346 1.00 87.94 246 MET A CA 1
ATOM 1995 C C . MET A 1 246 ? 18.499 -5.530 -14.063 1.00 87.94 246 MET A C 1
ATOM 1997 O O . MET A 1 246 ? 19.057 -5.286 -15.136 1.00 87.94 246 MET A O 1
ATOM 2001 N N . ARG A 1 247 ? 17.715 -4.634 -13.449 1.00 90.12 247 ARG A N 1
ATOM 2002 C CA . ARG A 1 247 ? 17.415 -3.296 -13.981 1.00 90.12 247 ARG A CA 1
ATOM 2003 C C . ARG A 1 247 ? 18.693 -2.495 -14.212 1.00 90.12 247 ARG A C 1
ATOM 2005 O O . ARG A 1 247 ? 18.914 -1.971 -15.301 1.00 90.12 247 ARG A O 1
ATOM 2012 N N . VAL A 1 248 ? 19.580 -2.452 -13.219 1.00 92.56 248 VAL A N 1
ATOM 2013 C CA . VAL A 1 248 ? 20.869 -1.746 -13.303 1.00 92.56 248 VAL A CA 1
ATOM 2014 C C . VAL A 1 248 ? 21.767 -2.333 -14.393 1.00 92.56 248 VAL A C 1
ATOM 2016 O O . VAL A 1 248 ? 22.393 -1.588 -15.153 1.00 92.56 248 VAL A O 1
ATOM 2019 N N . ALA A 1 249 ? 21.829 -3.661 -14.510 1.00 93.25 249 ALA A N 1
ATOM 2020 C CA . ALA A 1 249 ? 22.587 -4.324 -15.567 1.00 93.25 249 ALA A CA 1
ATOM 2021 C C . ALA A 1 249 ? 22.042 -3.978 -16.964 1.00 93.25 249 ALA A C 1
ATOM 2023 O O . ALA A 1 249 ? 22.813 -3.692 -17.886 1.00 93.25 249 ALA A O 1
ATOM 2024 N N . LEU A 1 250 ? 20.718 -3.941 -17.112 1.00 93.00 250 LEU A N 1
ATOM 2025 C CA . LEU A 1 250 ? 20.049 -3.620 -18.365 1.00 93.00 250 LEU A CA 1
ATOM 2026 C C . LEU A 1 250 ? 20.209 -2.135 -18.742 1.00 93.00 250 LEU A C 1
ATOM 2028 O O . LEU A 1 250 ? 20.519 -1.829 -19.894 1.00 93.00 250 LEU A O 1
ATOM 2032 N N . GLU A 1 251 ? 20.128 -1.210 -17.780 1.00 93.31 251 GLU A N 1
ATOM 2033 C CA . GLU A 1 251 ? 20.433 0.216 -17.986 1.00 93.31 251 GLU A CA 1
ATOM 2034 C C . GLU A 1 251 ? 21.873 0.427 -18.477 1.00 93.31 251 GLU A C 1
ATOM 2036 O O . GLU A 1 251 ? 22.113 1.171 -19.435 1.00 93.31 251 GLU A O 1
ATOM 2041 N N . LYS A 1 252 ? 22.844 -0.273 -17.877 1.00 95.62 252 LYS A N 1
ATOM 2042 C CA . LYS A 1 252 ? 24.239 -0.246 -18.343 1.00 95.62 252 LYS A CA 1
ATOM 2043 C C . LYS A 1 252 ? 24.363 -0.776 -19.770 1.00 95.62 252 LYS A C 1
ATOM 2045 O O . LYS A 1 252 ? 25.059 -0.159 -20.576 1.00 95.62 252 LYS A O 1
ATOM 2050 N N . SER A 1 253 ? 23.639 -1.844 -20.107 1.00 94.44 253 SER A N 1
ATOM 2051 C CA . SER A 1 253 ? 23.608 -2.399 -21.464 1.00 94.44 253 SER A CA 1
ATOM 2052 C C . SER A 1 253 ? 23.015 -1.416 -22.486 1.00 94.44 253 SER A C 1
ATOM 2054 O O . SER A 1 253 ? 23.545 -1.262 -23.589 1.00 94.44 253 SER A O 1
ATOM 2056 N N . VAL A 1 254 ? 21.968 -0.664 -22.131 1.00 93.81 254 VAL A N 1
ATOM 2057 C CA . VAL A 1 254 ? 21.416 0.406 -22.986 1.00 93.81 254 VAL A CA 1
ATOM 2058 C C . VAL A 1 254 ? 22.476 1.471 -23.278 1.00 93.81 254 VAL A C 1
ATOM 2060 O O . VAL A 1 254 ? 22.636 1.895 -24.429 1.00 93.81 254 VAL A O 1
ATOM 2063 N N . VAL A 1 255 ? 23.238 1.867 -22.254 1.00 94.12 255 VAL A N 1
ATOM 2064 C CA . VAL A 1 255 ? 24.367 2.795 -22.390 1.00 94.12 255 VAL A CA 1
ATOM 2065 C C . VAL A 1 255 ? 25.460 2.203 -23.289 1.00 94.12 255 VAL A C 1
ATOM 2067 O O . VAL A 1 255 ? 25.957 2.896 -24.179 1.00 94.12 255 VAL A O 1
ATOM 2070 N N . ASP A 1 256 ? 25.795 0.919 -23.137 1.00 93.56 256 ASP A N 1
ATOM 2071 C CA . ASP A 1 256 ? 26.752 0.218 -24.002 1.00 93.56 256 ASP A CA 1
ATOM 2072 C C . ASP A 1 256 ? 26.368 0.285 -25.479 1.00 93.56 256 ASP A C 1
ATOM 2074 O O . ASP A 1 256 ? 27.200 0.629 -26.324 1.00 93.56 256 ASP A O 1
ATOM 2078 N N . HIS A 1 257 ? 25.102 0.010 -25.795 1.00 92.25 257 HIS A N 1
ATOM 2079 C CA . HIS A 1 257 ? 24.596 0.048 -27.166 1.00 92.25 257 HIS A CA 1
ATOM 2080 C C . HIS A 1 257 ? 24.610 1.470 -27.735 1.00 92.25 257 HIS A C 1
ATOM 2082 O O . HIS A 1 257 ? 24.945 1.659 -28.906 1.00 92.25 257 HIS A O 1
ATOM 2088 N N . GLN A 1 258 ? 24.326 2.482 -26.910 1.00 90.50 258 GLN A N 1
ATOM 2089 C CA . GLN A 1 258 ? 24.417 3.882 -27.321 1.00 90.50 258 GLN A CA 1
ATOM 2090 C C . GLN A 1 258 ? 25.854 4.279 -27.691 1.00 90.50 258 GLN A C 1
ATOM 2092 O O . GLN A 1 258 ? 26.076 4.804 -28.782 1.00 90.50 258 GLN A O 1
ATOM 2097 N N . PHE A 1 259 ? 26.841 3.981 -26.840 1.00 90.50 259 PHE A N 1
ATOM 2098 C CA . PHE A 1 259 ? 28.244 4.290 -27.144 1.00 90.50 259 PHE A CA 1
ATOM 2099 C C . PHE A 1 259 ? 28.777 3.464 -28.323 1.00 90.50 259 PHE A C 1
ATOM 2101 O O . PHE A 1 259 ? 29.465 4.007 -29.185 1.00 90.50 259 PHE A O 1
ATOM 2108 N N . LYS A 1 260 ? 28.401 2.180 -28.426 1.00 90.00 260 LYS A N 1
ATOM 2109 C CA . LYS A 1 260 ? 28.758 1.316 -29.564 1.00 90.00 260 LYS A CA 1
ATOM 2110 C C . LYS A 1 260 ? 28.260 1.892 -30.888 1.00 90.00 260 LYS A C 1
ATOM 2112 O O . LYS A 1 260 ? 28.990 1.847 -31.874 1.00 90.00 260 LYS A O 1
ATOM 2117 N N . LYS A 1 261 ? 27.038 2.436 -30.920 1.00 88.62 261 LYS A N 1
ATOM 2118 C CA . LYS A 1 261 ? 26.479 3.109 -32.099 1.00 88.62 261 LYS A CA 1
ATOM 2119 C C . LYS A 1 261 ? 27.258 4.376 -32.452 1.00 88.62 261 LYS A C 1
ATOM 2121 O O . LYS A 1 261 ? 27.602 4.554 -33.617 1.00 88.62 261 LYS A O 1
ATOM 2126 N N . ASP A 1 262 ? 27.539 5.225 -31.467 1.00 86.62 262 ASP A N 1
ATOM 2127 C CA . ASP A 1 262 ? 28.247 6.496 -31.673 1.00 86.62 262 ASP A CA 1
ATOM 2128 C C . ASP A 1 262 ? 29.682 6.304 -32.200 1.00 86.62 262 ASP A C 1
ATOM 2130 O O . ASP A 1 262 ? 30.215 7.178 -32.881 1.00 86.62 262 ASP A O 1
ATOM 2134 N N . GLU A 1 263 ? 30.307 5.161 -31.909 1.00 88.44 263 GLU A N 1
ATOM 2135 C CA . GLU A 1 263 ? 31.658 4.811 -32.368 1.00 88.44 263 GLU A CA 1
ATOM 2136 C C . GLU A 1 263 ? 31.693 4.134 -33.751 1.00 88.44 263 GLU A C 1
ATOM 2138 O O . GLU A 1 263 ? 32.779 3.913 -34.308 1.00 88.44 263 GLU A O 1
ATOM 2143 N N . LEU A 1 264 ? 30.534 3.803 -34.338 1.00 90.31 264 LEU A N 1
ATOM 2144 C CA . LEU A 1 264 ? 30.487 3.175 -35.655 1.00 90.31 264 LEU A CA 1
ATOM 2145 C C . LEU A 1 264 ? 30.986 4.141 -36.741 1.00 90.31 264 LEU A C 1
ATOM 2147 O O . LEU A 1 264 ? 30.458 5.247 -36.883 1.00 90.31 264 LEU A O 1
ATOM 2151 N N . PRO A 1 265 ? 31.929 3.717 -37.603 1.00 91.81 265 PRO A N 1
ATOM 2152 C CA . PRO A 1 265 ? 32.259 4.495 -38.787 1.00 91.81 265 PRO A CA 1
ATOM 2153 C C . PRO A 1 265 ? 31.042 4.560 -39.717 1.00 91.81 265 PRO A C 1
ATOM 2155 O O . PRO A 1 265 ? 30.175 3.689 -39.699 1.00 91.81 265 PRO A O 1
ATOM 2158 N N . ARG A 1 266 ? 30.968 5.573 -40.574 1.00 92.75 266 ARG A N 1
ATOM 2159 C CA . ARG A 1 266 ? 29.945 5.662 -41.619 1.00 92.75 266 ARG A CA 1
ATOM 2160 C C . ARG A 1 266 ? 30.488 5.024 -42.886 1.00 92.75 266 ARG A C 1
ATOM 2162 O O . ARG A 1 266 ? 31.573 5.367 -43.344 1.00 92.75 266 ARG A O 1
ATOM 2169 N N . LEU A 1 267 ? 29.711 4.104 -43.445 1.00 94.56 267 LEU A N 1
ATOM 2170 C CA . LEU A 1 267 ? 29.962 3.487 -44.739 1.00 94.56 267 LEU A CA 1
ATOM 2171 C C . LEU A 1 267 ? 28.699 3.635 -45.575 1.00 94.56 267 LEU A C 1
ATOM 2173 O O . LEU A 1 267 ? 27.653 3.095 -45.208 1.00 94.56 267 LEU A O 1
ATOM 2177 N N . GLN A 1 268 ? 28.800 4.375 -46.671 1.00 94.38 268 GLN A N 1
ATOM 2178 C CA . GLN A 1 268 ? 27.708 4.585 -47.609 1.00 94.38 268 GLN A CA 1
ATOM 2179 C C . GLN A 1 268 ? 28.122 4.098 -48.992 1.00 94.38 268 GLN A C 1
ATOM 2181 O O . GLN A 1 268 ? 29.166 4.485 -49.517 1.00 94.38 268 GLN A O 1
ATOM 2186 N N . VAL A 1 269 ? 27.268 3.268 -49.579 1.00 93.94 269 VAL A N 1
ATOM 2187 C CA . VAL A 1 269 ? 27.355 2.841 -50.972 1.00 93.94 269 VAL A CA 1
ATOM 2188 C C . VAL A 1 269 ? 26.285 3.593 -51.744 1.00 93.94 269 VAL A C 1
ATOM 2190 O O . VAL A 1 269 ? 25.109 3.539 -51.389 1.00 93.94 269 VAL A O 1
ATOM 2193 N N . SER A 1 270 ? 26.674 4.292 -52.800 1.00 92.25 270 SER A N 1
ATOM 2194 C CA . SER A 1 270 ? 25.748 5.022 -53.659 1.00 92.25 270 SER A CA 1
ATOM 2195 C C . SER A 1 270 ? 25.914 4.563 -55.094 1.00 92.25 270 SER A C 1
ATOM 2197 O O . SER A 1 270 ? 27.025 4.536 -55.618 1.00 92.25 270 SER A O 1
ATOM 2199 N N . THR A 1 271 ? 24.805 4.263 -55.756 1.00 94.56 271 THR A N 1
ATOM 2200 C CA . THR A 1 271 ? 24.755 4.111 -57.209 1.00 94.56 271 THR A CA 1
ATOM 2201 C C . THR A 1 271 ? 23.753 5.102 -57.770 1.00 94.56 271 THR A C 1
ATOM 2203 O O . THR A 1 271 ? 22.779 5.470 -57.109 1.00 94.56 271 THR A O 1
ATOM 2206 N N . GLY A 1 272 ? 23.997 5.606 -58.966 1.00 90.19 272 GLY A N 1
ATOM 2207 C CA . GLY A 1 272 ? 23.068 6.538 -59.564 1.00 90.19 272 GLY A CA 1
ATOM 2208 C C . GLY A 1 272 ? 23.323 6.777 -61.029 1.00 90.19 272 GLY A C 1
ATOM 2209 O O . GLY A 1 272 ? 24.365 6.423 -61.578 1.00 90.19 272 GLY A O 1
ATOM 2210 N N . TYR A 1 273 ? 22.341 7.422 -61.634 1.00 90.25 273 TYR A N 1
ATOM 2211 C CA . TYR A 1 273 ? 22.358 7.843 -63.017 1.00 90.25 273 TYR A CA 1
ATOM 2212 C C . TYR A 1 273 ? 22.211 9.358 -63.062 1.00 90.25 273 TYR A C 1
ATOM 2214 O O . TYR A 1 273 ? 21.333 9.931 -62.412 1.00 90.25 273 TYR A O 1
ATOM 2222 N N . ARG A 1 274 ? 23.103 10.018 -63.795 1.00 86.44 274 ARG A N 1
ATOM 2223 C CA . ARG A 1 274 ? 23.047 11.456 -64.047 1.00 86.44 274 ARG A CA 1
ATOM 2224 C C . ARG A 1 274 ? 22.803 11.673 -65.531 1.00 86.44 274 ARG A C 1
ATOM 2226 O O . ARG A 1 274 ? 23.701 11.387 -66.315 1.00 86.44 274 ARG A O 1
ATOM 2233 N N . ALA A 1 275 ? 21.646 12.213 -65.894 1.00 84.06 275 ALA A N 1
ATOM 2234 C CA . ALA A 1 275 ? 21.433 12.754 -67.231 1.00 84.06 275 ALA A CA 1
ATOM 2235 C C . ALA A 1 275 ? 21.909 14.212 -67.255 1.00 84.06 275 ALA A C 1
ATOM 2237 O O . ALA A 1 275 ? 21.701 14.949 -66.285 1.00 84.06 275 ALA A O 1
ATOM 2238 N N . ARG A 1 276 ? 22.570 14.617 -68.339 1.00 79.62 276 ARG A N 1
ATOM 2239 C CA . ARG A 1 276 ? 22.937 16.013 -68.599 1.00 79.62 276 ARG A CA 1
ATOM 2240 C C . ARG A 1 276 ? 22.177 16.486 -69.831 1.00 79.62 276 ARG A C 1
ATOM 2242 O O . ARG A 1 276 ? 22.029 15.721 -70.778 1.00 79.62 276 ARG A O 1
ATOM 2249 N N . ASP A 1 277 ? 21.692 17.717 -69.781 1.00 69.81 277 ASP A N 1
ATOM 2250 C CA . ASP A 1 277 ? 21.111 18.448 -70.912 1.00 69.81 277 ASP A CA 1
ATOM 2251 C C . ASP A 1 277 ? 19.897 17.760 -71.547 1.00 69.81 277 ASP A C 1
ATOM 2253 O O . ASP A 1 277 ? 19.678 17.873 -72.748 1.00 69.81 277 ASP A O 1
ATOM 2257 N N . LEU A 1 278 ? 19.127 17.002 -70.751 1.00 62.34 278 LEU A N 1
ATOM 2258 C CA . LEU A 1 278 ? 17.996 16.175 -71.213 1.00 62.34 278 LEU A CA 1
ATOM 2259 C C . LEU A 1 278 ? 18.351 15.140 -72.310 1.00 62.34 278 LEU A C 1
ATOM 2261 O O . LEU A 1 278 ? 17.470 14.408 -72.760 1.00 62.34 278 LEU A O 1
ATOM 2265 N N . ASP A 1 279 ? 19.626 15.014 -72.689 1.00 62.47 279 ASP A N 1
ATOM 2266 C CA . ASP A 1 279 ? 20.122 14.040 -73.654 1.00 62.47 279 ASP A CA 1
ATOM 2267 C C . ASP A 1 279 ? 20.434 12.722 -72.936 1.00 62.47 279 ASP A C 1
ATOM 2269 O O . ASP A 1 279 ? 21.411 12.583 -72.189 1.00 62.47 279 ASP A O 1
ATOM 2273 N N . ILE A 1 280 ? 19.575 11.728 -73.167 1.00 61.19 280 ILE A N 1
ATOM 2274 C CA . ILE A 1 280 ? 19.686 10.390 -72.574 1.00 61.19 280 ILE A CA 1
ATOM 2275 C C . ILE A 1 280 ? 21.017 9.730 -72.973 1.00 61.19 280 ILE A C 1
ATOM 2277 O O . ILE A 1 280 ? 21.576 8.964 -72.190 1.00 61.19 280 ILE A O 1
ATOM 2281 N N . ASN A 1 281 ? 21.589 10.082 -74.128 1.00 67.88 281 ASN A N 1
ATOM 2282 C CA . ASN A 1 281 ? 22.831 9.483 -74.619 1.00 67.88 281 ASN A CA 1
ATOM 2283 C C . ASN A 1 281 ? 24.094 10.030 -73.934 1.00 67.88 281 ASN A C 1
ATOM 2285 O O . ASN A 1 281 ? 25.165 9.442 -74.069 1.00 67.88 281 ASN A O 1
ATOM 2289 N N . ARG A 1 282 ? 23.983 11.124 -73.166 1.00 74.50 282 ARG A N 1
ATOM 2290 C CA . ARG A 1 282 ? 25.082 11.701 -72.363 1.00 74.50 282 ARG A CA 1
ATOM 2291 C C . ARG A 1 282 ? 25.008 11.322 -70.884 1.00 74.50 282 ARG A C 1
ATOM 2293 O O . ARG A 1 282 ? 25.699 11.904 -70.042 1.00 74.50 282 ARG A O 1
ATOM 2300 N N . GLY A 1 283 ? 24.162 10.348 -70.559 1.00 78.06 283 GLY A N 1
ATOM 2301 C CA . GLY A 1 283 ? 24.011 9.815 -69.219 1.00 78.06 283 GLY A CA 1
ATOM 2302 C C . GLY A 1 283 ? 25.296 9.217 -68.655 1.00 78.06 283 GLY A C 1
ATOM 2303 O O . GLY A 1 283 ? 26.037 8.518 -69.342 1.00 78.06 283 GLY A O 1
ATOM 2304 N N . GLN A 1 284 ? 25.549 9.454 -67.371 1.00 85.25 284 GLN A N 1
ATOM 2305 C CA . GLN A 1 284 ? 26.663 8.851 -66.642 1.00 85.25 284 GLN A CA 1
ATOM 2306 C C . GLN A 1 284 ? 26.125 8.038 -65.470 1.00 85.25 284 GLN A C 1
ATOM 2308 O O . GLN A 1 284 ? 25.500 8.587 -64.555 1.00 85.25 284 GLN A O 1
ATOM 2313 N N . MET A 1 285 ? 26.398 6.733 -65.479 1.00 88.19 285 MET A N 1
ATOM 2314 C CA . MET A 1 285 ? 26.279 5.913 -64.278 1.00 88.19 285 MET A CA 1
ATOM 2315 C C . MET A 1 285 ? 27.477 6.173 -63.371 1.00 88.19 285 MET A C 1
ATOM 2317 O O . MET A 1 285 ? 28.609 6.286 -63.838 1.00 88.19 285 MET A O 1
ATOM 2321 N N . PHE A 1 286 ? 27.232 6.264 -62.071 1.00 88.44 286 PHE A N 1
ATOM 2322 C CA . PHE A 1 286 ? 28.293 6.377 -61.081 1.00 88.44 286 PHE A CA 1
ATOM 2323 C C . PHE A 1 286 ? 28.069 5.404 -59.931 1.00 88.44 286 PHE A C 1
ATOM 2325 O O . PHE A 1 286 ? 26.940 5.090 -59.552 1.00 88.44 286 PHE A O 1
ATOM 2332 N N . PHE A 1 287 ? 29.186 4.960 -59.370 1.00 93.94 287 PHE A N 1
ATOM 2333 C CA . PHE A 1 287 ? 29.264 4.184 -58.146 1.00 93.94 287 PHE A CA 1
ATOM 2334 C C . PHE A 1 287 ? 30.180 4.937 -57.182 1.00 93.94 287 PHE A C 1
ATOM 2336 O O . PHE A 1 287 ? 31.236 5.430 -57.579 1.00 93.94 287 PHE A O 1
ATOM 2343 N N . THR A 1 288 ? 29.767 5.083 -55.930 1.00 91.81 288 THR A N 1
ATOM 2344 C CA . THR A 1 288 ? 30.527 5.813 -54.915 1.00 91.81 288 THR A CA 1
ATOM 2345 C C . THR A 1 288 ? 30.534 5.024 -53.619 1.00 91.81 288 THR A C 1
ATOM 2347 O O . THR A 1 288 ? 29.488 4.574 -53.154 1.00 91.81 288 THR A O 1
ATOM 2350 N N . LEU A 1 289 ? 31.722 4.887 -53.036 1.00 94.88 289 LEU A N 1
ATOM 2351 C CA . LEU A 1 289 ? 31.935 4.320 -51.714 1.00 94.88 289 LEU A CA 1
ATOM 2352 C C . LEU A 1 289 ? 32.463 5.429 -50.803 1.00 94.88 289 LEU A C 1
ATOM 2354 O O . LEU A 1 289 ? 33.582 5.899 -50.991 1.00 94.88 289 LEU A O 1
ATOM 2358 N N . ASN A 1 290 ? 31.659 5.847 -49.830 1.00 91.19 290 ASN A N 1
ATOM 2359 C CA . ASN A 1 290 ? 32.041 6.863 -48.855 1.00 91.19 290 ASN A CA 1
ATOM 2360 C C . ASN A 1 290 ? 32.309 6.191 -47.511 1.00 91.19 290 ASN A C 1
ATOM 2362 O O . ASN A 1 290 ? 31.407 5.580 -46.935 1.00 91.19 290 ASN A O 1
ATOM 2366 N N . PHE A 1 291 ? 33.533 6.330 -47.005 1.00 94.50 291 PHE A N 1
ATOM 2367 C CA . PHE A 1 291 ? 33.913 5.922 -45.656 1.00 94.50 291 PHE A CA 1
ATOM 2368 C C . PHE A 1 291 ? 34.321 7.155 -44.852 1.00 94.50 291 PHE A C 1
ATOM 2370 O O . PHE A 1 291 ? 35.176 7.922 -45.291 1.00 94.50 291 PHE A O 1
ATOM 2377 N N . SER A 1 292 ? 33.736 7.345 -43.672 1.00 91.19 292 SER A N 1
ATOM 2378 C CA . SER A 1 292 ? 34.144 8.406 -42.749 1.00 91.19 292 SER A CA 1
ATOM 2379 C C . SER A 1 292 ? 34.106 7.911 -41.309 1.00 91.19 292 SER A C 1
ATOM 2381 O O . SER A 1 292 ? 33.171 7.219 -40.911 1.00 91.19 292 SER A O 1
ATOM 2383 N N . LYS A 1 293 ? 35.097 8.294 -40.505 1.00 89.00 293 LYS A N 1
ATOM 2384 C CA . LYS A 1 293 ? 35.140 8.003 -39.070 1.00 89.00 293 LYS A CA 1
ATOM 2385 C C . LYS A 1 293 ? 35.423 9.290 -38.310 1.00 89.00 293 LYS A C 1
ATOM 2387 O O . LYS A 1 293 ? 36.392 9.977 -38.624 1.00 89.00 293 LYS A O 1
ATOM 2392 N N . ASP A 1 294 ? 34.608 9.574 -37.305 1.00 82.56 294 ASP A N 1
ATOM 2393 C CA . ASP A 1 294 ? 34.834 10.708 -36.418 1.00 82.56 294 ASP A CA 1
ATOM 2394 C C . ASP A 1 294 ? 35.999 10.366 -35.469 1.00 82.56 294 ASP A C 1
ATOM 2396 O O . ASP A 1 294 ? 35.953 9.375 -34.741 1.00 82.56 294 ASP A O 1
ATOM 2400 N N . LEU A 1 295 ? 37.076 11.160 -35.495 1.00 81.19 295 LEU A N 1
ATOM 2401 C CA . LEU A 1 295 ? 38.286 10.963 -34.673 1.00 81.19 295 LEU A CA 1
ATOM 2402 C C . LEU A 1 295 ? 38.192 11.653 -33.300 1.00 81.19 295 LEU A C 1
ATOM 2404 O O . LEU A 1 295 ? 39.205 12.055 -32.728 1.00 81.19 295 LEU A O 1
ATOM 2408 N N . ALA A 1 296 ? 36.978 11.833 -32.778 1.00 74.62 296 ALA A N 1
ATOM 2409 C CA . ALA A 1 296 ? 36.772 12.456 -31.476 1.00 74.62 296 ALA A CA 1
ATOM 2410 C C . ALA A 1 296 ? 37.513 11.675 -30.365 1.00 74.62 296 ALA A C 1
ATOM 2412 O O . ALA A 1 296 ? 37.630 10.448 -30.457 1.00 74.62 296 ALA A O 1
ATOM 2413 N N . PRO A 1 297 ? 38.016 12.356 -29.312 1.00 73.88 297 PRO A N 1
ATOM 2414 C CA . PRO A 1 297 ? 38.667 11.683 -28.193 1.00 73.88 297 PRO A CA 1
ATOM 2415 C C . PRO A 1 297 ? 37.737 10.629 -27.582 1.00 73.88 297 PRO A C 1
ATOM 2417 O O . PRO A 1 297 ? 36.520 10.823 -27.520 1.00 73.88 297 PRO A O 1
ATOM 2420 N N . SER A 1 298 ? 38.330 9.512 -27.144 1.00 72.31 298 SER A N 1
ATOM 2421 C CA . SER A 1 298 ? 37.605 8.373 -26.570 1.00 72.31 298 SER A CA 1
ATOM 2422 C C . SER A 1 298 ? 36.598 8.841 -25.521 1.00 72.31 298 SER A C 1
ATOM 2424 O O . SER A 1 298 ? 36.949 9.528 -24.558 1.00 72.31 298 SER A O 1
ATOM 2426 N N . ARG A 1 299 ? 35.333 8.449 -25.697 1.00 84.50 299 ARG A N 1
ATOM 2427 C CA . ARG A 1 299 ? 34.242 8.794 -24.778 1.00 84.50 299 ARG A CA 1
ATOM 2428 C C . ARG A 1 299 ? 34.199 7.888 -23.541 1.00 84.50 299 ARG A C 1
ATOM 2430 O O . ARG A 1 299 ? 33.226 7.934 -22.791 1.00 84.50 299 ARG A O 1
ATOM 2437 N N . SER A 1 300 ? 35.254 7.111 -23.281 1.00 84.31 300 SER A N 1
ATOM 2438 C CA . SER A 1 300 ? 35.342 6.176 -22.150 1.00 84.31 300 SER A CA 1
ATOM 2439 C C . SER A 1 300 ? 35.026 6.837 -20.806 1.00 84.31 300 SER A C 1
ATOM 2441 O O . SER A 1 300 ? 34.231 6.304 -20.040 1.00 84.31 300 SER A O 1
ATOM 2443 N N . LYS A 1 301 ? 35.546 8.047 -20.556 1.00 88.81 301 LYS A N 1
ATOM 2444 C CA . LYS A 1 301 ? 35.243 8.811 -19.334 1.00 88.81 301 LYS A CA 1
ATOM 2445 C C . LYS A 1 301 ? 33.749 9.124 -19.203 1.00 88.81 301 LYS A C 1
ATOM 2447 O O . LYS A 1 301 ? 33.203 9.028 -18.112 1.00 88.81 301 LYS A O 1
ATOM 2452 N N . SER A 1 302 ? 33.083 9.481 -20.302 1.00 89.44 302 SER A N 1
ATOM 2453 C CA . SER A 1 302 ? 31.642 9.759 -20.298 1.00 89.44 302 SER A CA 1
ATOM 2454 C C . SER A 1 302 ? 30.837 8.497 -19.992 1.00 89.44 302 SER A C 1
ATOM 2456 O O . SER A 1 302 ? 29.910 8.549 -19.189 1.00 89.44 302 SER A O 1
ATOM 2458 N N . LYS A 1 303 ? 31.232 7.354 -20.558 1.00 92.19 303 LYS A N 1
ATOM 2459 C CA . LYS A 1 303 ? 30.620 6.054 -20.268 1.00 92.19 303 LYS A CA 1
ATOM 2460 C C . LYS A 1 303 ? 30.763 5.665 -18.793 1.00 92.19 303 LYS A C 1
ATOM 2462 O O . LYS A 1 303 ? 29.769 5.322 -18.162 1.00 92.19 303 LYS A O 1
ATOM 2467 N N . THR A 1 304 ? 31.960 5.803 -18.217 1.00 92.00 304 THR A N 1
ATOM 2468 C CA . THR A 1 304 ? 32.188 5.557 -16.782 1.00 92.00 304 THR A CA 1
ATOM 2469 C C . THR A 1 304 ? 31.322 6.462 -15.905 1.00 92.00 304 THR A C 1
ATOM 2471 O O . THR A 1 304 ? 30.748 5.986 -14.932 1.00 92.00 304 THR A O 1
ATOM 2474 N N . LEU A 1 305 ? 31.172 7.743 -16.265 1.00 93.25 305 LEU A N 1
ATOM 2475 C CA . LEU A 1 305 ? 30.294 8.669 -15.540 1.00 93.25 305 LEU A CA 1
ATOM 2476 C C . LEU A 1 305 ? 28.815 8.252 -15.613 1.00 93.25 305 LEU A C 1
ATOM 2478 O O . LEU A 1 305 ? 28.115 8.365 -14.613 1.00 93.25 305 LEU A O 1
ATOM 2482 N N . HIS A 1 306 ? 28.340 7.731 -16.752 1.00 93.06 306 HIS A N 1
ATOM 2483 C CA . HIS A 1 306 ? 26.974 7.198 -16.856 1.00 93.06 306 HIS A CA 1
ATOM 2484 C C . HIS A 1 306 ? 26.772 5.984 -15.946 1.00 93.06 306 HIS A C 1
ATOM 2486 O O . HIS A 1 306 ? 25.756 5.903 -15.266 1.00 93.06 306 HIS A O 1
ATOM 2492 N N . TYR A 1 307 ? 27.746 5.074 -15.880 1.00 95.25 307 TYR A N 1
ATOM 2493 C CA . TYR A 1 307 ? 27.674 3.930 -14.970 1.00 95.25 307 TYR A CA 1
ATOM 2494 C C . TYR A 1 307 ? 27.665 4.344 -13.499 1.00 95.25 307 TYR A C 1
ATOM 2496 O O . TYR A 1 307 ? 26.860 3.825 -12.736 1.00 95.25 307 TYR A O 1
ATOM 2504 N N . GLN A 1 308 ? 28.518 5.295 -13.109 1.00 95.19 308 GLN A N 1
ATOM 2505 C CA . GLN A 1 308 ? 28.531 5.838 -11.745 1.00 95.19 308 GLN A CA 1
ATOM 2506 C C . GLN A 1 308 ? 27.203 6.509 -11.387 1.00 95.19 308 GLN A C 1
ATOM 2508 O O . GLN A 1 308 ? 26.730 6.379 -10.265 1.00 95.19 308 GLN A O 1
ATOM 2513 N N . LEU A 1 309 ? 26.585 7.203 -12.341 1.00 95.25 309 LEU A N 1
ATOM 2514 C CA . LEU A 1 309 ? 25.280 7.824 -12.152 1.00 95.25 309 LEU A CA 1
ATOM 2515 C C . LEU A 1 309 ? 24.154 6.787 -12.013 1.00 95.25 309 LEU A C 1
ATOM 2517 O O . LEU A 1 309 ? 23.261 6.990 -11.197 1.00 95.25 309 LEU A O 1
ATOM 2521 N N . ILE A 1 310 ? 24.194 5.690 -12.776 1.00 94.62 310 ILE A N 1
ATOM 2522 C CA . ILE A 1 310 ? 23.242 4.574 -12.647 1.00 94.62 310 ILE A CA 1
ATOM 2523 C C . ILE A 1 310 ? 23.373 3.915 -11.266 1.00 94.62 310 ILE A C 1
ATOM 2525 O O . ILE A 1 310 ? 22.376 3.766 -10.564 1.00 94.62 310 ILE A O 1
ATOM 2529 N N . GLU A 1 311 ? 24.596 3.589 -10.839 1.00 92.81 311 GLU A N 1
ATOM 2530 C CA . GLU A 1 311 ? 24.835 2.981 -9.521 1.00 92.81 311 GLU A CA 1
ATOM 2531 C C . GLU A 1 311 ? 24.448 3.920 -8.377 1.00 92.81 311 GLU A C 1
ATOM 2533 O O . GLU A 1 311 ? 23.726 3.525 -7.468 1.00 92.81 311 GLU A O 1
ATOM 2538 N N . GLY A 1 312 ? 24.819 5.200 -8.462 1.00 93.12 312 GLY A N 1
ATOM 2539 C CA . GLY A 1 312 ? 24.426 6.183 -7.455 1.00 93.12 312 GLY A CA 1
ATOM 2540 C C . GLY A 1 312 ? 22.905 6.357 -7.355 1.00 93.12 312 GLY A C 1
ATOM 2541 O O . GLY A 1 312 ? 22.381 6.579 -6.267 1.00 93.12 312 GLY A O 1
ATOM 2542 N N . ARG A 1 313 ? 22.162 6.218 -8.465 1.00 92.94 313 ARG A N 1
ATOM 2543 C CA . ARG A 1 313 ? 20.688 6.200 -8.431 1.00 92.94 313 ARG A CA 1
ATOM 2544 C C . ARG A 1 313 ? 20.146 4.952 -7.742 1.00 92.94 313 ARG A C 1
ATOM 2546 O O . ARG A 1 313 ? 19.216 5.094 -6.954 1.00 92.94 313 ARG A O 1
ATOM 2553 N N . LYS A 1 314 ? 20.721 3.773 -8.011 1.00 91.56 314 LYS A N 1
ATOM 2554 C CA . LYS A 1 314 ? 20.367 2.517 -7.327 1.00 91.56 314 LYS A CA 1
ATOM 2555 C C . LYS A 1 314 ? 20.536 2.671 -5.817 1.00 91.56 314 LYS A C 1
ATOM 2557 O O . LYS A 1 314 ? 19.587 2.444 -5.076 1.00 91.56 314 LYS A O 1
ATOM 2562 N N . GLU A 1 315 ? 21.716 3.103 -5.376 1.00 90.75 315 GLU A N 1
ATOM 2563 C CA . GLU A 1 315 ? 22.040 3.286 -3.956 1.00 90.75 315 GLU A CA 1
ATOM 2564 C C . GLU A 1 315 ? 21.072 4.260 -3.273 1.00 90.75 315 GLU A C 1
ATOM 2566 O O . GLU A 1 315 ? 20.536 3.961 -2.206 1.00 90.75 315 GLU A O 1
ATOM 2571 N N . MET A 1 316 ? 20.784 5.397 -3.913 1.00 92.50 316 MET A N 1
ATOM 2572 C CA . MET A 1 316 ? 19.831 6.380 -3.391 1.00 92.50 316 MET A CA 1
ATOM 2573 C C . MET A 1 316 ? 18.398 5.844 -3.341 1.00 92.50 316 MET A C 1
ATOM 2575 O O . MET A 1 316 ? 17.680 6.126 -2.384 1.00 92.50 316 MET A O 1
ATOM 2579 N N . GLU A 1 317 ? 17.958 5.085 -4.347 1.00 89.69 317 GLU A N 1
ATOM 2580 C CA . GLU A 1 317 ? 16.620 4.490 -4.361 1.00 89.69 317 GLU A CA 1
ATOM 2581 C C . GLU A 1 317 ? 16.459 3.443 -3.255 1.00 89.69 317 GLU A C 1
ATOM 2583 O O . GLU A 1 317 ? 15.474 3.500 -2.520 1.00 89.69 317 GLU A O 1
ATOM 2588 N N . VAL A 1 318 ? 17.430 2.538 -3.100 1.00 89.69 318 VAL A N 1
ATOM 2589 C CA . VAL A 1 318 ? 17.442 1.533 -2.025 1.00 89.69 318 VAL A CA 1
ATOM 2590 C C . VAL A 1 318 ? 17.419 2.224 -0.664 1.00 89.69 318 VAL A C 1
ATOM 2592 O O . VAL A 1 318 ? 16.534 1.952 0.143 1.00 89.69 318 VAL A O 1
ATOM 2595 N N . PHE A 1 319 ? 18.298 3.207 -0.449 1.00 91.25 319 PHE A N 1
ATOM 2596 C CA . PHE A 1 319 ? 18.332 3.982 0.790 1.00 91.25 319 PHE A CA 1
ATOM 2597 C C . PHE A 1 319 ? 16.996 4.683 1.085 1.00 91.25 319 PHE A C 1
ATOM 2599 O O . PHE A 1 319 ? 16.520 4.684 2.222 1.00 91.25 319 PHE A O 1
ATOM 2606 N N . HIS A 1 320 ? 16.363 5.286 0.073 1.00 92.06 320 HIS A N 1
ATOM 2607 C CA . HIS A 1 320 ? 15.065 5.935 0.240 1.00 92.06 320 HIS A CA 1
ATOM 2608 C C . HIS A 1 320 ? 13.944 4.940 0.556 1.00 92.06 320 HIS A C 1
ATOM 2610 O O . HIS A 1 320 ? 13.130 5.234 1.433 1.00 92.06 320 HIS A O 1
ATOM 2616 N N . LYS A 1 321 ? 13.912 3.779 -0.111 1.00 91.06 321 LYS A N 1
ATOM 2617 C CA . LYS A 1 321 ? 12.945 2.709 0.175 1.00 91.06 321 LYS A CA 1
ATOM 2618 C C . LYS A 1 321 ? 13.111 2.184 1.596 1.00 91.06 321 LYS A C 1
ATOM 2620 O O . LYS A 1 321 ? 12.138 2.178 2.342 1.00 91.06 321 LYS A O 1
ATOM 2625 N N . GLU A 1 322 ? 14.331 1.830 1.997 1.00 92.25 322 GLU A N 1
ATOM 2626 C CA . GLU A 1 322 ? 14.631 1.350 3.352 1.00 92.25 322 GLU A CA 1
ATOM 2627 C C . GLU A 1 322 ? 14.220 2.373 4.413 1.00 92.25 322 GLU A C 1
ATOM 2629 O O . GLU A 1 322 ? 13.531 2.035 5.375 1.00 92.25 322 GLU A O 1
ATOM 2634 N N . LYS A 1 323 ? 14.577 3.649 4.219 1.00 93.88 323 LYS A N 1
ATOM 2635 C CA . LYS A 1 323 ? 14.200 4.724 5.141 1.00 93.88 323 LYS A CA 1
ATOM 2636 C C . LYS A 1 323 ? 12.683 4.857 5.283 1.00 93.88 323 LYS A C 1
ATOM 2638 O O . LYS A 1 323 ? 12.193 5.006 6.404 1.00 93.88 323 LYS A O 1
ATOM 2643 N N . GLU A 1 324 ? 11.947 4.847 4.172 1.00 94.75 324 GLU A N 1
ATOM 2644 C CA . GLU A 1 324 ? 10.489 4.988 4.214 1.00 94.75 324 GLU A CA 1
ATOM 2645 C C . GLU A 1 324 ? 9.832 3.760 4.851 1.00 94.75 324 GLU A C 1
ATOM 2647 O O . GLU A 1 324 ? 8.924 3.910 5.660 1.00 94.75 324 GLU A O 1
ATOM 2652 N N . ILE A 1 325 ? 10.337 2.556 4.583 1.00 94.38 325 ILE A N 1
ATOM 2653 C CA . ILE A 1 325 ? 9.831 1.317 5.188 1.00 94.38 325 ILE A CA 1
ATOM 2654 C C . ILE A 1 325 ? 10.074 1.296 6.693 1.00 94.38 325 ILE A C 1
ATOM 2656 O O . ILE A 1 325 ? 9.164 0.962 7.444 1.00 94.38 325 ILE A O 1
ATOM 2660 N N . VAL A 1 326 ? 11.252 1.715 7.159 1.00 94.81 326 VAL A N 1
ATOM 2661 C CA . VAL A 1 326 ? 11.536 1.835 8.597 1.00 94.81 326 VAL A CA 1
ATOM 2662 C C . VAL A 1 326 ? 10.579 2.826 9.261 1.00 94.81 326 VAL A C 1
ATOM 2664 O O . VAL A 1 326 ? 10.044 2.550 10.334 1.00 94.81 326 VAL A O 1
ATOM 2667 N N . LYS A 1 327 ? 10.313 3.969 8.620 1.00 97.19 327 LYS A N 1
ATOM 2668 C CA . LYS A 1 327 ? 9.330 4.941 9.111 1.00 97.19 327 LYS A CA 1
ATOM 2669 C C . LYS A 1 327 ? 7.928 4.323 9.195 1.00 97.19 327 LYS A C 1
ATOM 2671 O O . LYS A 1 327 ? 7.300 4.409 10.248 1.00 97.19 327 LYS A O 1
ATOM 2676 N N . LEU A 1 328 ? 7.461 3.680 8.124 1.00 97.19 328 LEU A N 1
ATOM 2677 C CA . LEU A 1 328 ? 6.152 3.021 8.080 1.00 97.19 328 LEU A CA 1
ATOM 2678 C C . LEU A 1 328 ? 6.033 1.907 9.119 1.00 97.19 328 LEU A C 1
ATOM 2680 O O . LEU A 1 328 ? 4.995 1.782 9.760 1.00 97.19 328 LEU A O 1
ATOM 2684 N N . TYR A 1 329 ? 7.103 1.147 9.338 1.00 97.19 329 TYR A N 1
ATOM 2685 C CA . TYR A 1 329 ? 7.182 0.134 10.381 1.00 97.19 329 TYR A CA 1
ATOM 2686 C C . TYR A 1 329 ? 6.994 0.739 11.777 1.00 97.19 329 TYR A C 1
ATOM 2688 O O . TYR A 1 329 ? 6.198 0.230 12.561 1.00 97.19 329 TYR A O 1
ATOM 2696 N N . TYR A 1 330 ? 7.655 1.854 12.099 1.00 97.00 330 TYR A N 1
ATOM 2697 C CA . TYR A 1 330 ? 7.454 2.505 13.399 1.00 97.00 330 TYR A CA 1
ATOM 2698 C C . TYR A 1 330 ? 6.043 3.082 13.562 1.00 97.00 330 TYR A C 1
ATOM 2700 O O . TYR A 1 330 ? 5.463 2.978 14.645 1.00 97.00 330 TYR A O 1
ATOM 2708 N N . GLU A 1 331 ? 5.466 3.653 12.501 1.00 97.19 331 GLU A N 1
ATOM 2709 C CA . GLU A 1 331 ? 4.063 4.088 12.498 1.00 97.19 331 GLU A CA 1
ATOM 2710 C C . GLU A 1 331 ? 3.112 2.901 12.726 1.00 97.19 331 GLU A C 1
ATOM 2712 O O . GLU A 1 331 ? 2.179 3.001 13.526 1.00 97.19 331 GLU A O 1
ATOM 2717 N N . TYR A 1 332 ? 3.385 1.763 12.082 1.00 97.56 332 TYR A N 1
ATOM 2718 C CA . TYR A 1 332 ? 2.651 0.512 12.254 1.00 97.56 332 TYR A CA 1
ATOM 2719 C C . TYR A 1 332 ? 2.743 -0.005 13.692 1.00 97.56 332 TYR A C 1
ATOM 2721 O O . TYR A 1 332 ? 1.716 -0.242 14.318 1.00 97.56 332 TYR A O 1
ATOM 2729 N N . GLN A 1 333 ? 3.946 -0.099 14.264 1.00 95.75 333 GLN A N 1
ATOM 2730 C CA . GLN A 1 333 ? 4.161 -0.559 15.643 1.00 95.75 333 GLN A CA 1
ATOM 2731 C C . GLN A 1 333 ? 3.480 0.351 16.672 1.00 95.75 333 GLN A C 1
ATOM 2733 O O . GLN A 1 333 ? 2.903 -0.117 17.656 1.00 95.75 333 GLN A O 1
ATOM 2738 N N . TYR A 1 334 ? 3.481 1.666 16.435 1.00 96.88 334 TYR A N 1
ATOM 2739 C CA . TYR A 1 334 ? 2.734 2.599 17.273 1.00 96.88 334 TYR A CA 1
ATOM 2740 C C . TYR A 1 334 ? 1.225 2.325 17.217 1.00 96.88 334 TYR A C 1
ATOM 2742 O O . TYR A 1 334 ? 0.569 2.273 18.260 1.00 96.88 334 TYR A O 1
ATOM 2750 N N . LYS A 1 335 ? 0.672 2.091 16.020 1.00 97.25 335 LYS A N 1
ATOM 2751 C CA . LYS A 1 335 ? -0.736 1.706 15.848 1.00 97.25 335 LYS A CA 1
ATOM 2752 C C . LYS A 1 335 ? -1.052 0.338 16.446 1.00 97.25 335 LYS A C 1
ATOM 2754 O O . LYS A 1 335 ? -2.101 0.188 17.062 1.00 97.25 335 LYS A O 1
ATOM 2759 N N . LEU A 1 336 ? -0.135 -0.617 16.360 1.00 95.06 336 LEU A N 1
ATOM 2760 C CA . LEU A 1 336 ? -0.290 -1.938 16.957 1.00 95.06 336 LEU A CA 1
ATOM 2761 C C . LEU A 1 336 ? -0.374 -1.836 18.486 1.00 95.06 336 LEU A C 1
ATOM 2763 O O . LEU A 1 336 ? -1.265 -2.406 19.109 1.00 95.06 336 LEU A O 1
ATOM 2767 N N . LYS A 1 337 ? 0.473 -1.004 19.100 1.00 93.69 337 LYS A N 1
ATOM 2768 C CA . LYS A 1 337 ? 0.388 -0.694 20.533 1.00 93.69 337 LYS A CA 1
ATOM 2769 C C . LYS A 1 337 ? -0.944 -0.035 20.921 1.00 93.69 337 LYS A C 1
ATOM 2771 O O . LYS A 1 337 ? -1.499 -0.356 21.975 1.00 93.69 337 LYS A O 1
ATOM 2776 N N . GLN A 1 338 ? -1.456 0.886 20.097 1.00 94.69 338 GLN A N 1
ATOM 2777 C CA . GLN A 1 338 ? -2.790 1.467 20.304 1.00 94.69 338 GLN A CA 1
ATOM 2778 C C . GLN A 1 338 ? -3.866 0.378 20.252 1.00 94.69 338 GLN A C 1
ATOM 2780 O O . GLN A 1 338 ? -4.695 0.308 21.153 1.00 94.69 338 GLN A O 1
ATOM 2785 N N . TYR A 1 339 ? -3.792 -0.529 19.276 1.00 94.94 339 TYR A N 1
ATOM 2786 C CA . TYR A 1 339 ? -4.723 -1.648 19.165 1.00 94.94 339 TYR A CA 1
ATOM 2787 C C . TYR A 1 339 ? -4.735 -2.529 20.421 1.00 94.94 339 TYR A C 1
ATOM 2789 O O . TYR A 1 339 ? -5.807 -2.816 20.945 1.00 94.94 339 TYR A O 1
ATOM 2797 N N . HIS A 1 340 ? -3.567 -2.924 20.945 1.00 90.62 340 HIS A N 1
ATOM 2798 C CA . HIS A 1 340 ? -3.501 -3.706 22.187 1.00 90.62 340 HIS A CA 1
ATOM 2799 C C . HIS A 1 340 ? -4.122 -2.952 23.369 1.00 90.62 340 HIS A C 1
ATOM 2801 O O . HIS A 1 340 ? -4.818 -3.547 24.186 1.00 90.62 340 HIS A O 1
ATOM 2807 N N . THR A 1 341 ? -3.919 -1.636 23.447 1.00 91.38 341 THR A N 1
ATOM 2808 C CA . THR A 1 341 ? -4.520 -0.805 24.501 1.00 91.38 341 THR A CA 1
ATOM 2809 C C . THR A 1 341 ? -6.049 -0.854 24.440 1.00 91.38 341 THR A C 1
ATOM 2811 O O . THR A 1 341 ? -6.695 -1.064 25.468 1.00 91.38 341 THR A O 1
ATOM 2814 N N . GLU A 1 342 ? -6.629 -0.728 23.244 1.00 92.44 342 GLU A N 1
ATOM 2815 C CA . GLU A 1 342 ? -8.078 -0.848 23.050 1.00 92.44 342 GLU A CA 1
ATOM 2816 C C . GLU A 1 342 ? -8.592 -2.277 23.277 1.00 92.44 342 GLU A C 1
ATOM 2818 O O . GLU A 1 342 ? -9.676 -2.468 23.826 1.00 92.44 342 GLU A O 1
ATOM 2823 N N . LEU A 1 343 ? -7.801 -3.301 22.948 1.00 89.81 343 LEU A N 1
ATOM 2824 C CA . LEU A 1 343 ? -8.128 -4.693 23.262 1.00 89.81 343 LEU A CA 1
ATOM 2825 C C . LEU A 1 343 ? -8.268 -4.914 24.779 1.00 89.81 343 LEU A C 1
ATOM 2827 O O . LEU A 1 343 ? -9.264 -5.475 25.231 1.00 89.81 343 LEU A O 1
ATOM 2831 N N . TYR A 1 344 ? -7.322 -4.420 25.582 1.00 88.81 344 TYR A N 1
ATOM 2832 C CA . TYR A 1 344 ? -7.408 -4.526 27.043 1.00 88.81 344 TYR A CA 1
ATOM 2833 C C . TYR A 1 344 ? -8.562 -3.708 27.630 1.00 88.81 344 TYR A C 1
ATOM 2835 O O . TYR A 1 344 ? -9.209 -4.154 28.581 1.00 88.81 344 TYR A O 1
ATOM 2843 N N . LYS A 1 345 ? -8.867 -2.536 27.057 1.00 90.69 345 LYS A N 1
ATOM 2844 C CA . LYS A 1 345 ? -10.064 -1.774 27.438 1.00 90.69 345 LYS A CA 1
ATOM 2845 C C . LYS A 1 345 ? -11.336 -2.576 27.175 1.00 90.69 345 LYS A C 1
ATOM 2847 O O . LYS A 1 345 ? -12.184 -2.625 28.062 1.00 90.69 345 LYS A O 1
ATOM 2852 N N . LYS A 1 346 ? -11.447 -3.250 26.022 1.00 88.88 346 LYS A N 1
ATOM 2853 C CA . LYS A 1 346 ? -12.587 -4.126 25.704 1.00 88.88 346 LYS A CA 1
ATOM 2854 C C . LYS A 1 346 ? -12.748 -5.224 26.753 1.00 88.88 346 LYS A C 1
ATOM 2856 O O . LYS A 1 346 ? -13.825 -5.348 27.324 1.00 88.88 346 LYS A O 1
ATOM 2861 N N . PHE A 1 347 ? -11.672 -5.934 27.098 1.00 85.25 347 PHE A N 1
ATOM 2862 C CA . PHE A 1 347 ? -11.720 -6.960 28.149 1.00 85.25 347 PHE A CA 1
ATOM 2863 C C . PHE A 1 347 ? -12.179 -6.411 29.502 1.00 85.25 347 PHE A C 1
ATOM 2865 O O . PHE A 1 347 ? -12.931 -7.062 30.226 1.00 85.25 347 PHE A O 1
ATOM 2872 N N . HIS A 1 348 ? -11.758 -5.198 29.843 1.00 86.62 348 HIS A N 1
ATOM 2873 C CA . HIS A 1 348 ? -12.187 -4.545 31.069 1.00 86.62 348 HIS A CA 1
ATOM 2874 C C . HIS A 1 348 ? -13.670 -4.128 31.033 1.00 86.62 348 HIS A C 1
ATOM 2876 O O . HIS A 1 348 ? -14.358 -4.269 32.045 1.00 86.62 348 HIS A O 1
ATOM 2882 N N . PHE A 1 349 ? -14.192 -3.664 29.892 1.00 86.88 349 PHE A N 1
ATOM 2883 C CA . PHE A 1 349 ? -15.629 -3.410 29.721 1.00 86.88 349 PHE A CA 1
ATOM 2884 C C . PHE A 1 349 ? -16.460 -4.694 29.761 1.00 86.88 349 PHE A C 1
ATOM 2886 O O . PHE A 1 349 ? -17.518 -4.704 30.390 1.00 86.88 349 PHE A O 1
ATOM 2893 N N . ASP A 1 350 ? -15.969 -5.783 29.173 1.00 82.62 350 ASP A N 1
ATOM 2894 C CA . ASP A 1 350 ? -16.637 -7.086 29.209 1.00 82.62 350 ASP A CA 1
ATOM 2895 C C . ASP A 1 350 ? -16.734 -7.614 30.646 1.00 82.62 350 ASP A C 1
ATOM 2897 O O . ASP A 1 350 ? -17.799 -8.049 31.088 1.00 82.62 350 ASP A O 1
ATOM 2901 N N . GLU A 1 351 ? -15.656 -7.495 31.425 1.00 80.38 351 GLU A N 1
ATOM 2902 C CA . GLU A 1 351 ? -15.663 -7.900 32.832 1.00 80.38 351 GLU A CA 1
ATOM 2903 C C . GLU A 1 351 ? -16.569 -7.002 33.688 1.00 80.38 351 GLU A C 1
ATOM 2905 O O . GLU A 1 351 ? -17.309 -7.501 34.537 1.00 80.38 351 GLU A O 1
ATOM 2910 N N . ARG A 1 352 ? -16.584 -5.684 33.447 1.00 83.19 352 ARG A N 1
ATOM 2911 C CA . ARG A 1 352 ? -17.529 -4.771 34.114 1.00 83.19 352 ARG A CA 1
ATOM 2912 C C . ARG A 1 352 ? -18.975 -5.117 33.787 1.00 83.19 352 ARG A C 1
ATOM 2914 O O . ARG A 1 352 ? -19.798 -5.163 34.697 1.00 83.19 352 ARG A O 1
ATOM 2921 N N . SER A 1 353 ? -19.273 -5.384 32.520 1.00 80.75 353 SER A N 1
ATOM 2922 C CA . SER A 1 353 ? -20.613 -5.765 32.066 1.00 80.75 353 SER A CA 1
ATOM 2923 C C . SER A 1 353 ? -21.067 -7.049 32.756 1.00 80.75 353 SER A C 1
ATOM 2925 O O . SER A 1 353 ? -22.149 -7.082 33.335 1.00 80.75 353 SER A O 1
ATOM 2927 N N . ARG A 1 354 ? -20.187 -8.057 32.830 1.00 78.06 354 ARG A N 1
ATOM 2928 C CA . ARG A 1 354 ? -20.434 -9.305 33.565 1.00 78.06 354 ARG A CA 1
ATOM 2929 C C . ARG A 1 354 ? -20.727 -9.063 35.049 1.00 78.06 354 ARG A C 1
ATOM 2931 O O . ARG A 1 354 ? -21.687 -9.606 35.587 1.00 78.06 354 ARG A O 1
ATOM 2938 N N . VAL A 1 355 ? -19.916 -8.244 35.725 1.00 76.00 355 VAL A N 1
ATOM 2939 C CA . VAL A 1 355 ? -20.121 -7.906 37.146 1.00 76.00 355 VAL A CA 1
ATOM 2940 C C . VAL A 1 355 ? -21.444 -7.171 37.358 1.00 76.00 355 VAL A C 1
ATOM 2942 O O . VAL A 1 355 ? -22.118 -7.408 38.359 1.00 76.00 355 VAL A O 1
ATOM 2945 N N . ASN A 1 356 ? -21.828 -6.286 36.441 1.00 73.31 356 ASN A N 1
ATOM 2946 C CA . ASN A 1 356 ? -23.069 -5.531 36.569 1.00 73.31 356 ASN A CA 1
ATOM 2947 C C . ASN A 1 356 ? -24.304 -6.346 36.226 1.00 73.31 356 ASN A C 1
ATOM 2949 O O . ASN A 1 356 ? -25.323 -6.130 36.866 1.00 73.31 356 ASN A O 1
ATOM 2953 N N . GLN A 1 357 ? -24.214 -7.328 35.329 1.00 71.69 357 GLN A N 1
ATOM 2954 C CA . GLN A 1 357 ? -25.307 -8.268 35.097 1.00 71.69 357 GLN A CA 1
ATOM 2955 C C . GLN A 1 357 ? -25.708 -8.968 36.406 1.00 71.69 357 GLN A C 1
ATOM 2957 O O . GLN A 1 357 ? -26.871 -8.914 36.797 1.00 71.69 357 GLN A O 1
ATOM 2962 N N . VAL A 1 358 ? -24.724 -9.470 37.163 1.00 68.38 358 VAL A N 1
ATOM 2963 C CA . VAL A 1 358 ? -24.940 -10.087 38.488 1.00 68.38 358 VAL A CA 1
ATOM 2964 C C . VAL A 1 358 ? -25.546 -9.104 39.506 1.00 68.38 358 VAL A C 1
ATOM 2966 O O . VAL A 1 358 ? -26.301 -9.513 40.382 1.00 68.38 358 VAL A O 1
ATOM 2969 N N . LYS A 1 359 ? -25.235 -7.802 39.415 1.00 65.75 359 LYS A N 1
ATOM 2970 C CA . LYS A 1 359 ? -25.784 -6.769 40.318 1.00 65.75 359 LYS A CA 1
ATOM 2971 C C . LYS A 1 359 ? -27.188 -6.299 39.926 1.00 65.75 359 LYS A C 1
ATOM 2973 O O . LYS A 1 359 ? -27.985 -6.002 40.813 1.00 65.75 359 LYS A O 1
ATOM 2978 N N . SER A 1 360 ? -27.477 -6.242 38.627 1.00 63.00 360 SER A N 1
ATOM 2979 C CA . SER A 1 360 ? -28.739 -5.738 38.072 1.00 63.00 360 SER A CA 1
ATOM 2980 C C . SER A 1 360 ? -29.917 -6.664 38.361 1.00 63.00 360 SER A C 1
ATOM 2982 O O . SER A 1 360 ? -31.044 -6.207 38.520 1.00 63.00 360 SER A O 1
ATOM 2984 N N . GLU A 1 361 ? -29.649 -7.959 38.540 1.00 59.22 361 GLU A N 1
ATOM 2985 C CA . GLU A 1 361 ? -30.649 -8.942 38.964 1.00 59.22 361 GLU A CA 1
ATOM 2986 C C . GLU A 1 361 ? -31.052 -8.771 40.445 1.00 59.22 361 GLU A C 1
ATOM 2988 O O . GLU A 1 361 ? -32.028 -9.376 40.886 1.00 59.22 361 GLU A O 1
ATOM 2993 N N . MET A 1 362 ? -30.361 -7.900 41.200 1.00 53.25 362 MET A N 1
ATOM 2994 C CA . MET A 1 362 ? -30.620 -7.642 42.620 1.00 53.25 362 MET A CA 1
ATOM 2995 C C . MET A 1 362 ? -31.233 -6.260 42.947 1.00 53.25 362 MET A C 1
ATOM 2997 O O . MET A 1 362 ? -31.821 -6.159 44.022 1.00 53.25 362 MET A O 1
ATOM 3001 N N . LEU A 1 363 ? -31.150 -5.207 42.102 1.00 49.69 363 LEU A N 1
ATOM 3002 C CA . LEU A 1 363 ? -31.617 -3.832 42.440 1.00 49.69 363 LEU A CA 1
ATOM 3003 C C . LEU A 1 363 ? -31.909 -2.882 41.236 1.00 49.69 363 LEU A C 1
ATOM 3005 O O . LEU A 1 363 ? -31.185 -2.911 40.249 1.00 49.69 363 LEU A O 1
ATOM 3009 N N . ASP A 1 364 ? -32.907 -1.995 41.440 1.00 59.66 364 ASP A N 1
ATOM 3010 C CA . ASP A 1 364 ? -33.299 -0.674 40.857 1.00 59.66 364 ASP A CA 1
ATOM 3011 C C . ASP A 1 364 ? -33.070 -0.263 39.376 1.00 59.66 364 ASP A C 1
ATOM 3013 O O . ASP A 1 364 ? -32.058 -0.544 38.741 1.00 59.66 364 ASP A O 1
ATOM 3017 N N . LEU A 1 365 ? -34.006 0.566 38.871 1.00 59.53 365 LEU A N 1
ATOM 3018 C CA . LEU A 1 365 ? -34.035 1.203 37.533 1.00 59.53 365 LEU A CA 1
ATOM 3019 C C . LEU A 1 365 ? -32.739 1.945 37.141 1.00 59.53 365 LEU A C 1
ATOM 3021 O O . LEU A 1 365 ? -32.393 1.980 35.961 1.00 59.53 365 LEU A O 1
ATOM 3025 N N . GLU A 1 366 ? -32.002 2.513 38.101 1.00 63.91 366 GLU A N 1
ATOM 3026 C CA . GLU A 1 366 ? -30.727 3.209 37.850 1.00 63.91 366 GLU A CA 1
ATOM 3027 C C . GLU A 1 366 ? -29.627 2.265 37.326 1.00 63.91 366 GLU A C 1
ATOM 3029 O O . GLU A 1 366 ? -28.744 2.697 36.583 1.00 63.91 366 GLU A O 1
ATOM 3034 N N . GLN A 1 367 ? -29.694 0.962 37.635 1.00 70.19 367 GLN A N 1
ATOM 3035 C CA . GLN A 1 367 ? -28.734 -0.011 37.104 1.00 70.19 367 GLN A CA 1
ATOM 3036 C C . GLN A 1 367 ? -28.956 -0.329 35.621 1.00 70.19 367 GLN A C 1
ATOM 3038 O O . GLN A 1 367 ? -28.004 -0.719 34.944 1.00 70.19 367 GLN A O 1
ATOM 3043 N N . GLY A 1 368 ? -30.175 -0.127 35.106 1.00 74.62 368 GLY A N 1
ATOM 3044 C CA . GLY A 1 368 ? -30.492 -0.319 33.689 1.00 74.62 368 GLY A CA 1
ATOM 3045 C C . GLY A 1 368 ? -29.817 0.714 32.785 1.00 74.62 368 GLY A C 1
ATOM 3046 O O . GLY A 1 368 ? -29.310 0.368 31.725 1.00 74.62 368 GLY A O 1
ATOM 3047 N N . VAL A 1 369 ? -29.731 1.973 33.225 1.00 83.56 369 VAL A N 1
ATOM 3048 C CA . VAL A 1 369 ? -28.991 3.012 32.486 1.00 83.56 369 VAL A CA 1
ATOM 3049 C C . VAL A 1 369 ? -27.496 2.717 32.495 1.00 83.56 369 VAL A C 1
ATOM 3051 O O . VAL A 1 369 ? -26.851 2.751 31.454 1.00 83.56 369 VAL A O 1
ATOM 3054 N N . TYR A 1 370 ? -26.953 2.337 33.652 1.00 85.56 370 TYR A N 1
ATOM 3055 C CA . TYR A 1 370 ? -25.528 2.044 33.774 1.00 85.56 370 TYR A CA 1
ATOM 3056 C C . TYR A 1 370 ? -25.079 0.839 32.929 1.00 85.56 370 TYR A C 1
ATOM 3058 O O . TYR A 1 370 ? -23.977 0.842 32.378 1.00 85.56 370 TYR A O 1
ATOM 3066 N N . SER A 1 371 ? -25.910 -0.201 32.806 1.00 84.62 371 SER A N 1
ATOM 3067 C CA . SER A 1 371 ? -25.595 -1.351 31.950 1.00 84.62 371 SER A CA 1
ATOM 3068 C C . SER A 1 371 ? -25.623 -0.987 30.461 1.00 84.62 371 SER A C 1
ATOM 3070 O O . SER A 1 371 ? -24.747 -1.425 29.708 1.00 84.62 371 SER A O 1
ATOM 3072 N N . LEU A 1 372 ? -26.569 -0.143 30.043 1.00 87.69 372 LEU A N 1
ATOM 3073 C CA . LEU A 1 372 ? -26.631 0.382 28.681 1.00 87.69 372 LEU A CA 1
ATOM 3074 C C . LEU A 1 372 ? -25.434 1.293 28.367 1.00 87.69 372 LEU A C 1
ATOM 3076 O O . LEU A 1 372 ? -24.834 1.141 27.306 1.00 87.69 372 LEU A O 1
ATOM 3080 N N . ASP A 1 373 ? -25.020 2.157 29.299 1.00 89.38 373 ASP A N 1
ATOM 3081 C CA . ASP A 1 373 ? -23.819 2.994 29.151 1.00 89.38 373 ASP A CA 1
ATOM 3082 C C . ASP A 1 373 ? -22.561 2.140 28.948 1.00 89.38 373 ASP A C 1
ATOM 3084 O O . ASP A 1 373 ? -21.771 2.391 28.040 1.00 89.38 373 ASP A O 1
ATOM 3088 N N . LEU A 1 374 ? -22.392 1.074 29.737 1.00 89.75 374 LEU A N 1
ATOM 3089 C CA . LEU A 1 374 ? -21.267 0.148 29.565 1.00 89.75 374 LEU A CA 1
ATOM 3090 C C . LEU A 1 374 ? -21.303 -0.591 28.232 1.00 89.75 374 LEU A C 1
ATOM 3092 O O . LEU A 1 374 ? -20.249 -0.851 27.651 1.00 89.75 374 LEU A O 1
ATOM 3096 N N . THR A 1 375 ? -22.498 -0.933 27.753 1.00 91.25 375 THR A N 1
ATOM 3097 C CA . THR A 1 375 ? -22.669 -1.555 26.437 1.00 91.25 375 THR A CA 1
ATOM 3098 C C . THR A 1 375 ? -22.265 -0.577 25.335 1.00 91.25 375 THR A C 1
ATOM 3100 O O . THR A 1 375 ? -21.487 -0.943 24.454 1.00 91.25 375 THR A O 1
ATOM 3103 N N . ALA A 1 376 ? -22.710 0.680 25.420 1.00 93.88 376 ALA A N 1
ATOM 3104 C CA . ALA A 1 376 ? -22.328 1.735 24.488 1.00 93.88 376 ALA A CA 1
ATOM 3105 C C . ALA A 1 376 ? -20.808 1.975 24.491 1.00 93.88 376 ALA A C 1
ATOM 3107 O O . ALA A 1 376 ? -20.188 1.981 23.429 1.00 93.88 376 ALA A O 1
ATOM 3108 N N . ASP A 1 377 ? -20.185 2.092 25.666 1.00 93.69 377 ASP A N 1
ATOM 3109 C CA . ASP A 1 377 ? -18.732 2.249 25.799 1.00 93.69 377 ASP A CA 1
ATOM 3110 C C . ASP A 1 377 ? -17.963 1.060 25.195 1.00 93.69 377 ASP A C 1
ATOM 3112 O O . ASP A 1 377 ? -16.954 1.242 24.511 1.00 93.69 377 ASP A O 1
ATOM 3116 N N . SER A 1 378 ? -18.454 -0.165 25.403 1.00 93.62 378 SER A N 1
ATOM 3117 C CA . SER A 1 378 ? -17.868 -1.389 24.843 1.00 93.62 378 SER A CA 1
ATOM 3118 C C . SER A 1 378 ? -17.905 -1.392 23.308 1.00 93.62 378 SER A C 1
ATOM 3120 O O . SER A 1 378 ? -16.895 -1.705 22.672 1.00 93.62 378 SER A O 1
ATOM 3122 N N . LEU A 1 379 ? -19.031 -0.978 22.714 1.00 95.25 379 LEU A N 1
ATOM 3123 C CA . LEU A 1 379 ? -19.201 -0.845 21.261 1.00 95.25 379 LEU A CA 1
ATOM 3124 C C . LEU A 1 379 ? -18.332 0.277 20.675 1.00 95.25 379 LEU A C 1
ATOM 3126 O O . LEU A 1 379 ? -17.762 0.108 19.599 1.00 95.25 379 LEU A O 1
ATOM 3130 N N . ILE A 1 380 ? -18.169 1.400 21.384 1.00 96.31 380 ILE A N 1
ATOM 3131 C CA . ILE A 1 380 ? -17.260 2.484 20.974 1.00 96.31 380 ILE A CA 1
ATOM 3132 C C . ILE A 1 380 ? -15.819 1.972 20.900 1.00 96.31 380 ILE A C 1
ATOM 3134 O O . ILE A 1 380 ? -15.142 2.195 19.898 1.00 96.31 380 ILE A O 1
ATOM 3138 N N . VAL A 1 381 ? -15.358 1.238 21.918 1.00 95.31 381 VAL A N 1
ATOM 3139 C CA . VAL A 1 381 ? -14.015 0.634 21.911 1.00 95.31 381 VAL A CA 1
ATOM 3140 C C . VAL A 1 381 ? -13.867 -0.372 20.767 1.00 95.31 381 VAL A C 1
ATOM 3142 O O . VAL A 1 381 ? -12.810 -0.461 20.143 1.00 95.31 381 VAL A O 1
ATOM 3145 N N . GLU A 1 382 ? -14.911 -1.140 20.458 1.00 94.38 382 GLU A N 1
ATOM 3146 C CA . GLU A 1 382 ? -14.889 -2.068 19.328 1.00 94.38 382 GLU A CA 1
ATOM 3147 C C . GLU A 1 382 ? -14.787 -1.349 17.977 1.00 94.38 382 GLU A C 1
ATOM 3149 O O . GLU A 1 382 ? -13.970 -1.734 17.135 1.00 94.38 382 GLU A O 1
ATOM 3154 N N . LEU A 1 383 ? -15.532 -0.257 17.804 1.00 96.19 383 LEU A N 1
ATOM 3155 C CA . LEU A 1 383 ? -15.445 0.604 16.629 1.00 96.19 383 LEU A CA 1
ATOM 3156 C C . LEU A 1 383 ? -14.030 1.185 16.466 1.00 96.19 383 LEU A C 1
ATOM 3158 O O . LEU A 1 383 ? -13.439 1.077 15.389 1.00 96.19 383 LEU A O 1
ATOM 3162 N N . GLU A 1 384 ? -13.446 1.721 17.543 1.00 96.56 384 GLU A N 1
ATOM 3163 C CA . GLU A 1 384 ? -12.072 2.244 17.553 1.00 96.56 384 GLU A CA 1
ATOM 3164 C C . GLU A 1 384 ? -11.044 1.159 17.183 1.00 96.56 384 GLU A C 1
ATOM 3166 O O . GLU A 1 384 ? 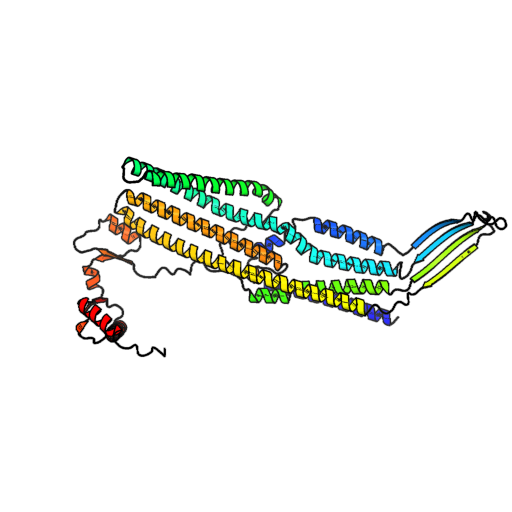-10.112 1.404 16.413 1.00 96.56 384 GLU A O 1
ATOM 3171 N N . ARG A 1 385 ? -11.222 -0.081 17.662 1.00 94.62 385 ARG A N 1
ATOM 3172 C CA . ARG A 1 385 ? -10.351 -1.212 17.292 1.00 94.62 385 ARG A CA 1
ATOM 3173 C C . ARG A 1 385 ? -10.390 -1.511 15.798 1.00 94.62 385 ARG A C 1
ATOM 3175 O O . ARG A 1 385 ? -9.340 -1.791 15.215 1.00 94.62 385 ARG A O 1
ATOM 3182 N N . ILE A 1 386 ? -11.569 -1.460 15.183 1.00 95.19 386 ILE A N 1
ATOM 3183 C CA . ILE A 1 386 ? -11.736 -1.676 13.741 1.00 95.19 386 ILE A CA 1
ATOM 3184 C C . ILE A 1 386 ? -11.081 -0.544 12.945 1.00 95.19 386 ILE A C 1
ATOM 3186 O O . ILE A 1 386 ? -10.388 -0.808 11.963 1.00 95.19 386 ILE A O 1
ATOM 3190 N N . GLU A 1 387 ? -11.206 0.706 13.390 1.00 96.69 387 GLU A N 1
ATOM 3191 C CA . GLU A 1 387 ? -10.505 1.843 12.778 1.00 96.69 387 GLU A CA 1
ATOM 3192 C C . GLU A 1 387 ? -8.981 1.708 12.864 1.00 96.69 387 GLU A C 1
ATOM 3194 O O . GLU A 1 387 ? -8.267 1.939 11.884 1.00 96.69 387 GLU A O 1
ATOM 3199 N N . ILE A 1 388 ? -8.459 1.280 14.015 1.00 97.06 388 ILE A N 1
ATOM 3200 C CA . ILE A 1 388 ? -7.025 1.028 14.170 1.00 97.06 388 ILE A CA 1
ATOM 3201 C C . ILE A 1 388 ? -6.585 -0.127 13.263 1.00 97.06 388 ILE A C 1
ATOM 3203 O O . ILE A 1 388 ? -5.548 -0.006 12.608 1.00 97.06 388 ILE A O 1
ATOM 3207 N N . LYS A 1 389 ? -7.369 -1.210 13.161 1.00 95.44 389 LYS A N 1
ATOM 3208 C CA . LYS A 1 389 ? -7.108 -2.296 12.204 1.00 95.44 389 LYS A CA 1
ATOM 3209 C C . LYS A 1 389 ? -7.051 -1.774 10.771 1.00 95.44 389 LYS A C 1
ATOM 3211 O O . LYS A 1 389 ? -6.064 -2.035 10.089 1.00 95.44 389 LYS A O 1
ATOM 3216 N N . GLN A 1 390 ? -8.022 -0.976 10.334 1.00 96.12 390 GLN A N 1
ATOM 3217 C CA . GLN A 1 390 ? -7.991 -0.347 9.011 1.00 96.12 390 GLN A CA 1
ATOM 3218 C C . GLN A 1 390 ? -6.683 0.426 8.790 1.00 96.12 390 GLN A C 1
ATOM 3220 O O . GLN A 1 390 ? -6.022 0.257 7.764 1.00 96.12 390 GLN A O 1
ATOM 3225 N N . HIS A 1 391 ? -6.247 1.219 9.773 1.00 97.38 391 HIS A N 1
ATOM 3226 C CA . HIS A 1 391 ? -4.966 1.919 9.693 1.00 97.38 391 HIS A CA 1
ATOM 3227 C C . HIS A 1 391 ? -3.767 0.970 9.577 1.00 97.38 391 HIS A C 1
ATOM 3229 O O . HIS A 1 391 ? -2.889 1.218 8.752 1.00 97.38 391 HIS A O 1
ATOM 3235 N N . LEU A 1 392 ? -3.736 -0.129 10.332 1.00 96.88 392 LEU A N 1
ATOM 3236 C CA . LEU A 1 392 ? -2.692 -1.151 10.221 1.00 96.88 392 LEU A CA 1
ATOM 3237 C C . LEU A 1 392 ? -2.638 -1.744 8.803 1.00 96.88 392 LEU A C 1
ATOM 3239 O O . LEU A 1 392 ? -1.572 -1.760 8.192 1.00 96.88 392 LEU A O 1
ATOM 3243 N N . PHE A 1 393 ? -3.776 -2.141 8.228 1.00 95.88 393 PHE A N 1
ATOM 3244 C CA . PHE A 1 393 ? -3.817 -2.708 6.873 1.00 95.88 393 PHE A CA 1
ATOM 3245 C C . PHE A 1 393 ? -3.450 -1.694 5.785 1.00 95.88 393 PHE A C 1
ATOM 3247 O O . PHE A 1 393 ? -2.731 -2.039 4.850 1.00 95.88 393 PHE A O 1
ATOM 3254 N N . THR A 1 394 ? -3.851 -0.426 5.916 1.00 96.06 394 THR A N 1
ATOM 3255 C CA . THR A 1 394 ? -3.406 0.619 4.973 1.00 96.06 394 THR A CA 1
ATOM 3256 C C . THR A 1 394 ? -1.895 0.860 5.045 1.00 96.06 394 THR A C 1
ATOM 3258 O O . THR A 1 394 ? -1.262 1.087 4.017 1.00 96.06 394 THR A O 1
ATOM 3261 N N . LYS A 1 395 ? -1.274 0.724 6.225 1.00 96.69 395 LYS A N 1
ATOM 3262 C CA . LYS A 1 395 ? 0.190 0.779 6.368 1.00 96.69 395 LYS A CA 1
ATOM 3263 C C . LYS A 1 395 ? 0.874 -0.433 5.737 1.00 96.69 395 LYS A C 1
ATOM 3265 O O . LYS A 1 395 ? 1.888 -0.269 5.063 1.00 96.69 395 LYS A O 1
ATOM 3270 N N . LEU A 1 396 ? 0.300 -1.628 5.885 1.00 95.94 396 LEU A N 1
ATOM 3271 C CA . LEU A 1 396 ? 0.774 -2.825 5.182 1.00 95.94 396 LEU A CA 1
ATOM 3272 C C . LEU A 1 396 ? 0.683 -2.658 3.660 1.00 95.94 396 LEU A C 1
ATOM 3274 O O . LEU A 1 396 ? 1.625 -3.011 2.956 1.00 95.94 396 LEU A O 1
ATOM 3278 N N . LEU A 1 397 ? -0.389 -2.045 3.150 1.00 94.69 397 LEU A N 1
ATOM 3279 C CA . LEU A 1 397 ? -0.529 -1.711 1.731 1.00 94.69 397 LEU A CA 1
ATOM 3280 C C . LEU A 1 397 ? 0.567 -0.738 1.256 1.00 94.69 397 LEU A C 1
ATOM 3282 O O . LEU A 1 397 ? 1.167 -0.940 0.199 1.00 94.69 397 LEU A O 1
ATOM 3286 N N . GLU A 1 398 ? 0.872 0.300 2.042 1.00 94.88 398 GLU A N 1
ATOM 3287 C CA . GLU A 1 398 ? 1.969 1.233 1.742 1.00 94.88 398 GLU A CA 1
ATOM 3288 C C . GLU A 1 398 ? 3.324 0.519 1.676 1.00 94.88 398 GLU A C 1
ATOM 3290 O O . GLU A 1 398 ? 4.098 0.767 0.747 1.00 94.88 398 GLU A O 1
ATOM 3295 N N . ILE A 1 399 ? 3.591 -0.396 2.613 1.00 95.00 399 ILE A N 1
ATOM 3296 C CA . ILE A 1 399 ? 4.803 -1.223 2.610 1.00 95.00 399 ILE A CA 1
ATOM 3297 C C . ILE A 1 399 ? 4.819 -2.124 1.372 1.00 95.00 399 ILE A C 1
ATOM 3299 O O . ILE A 1 399 ? 5.804 -2.097 0.635 1.00 95.00 399 ILE A O 1
ATOM 3303 N N . LYS A 1 400 ? 3.724 -2.842 1.073 1.00 92.25 400 LYS A N 1
ATOM 3304 C CA . LYS A 1 400 ? 3.597 -3.710 -0.112 1.00 92.25 400 LYS A CA 1
ATOM 3305 C C . LYS A 1 400 ? 3.946 -2.964 -1.401 1.00 92.25 400 LYS A C 1
ATOM 3307 O O . LYS A 1 400 ? 4.691 -3.477 -2.235 1.00 92.25 400 LYS A O 1
ATOM 3312 N N . ARG A 1 401 ? 3.465 -1.725 -1.543 1.00 91.38 401 ARG A N 1
ATOM 3313 C CA . ARG A 1 401 ? 3.774 -0.863 -2.693 1.00 91.38 401 ARG A CA 1
ATOM 3314 C C . ARG A 1 401 ? 5.270 -0.565 -2.833 1.00 91.38 401 ARG A C 1
ATOM 3316 O O . ARG A 1 401 ? 5.750 -0.444 -3.955 1.00 91.38 401 ARG A O 1
ATOM 3323 N N . LEU A 1 402 ? 5.994 -0.397 -1.727 1.00 90.56 402 LEU A N 1
ATOM 3324 C CA . LEU A 1 402 ? 7.424 -0.062 -1.742 1.00 90.56 402 LEU A CA 1
ATOM 3325 C C . LEU A 1 402 ? 8.321 -1.274 -2.006 1.00 90.56 402 LEU A C 1
ATOM 3327 O O . LEU A 1 402 ? 9.399 -1.106 -2.578 1.00 90.56 402 LEU A O 1
ATOM 3331 N N . ILE A 1 403 ? 7.876 -2.461 -1.593 1.00 89.44 403 ILE A N 1
ATOM 3332 C CA . ILE A 1 403 ? 8.670 -3.697 -1.635 1.00 89.44 403 ILE A CA 1
ATOM 3333 C C . ILE A 1 403 ? 8.373 -4.547 -2.871 1.00 89.44 403 ILE A C 1
ATOM 3335 O O . ILE A 1 403 ? 9.003 -5.582 -3.059 1.00 89.44 403 ILE A O 1
ATOM 3339 N N . HIS A 1 404 ? 7.412 -4.142 -3.708 1.00 84.88 404 HIS A N 1
ATOM 3340 C CA . HIS A 1 404 ? 7.073 -4.879 -4.921 1.00 84.88 404 HIS A CA 1
ATOM 3341 C C . HIS A 1 404 ? 8.322 -5.109 -5.795 1.00 84.88 404 HIS A C 1
ATOM 3343 O O . HIS A 1 404 ? 9.056 -4.147 -6.061 1.00 84.88 404 HIS A O 1
ATOM 3349 N N . PRO A 1 405 ? 8.539 -6.350 -6.272 1.00 83.00 405 PRO A N 1
ATOM 3350 C CA . PRO A 1 405 ? 7.584 -7.471 -6.322 1.00 83.00 405 PRO A CA 1
ATOM 3351 C C . PRO A 1 405 ? 7.663 -8.499 -5.199 1.00 83.00 405 PRO A C 1
ATOM 3353 O O . PRO A 1 405 ? 7.028 -9.546 -5.302 1.00 83.00 405 PRO A O 1
ATOM 3356 N N . LEU A 1 406 ? 8.376 -8.209 -4.113 1.00 87.44 406 LEU A N 1
ATOM 3357 C CA . LEU A 1 406 ? 8.428 -9.106 -2.965 1.00 87.44 406 LEU A CA 1
ATOM 3358 C C . LEU A 1 406 ? 7.026 -9.339 -2.387 1.00 87.44 406 LEU A C 1
ATOM 3360 O O . LEU A 1 406 ? 6.180 -8.436 -2.354 1.00 87.44 406 LEU A O 1
ATOM 3364 N N . GLU A 1 407 ? 6.782 -10.565 -1.939 1.00 88.94 407 GLU A N 1
ATOM 3365 C CA . GLU A 1 407 ? 5.543 -10.959 -1.274 1.00 88.94 407 GLU A CA 1
ATOM 3366 C C . GLU A 1 407 ? 5.588 -10.518 0.182 1.00 88.94 407 GLU A C 1
ATOM 3368 O O . GLU A 1 407 ? 6.466 -10.927 0.938 1.00 88.94 407 GLU A O 1
ATOM 3373 N N . LEU A 1 408 ? 4.647 -9.664 0.574 1.00 91.44 408 LEU A N 1
ATOM 3374 C CA . LEU A 1 408 ? 4.597 -9.111 1.915 1.00 91.44 408 LEU A CA 1
ATOM 3375 C C . LEU A 1 408 ? 4.323 -10.208 2.948 1.00 91.44 408 LEU A C 1
ATOM 3377 O O . LEU A 1 408 ? 4.927 -10.179 4.016 1.00 91.44 408 LEU A O 1
ATOM 3381 N N . GLY A 1 409 ? 3.476 -11.190 2.621 1.00 90.81 409 GLY A N 1
ATOM 3382 C CA . GLY A 1 409 ? 3.102 -12.283 3.520 1.00 90.81 409 GLY A CA 1
ATOM 3383 C C . GLY A 1 409 ? 4.290 -13.062 4.092 1.00 90.81 409 GLY A C 1
ATOM 3384 O O . GLY A 1 409 ? 4.229 -13.496 5.239 1.00 90.81 409 GLY A O 1
ATOM 3385 N N . GLN A 1 410 ? 5.406 -13.149 3.359 1.00 92.38 410 GLN A N 1
ATOM 3386 C CA . GLN A 1 410 ? 6.628 -13.832 3.808 1.00 92.38 410 GLN A CA 1
ATOM 3387 C C . GLN A 1 410 ? 7.292 -13.145 5.014 1.00 92.38 410 GLN A C 1
ATOM 3389 O O . GLN A 1 410 ? 8.046 -13.776 5.754 1.00 92.38 410 GLN A O 1
ATOM 3394 N N . PHE A 1 411 ? 6.998 -11.861 5.230 1.00 94.12 411 PHE A N 1
ATOM 3395 C CA . PHE A 1 411 ? 7.540 -11.050 6.321 1.00 94.12 411 PHE A CA 1
ATOM 3396 C C . PHE A 1 411 ? 6.527 -10.821 7.445 1.00 94.12 411 PHE A C 1
ATOM 3398 O O . PHE A 1 411 ? 6.813 -10.069 8.378 1.00 94.12 411 PHE A O 1
ATOM 3405 N N . LEU A 1 412 ? 5.343 -11.432 7.360 1.00 93.62 412 LEU A N 1
ATOM 3406 C CA . LEU A 1 412 ? 4.270 -11.248 8.327 1.00 93.62 412 LEU A CA 1
ATOM 3407 C C . LEU A 1 412 ? 4.127 -12.458 9.246 1.00 93.62 412 LEU A C 1
ATOM 3409 O O . LEU A 1 412 ? 4.153 -13.610 8.819 1.00 93.62 412 LEU A O 1
ATOM 3413 N N . LYS A 1 413 ? 3.907 -12.188 10.532 1.00 91.94 413 LYS A N 1
ATOM 3414 C CA . LYS A 1 413 ? 3.605 -13.207 11.544 1.00 91.94 413 LYS A CA 1
ATOM 3415 C C . LYS A 1 413 ? 2.236 -12.922 12.142 1.00 91.94 413 LYS A C 1
ATOM 3417 O O . LYS A 1 413 ? 2.022 -11.838 12.672 1.00 91.94 413 LYS A O 1
ATOM 3422 N N . LYS A 1 414 ? 1.302 -13.875 12.054 1.00 90.56 414 LYS A N 1
ATOM 3423 C CA . LYS A 1 414 ? -0.022 -13.747 12.686 1.00 90.56 414 LYS A CA 1
ATOM 3424 C C . LYS A 1 414 ? 0.166 -13.635 14.208 1.00 90.56 414 LYS A C 1
ATOM 3426 O O . LYS A 1 414 ? 0.818 -14.489 14.805 1.00 90.56 414 LYS A O 1
ATOM 3431 N N . ILE A 1 415 ? -0.401 -12.597 14.818 1.00 86.00 415 ILE A N 1
ATOM 3432 C CA . ILE A 1 415 ? -0.410 -12.403 16.271 1.00 86.00 415 ILE A CA 1
ATOM 3433 C C . ILE A 1 415 ? -1.643 -13.125 16.837 1.00 86.00 415 ILE A C 1
ATOM 3435 O O . ILE A 1 415 ? -2.765 -12.796 16.434 1.00 86.00 415 ILE A O 1
ATOM 3439 N N . PRO A 1 416 ? -1.479 -14.105 17.743 1.00 75.25 416 PRO A N 1
ATOM 3440 C CA . PRO A 1 416 ? -2.606 -14.724 18.428 1.00 75.25 416 PRO A CA 1
ATOM 3441 C C . PRO A 1 416 ? -3.221 -13.709 19.399 1.00 75.25 416 PRO A C 1
ATOM 3443 O O . PRO A 1 416 ? -2.592 -13.298 20.364 1.00 75.25 416 PRO A O 1
ATOM 3446 N N . LEU A 1 417 ? -4.455 -13.281 19.132 1.00 67.81 417 LEU A N 1
ATOM 3447 C CA . LEU A 1 417 ? -5.160 -12.301 19.972 1.00 67.81 417 LEU A CA 1
ATOM 3448 C C . LEU A 1 417 ? -5.848 -12.934 21.196 1.00 67.81 417 LEU A C 1
ATOM 3450 O O . LEU A 1 417 ? -6.302 -12.213 22.080 1.00 67.81 417 LEU A O 1
ATOM 3454 N N . GLU A 1 418 ? -5.959 -14.263 21.228 1.00 58.31 418 GLU A N 1
ATOM 3455 C CA . GLU A 1 418 ? -6.753 -15.017 22.209 1.00 58.31 418 GLU A CA 1
ATOM 3456 C C . GLU A 1 418 ? -5.996 -15.296 23.527 1.00 58.31 418 GLU A C 1
ATOM 3458 O O . GLU A 1 418 ? -6.640 -15.563 24.539 1.00 58.31 418 GLU A O 1
ATOM 3463 N N . ASP A 1 419 ? -4.664 -15.139 23.557 1.00 52.59 419 ASP A N 1
ATOM 3464 C CA . ASP A 1 419 ? -3.811 -15.518 24.702 1.00 52.59 419 ASP A CA 1
ATOM 3465 C C . ASP A 1 419 ? -3.316 -14.339 25.572 1.00 52.59 419 ASP A C 1
ATOM 3467 O O . ASP A 1 419 ? -2.751 -14.555 26.645 1.00 52.59 419 ASP A O 1
ATOM 3471 N N . ASP A 1 420 ? -3.537 -13.086 25.161 1.00 49.22 420 ASP A N 1
ATOM 3472 C CA . ASP A 1 420 ? -2.906 -11.911 25.799 1.00 49.22 420 ASP A CA 1
ATOM 3473 C C . ASP A 1 420 ? -3.574 -11.453 27.111 1.00 49.22 420 ASP A C 1
ATOM 3475 O O . ASP A 1 420 ? -2.990 -10.696 27.887 1.00 49.22 420 ASP A O 1
ATOM 3479 N N . ALA A 1 421 ? -4.788 -11.919 27.404 1.00 53.19 421 ALA A N 1
ATOM 3480 C CA . ALA A 1 421 ? -5.455 -11.656 28.676 1.00 53.19 421 ALA A CA 1
ATOM 3481 C C . ALA A 1 421 ? -5.823 -12.979 29.350 1.00 53.19 421 ALA A C 1
ATOM 3483 O O . ALA A 1 421 ? -6.994 -13.373 29.307 1.00 53.19 421 ALA A O 1
ATOM 3484 N N . PRO A 1 422 ? -4.860 -13.683 29.980 1.00 51.53 422 PRO A N 1
ATOM 3485 C CA . PRO A 1 422 ? -5.182 -14.847 30.782 1.00 51.53 422 PRO A CA 1
ATOM 3486 C C . PRO A 1 422 ? -6.189 -14.410 31.843 1.00 51.53 422 PRO A C 1
ATOM 3488 O O . PRO A 1 422 ? -5.863 -13.693 32.791 1.00 51.53 422 PRO A O 1
ATOM 3491 N N . ARG A 1 423 ? -7.448 -14.829 31.675 1.00 54.69 423 ARG A N 1
ATOM 3492 C CA . ARG A 1 423 ? -8.418 -14.803 32.766 1.00 54.69 423 ARG A CA 1
ATOM 3493 C C . ARG A 1 423 ? -7.738 -15.555 33.900 1.00 54.69 423 ARG A C 1
ATOM 3495 O O . ARG A 1 423 ? -7.342 -16.699 33.692 1.00 54.69 423 ARG A O 1
ATOM 3502 N N . TYR A 1 424 ? -7.550 -14.921 35.057 1.00 48.47 424 TYR A N 1
ATOM 3503 C CA . TYR A 1 424 ? -6.987 -15.617 36.210 1.00 48.47 424 TYR A CA 1
ATOM 3504 C C . TYR A 1 424 ? -7.798 -16.897 36.434 1.00 48.47 424 TYR A C 1
ATOM 3506 O O . TYR A 1 424 ? -8.984 -16.838 36.764 1.00 48.47 424 TYR A O 1
ATOM 3514 N N . VAL 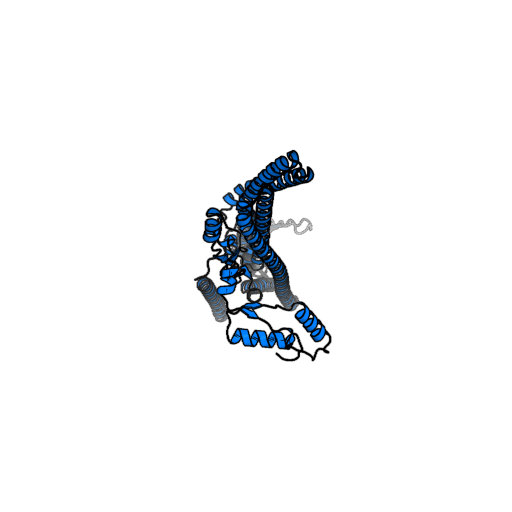A 1 425 ? -7.164 -18.043 36.178 1.00 42.66 425 VAL A N 1
ATOM 3515 C CA . VAL A 1 425 ? -7.736 -19.360 36.433 1.00 42.66 425 VAL A CA 1
ATOM 3516 C C . VAL A 1 425 ? -7.751 -19.507 37.946 1.00 42.66 425 VAL A C 1
ATOM 3518 O O . VAL A 1 425 ? -6.719 -19.721 38.577 1.00 42.66 425 VAL A O 1
ATOM 3521 N N . GLY A 1 426 ? -8.915 -19.294 38.540 1.00 50.56 426 GLY A N 1
ATOM 3522 C CA . GLY A 1 426 ? -9.117 -19.385 39.974 1.00 50.56 426 GLY A CA 1
ATOM 3523 C C . GLY A 1 426 ? -10.600 -19.516 40.275 1.00 50.56 426 GLY A C 1
ATOM 3524 O O . GLY A 1 426 ? -11.423 -18.874 39.620 1.00 50.56 426 GLY A O 1
ATOM 3525 N N . ASN A 1 427 ? -10.930 -20.355 41.255 1.00 50.75 427 ASN A N 1
ATOM 3526 C CA . ASN A 1 427 ? -12.295 -20.486 41.754 1.00 50.75 427 ASN A CA 1
ATOM 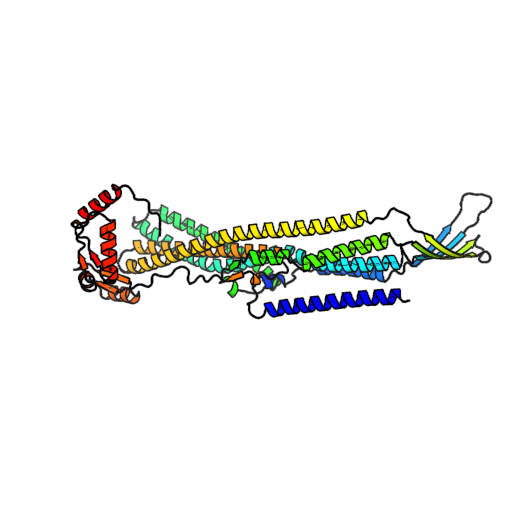3527 C C . ASN A 1 427 ? -12.755 -19.119 42.275 1.00 50.75 427 ASN A C 1
ATOM 3529 O O . ASN A 1 427 ? -12.030 -18.442 43.011 1.00 50.75 427 ASN A O 1
ATOM 3533 N N . ARG A 1 428 ? -13.936 -18.683 41.836 1.00 56.09 428 ARG A N 1
ATOM 3534 C CA . ARG A 1 428 ? -14.492 -17.369 42.162 1.00 56.09 428 ARG A CA 1
ATOM 3535 C C . ARG A 1 428 ? -15.482 -17.542 43.292 1.00 56.09 428 ARG A C 1
ATOM 3537 O O . ARG A 1 428 ? -16.391 -18.351 43.169 1.00 56.09 428 ARG A O 1
ATOM 3544 N N . PHE A 1 429 ? -15.319 -16.767 44.357 1.00 59.97 429 PHE A N 1
ATOM 3545 C CA . PHE A 1 429 ? -16.125 -16.917 45.561 1.00 59.97 429 PHE A CA 1
ATOM 3546 C C . PHE A 1 429 ? -17.042 -15.711 45.773 1.00 59.97 429 PHE A C 1
ATOM 3548 O O . PHE A 1 429 ? -16.578 -14.570 45.724 1.00 59.97 429 PHE A O 1
ATOM 3555 N N . TYR A 1 430 ? -18.326 -15.951 46.036 1.00 60.28 430 TYR A N 1
ATOM 3556 C CA . TYR A 1 430 ? -19.248 -14.941 46.556 1.00 60.28 430 TYR A CA 1
ATOM 3557 C C . TYR A 1 430 ? -19.383 -15.121 48.067 1.00 60.28 430 TYR A C 1
ATOM 3559 O O . TYR A 1 430 ? -19.867 -16.149 48.539 1.00 60.28 430 TYR A O 1
ATOM 3567 N N . LEU A 1 431 ? -18.925 -14.118 48.814 1.00 62.16 431 LEU A N 1
ATOM 3568 C CA . LEU A 1 431 ? -18.917 -14.091 50.274 1.00 62.16 431 LEU A CA 1
ATOM 3569 C C . LEU A 1 431 ? -20.267 -13.608 50.805 1.00 62.16 431 LEU A C 1
ATOM 3571 O O . LEU A 1 431 ? -20.594 -12.426 50.682 1.00 62.16 431 LEU A O 1
ATOM 3575 N N . ILE A 1 432 ? -21.026 -14.499 51.441 1.00 65.00 432 ILE A N 1
ATOM 3576 C CA . ILE A 1 432 ? -22.241 -14.115 52.168 1.00 65.00 432 ILE A CA 1
ATOM 3577 C C . ILE A 1 432 ? -21.888 -13.872 53.631 1.00 65.00 432 ILE A C 1
ATOM 3579 O O . ILE A 1 432 ? -21.295 -14.728 54.283 1.00 65.00 432 ILE A O 1
ATOM 3583 N N . ARG A 1 433 ? -22.297 -12.713 54.154 1.00 57.25 433 ARG A N 1
ATOM 3584 C CA . ARG A 1 433 ? -22.194 -12.386 55.578 1.00 57.25 433 ARG A CA 1
ATOM 3585 C C . ARG A 1 433 ? -23.228 -13.173 56.384 1.00 57.25 433 ARG A C 1
ATOM 3587 O O . ARG A 1 433 ? -24.405 -13.178 56.023 1.00 57.25 433 ARG A O 1
ATOM 3594 N N . ASP A 1 434 ? -22.803 -13.747 57.506 1.00 54.75 434 ASP A N 1
ATOM 3595 C CA . ASP A 1 434 ? -23.675 -14.523 58.396 1.00 54.75 434 ASP A CA 1
ATOM 3596 C C . ASP A 1 434 ? -24.977 -13.774 58.733 1.00 54.75 434 ASP A C 1
ATOM 3598 O O . ASP A 1 434 ? -24.974 -12.589 59.088 1.00 54.75 434 ASP A O 1
ATOM 3602 N N . GLY A 1 435 ? -26.104 -14.478 58.599 1.00 55.34 435 GLY A N 1
ATOM 3603 C CA . GLY A 1 435 ? -27.452 -13.946 58.830 1.00 55.34 435 GLY A CA 1
ATOM 3604 C C . GLY A 1 435 ? -28.170 -13.402 57.590 1.00 55.34 435 GLY A C 1
ATOM 3605 O O . GLY A 1 435 ? -29.353 -13.081 57.689 1.00 55.34 435 GLY A O 1
ATOM 3606 N N . TYR A 1 436 ? -27.511 -13.338 56.429 1.00 54.94 436 TYR A N 1
ATOM 3607 C CA . TYR A 1 436 ? -28.164 -13.049 55.150 1.00 54.94 436 TYR A CA 1
ATOM 3608 C C . TYR A 1 436 ? -28.404 -14.344 54.372 1.00 54.94 436 TYR A C 1
ATOM 3610 O O . TYR A 1 436 ? -27.473 -15.088 54.086 1.00 54.94 436 TYR A O 1
ATOM 3618 N N . ALA A 1 437 ? -29.661 -14.620 54.026 1.00 61.16 437 ALA A N 1
ATOM 3619 C CA . ALA A 1 437 ? -30.007 -15.707 53.118 1.00 61.16 437 ALA A CA 1
ATOM 3620 C C . ALA A 1 437 ? -30.118 -15.147 51.697 1.00 61.16 437 ALA A C 1
ATOM 3622 O O . ALA A 1 437 ? -30.896 -14.221 51.464 1.00 61.16 437 ALA A O 1
ATOM 3623 N N . LEU A 1 438 ? -29.360 -15.712 50.755 1.00 64.19 438 LEU A N 1
ATOM 3624 C CA . LEU A 1 438 ? -29.635 -15.513 49.333 1.00 64.19 438 LEU A CA 1
ATOM 3625 C C . LEU A 1 438 ? -30.960 -16.187 48.980 1.00 64.19 438 LEU A C 1
ATOM 3627 O O . LEU A 1 438 ? -31.287 -17.252 49.516 1.00 64.19 438 LEU A O 1
ATOM 3631 N N . SER A 1 439 ? -31.723 -15.590 48.066 1.00 74.88 439 SER A N 1
ATOM 3632 C CA . SER A 1 439 ? -32.884 -16.284 47.525 1.00 74.88 439 SER A CA 1
ATOM 3633 C C . SER A 1 439 ? -32.427 -17.491 46.695 1.00 74.88 439 SER A C 1
ATOM 3635 O O . SER A 1 439 ? -31.305 -17.541 46.187 1.00 74.88 439 SER A O 1
ATOM 3637 N N . ALA A 1 440 ? -33.309 -18.478 46.519 1.00 71.81 440 ALA A N 1
ATOM 3638 C CA . ALA A 1 440 ? -33.028 -19.619 45.645 1.00 71.81 440 ALA A CA 1
ATOM 3639 C C . ALA A 1 440 ? -32.727 -19.183 44.197 1.00 71.81 440 ALA A C 1
ATOM 3641 O O . ALA A 1 440 ? -32.009 -19.878 43.484 1.00 71.81 440 ALA A O 1
ATOM 3642 N N . ASN A 1 441 ? -33.257 -18.031 43.774 1.00 68.69 441 ASN A N 1
ATOM 3643 C CA . ASN A 1 441 ? -32.989 -17.468 42.458 1.00 68.69 441 ASN A CA 1
ATOM 3644 C C . ASN A 1 441 ? -31.548 -16.944 42.366 1.00 68.69 441 ASN A C 1
ATOM 3646 O O . ASN A 1 441 ? -30.819 -17.326 41.457 1.00 68.69 441 ASN A O 1
ATOM 3650 N N . ASP A 1 442 ? -31.106 -16.175 43.364 1.00 62.62 442 ASP A N 1
ATOM 3651 C CA . ASP A 1 442 ? -29.747 -15.615 43.424 1.00 62.62 442 ASP A CA 1
ATOM 3652 C C . ASP A 1 442 ? -28.673 -16.711 43.471 1.00 62.62 442 ASP A C 1
ATOM 3654 O O . ASP A 1 442 ? -27.625 -16.607 42.841 1.00 62.62 442 ASP A O 1
ATOM 3658 N N . LEU A 1 443 ? -28.949 -17.802 44.190 1.00 69.00 443 LEU A N 1
ATOM 3659 C CA . LEU A 1 443 ? -28.066 -18.968 44.261 1.00 69.00 443 LEU A CA 1
ATOM 3660 C C . LEU A 1 443 ? -27.908 -19.658 42.900 1.00 69.00 443 LEU A C 1
ATOM 3662 O O . LEU A 1 443 ? -26.788 -19.989 42.510 1.00 69.00 443 LEU A O 1
ATOM 3666 N N . ASN A 1 444 ? -29.006 -19.827 42.158 1.00 70.75 444 ASN A N 1
ATOM 3667 C CA . ASN A 1 444 ? -28.973 -20.404 40.812 1.00 70.75 444 ASN A CA 1
ATOM 3668 C C . ASN A 1 444 ? -28.220 -19.503 39.822 1.00 70.75 444 ASN A C 1
ATOM 3670 O O . ASN A 1 444 ? -27.484 -20.005 38.976 1.00 70.75 444 ASN A O 1
ATOM 3674 N N . ILE A 1 445 ? -28.368 -18.183 39.950 1.00 64.12 445 ILE A N 1
ATOM 3675 C CA . ILE A 1 445 ? -27.656 -17.186 39.140 1.00 64.12 445 ILE A CA 1
ATOM 3676 C C . ILE A 1 445 ? -26.145 -17.259 39.387 1.00 64.12 445 ILE A C 1
ATOM 3678 O O . ILE A 1 445 ? -25.361 -17.314 38.438 1.00 64.12 445 ILE A O 1
ATOM 3682 N N . LEU A 1 446 ? -25.718 -17.285 40.653 1.00 65.75 446 LEU A N 1
ATOM 3683 C CA . LEU A 1 446 ? -24.298 -17.352 41.008 1.00 65.75 446 LEU A CA 1
ATOM 3684 C C . LEU A 1 446 ? -23.667 -18.667 40.533 1.00 65.75 446 LEU A C 1
ATOM 3686 O O . LEU A 1 446 ? -22.606 -18.646 39.908 1.00 65.75 446 LEU A O 1
ATOM 3690 N N . GLN A 1 447 ? -24.359 -19.794 40.723 1.00 70.81 447 GLN A N 1
ATOM 3691 C CA . GLN A 1 447 ? -23.905 -21.101 40.238 1.00 70.81 447 GLN A CA 1
ATOM 3692 C C . GLN A 1 447 ? -23.851 -21.175 38.705 1.00 70.81 447 GLN A C 1
ATOM 3694 O O . GLN A 1 447 ? -22.893 -21.718 38.156 1.00 70.81 447 GLN A O 1
ATOM 3699 N N . GLY A 1 448 ? -24.829 -20.588 38.006 1.00 68.75 448 GLY A N 1
ATOM 3700 C CA . GLY A 1 448 ? -24.851 -20.507 36.542 1.00 68.75 448 GLY A CA 1
ATOM 3701 C C . GLY A 1 448 ? -23.710 -19.676 35.943 1.00 68.75 448 GLY A C 1
ATOM 3702 O O . GLY A 1 448 ? -23.371 -19.862 34.779 1.00 68.75 448 GLY A O 1
ATOM 3703 N N . ASN A 1 449 ? -23.088 -18.803 36.740 1.00 59.03 449 ASN A N 1
ATOM 3704 C CA . ASN A 1 449 ? -21.946 -17.970 36.356 1.00 59.03 449 ASN A CA 1
ATOM 3705 C C . ASN A 1 449 ? -20.595 -18.497 36.879 1.00 59.03 449 ASN A C 1
ATOM 3707 O O . ASN A 1 449 ? -19.617 -17.745 36.899 1.00 59.03 449 ASN A O 1
ATOM 3711 N N . GLU A 1 450 ? -20.537 -19.762 37.317 1.00 70.56 450 GLU A N 1
ATOM 3712 C CA . GLU A 1 450 ? -19.336 -20.397 37.888 1.00 70.56 450 GLU A CA 1
ATOM 3713 C C . GLU A 1 450 ? -18.796 -19.664 39.136 1.00 70.56 450 GLU A C 1
ATOM 3715 O O . GLU A 1 450 ? -17.590 -19.627 39.392 1.00 70.56 450 GLU A O 1
ATOM 3720 N N . ILE A 1 451 ? -19.688 -19.042 39.918 1.00 63.41 451 ILE A N 1
ATOM 3721 C CA . ILE A 1 451 ? -19.353 -18.377 41.179 1.00 63.41 451 ILE A CA 1
ATOM 3722 C C . ILE A 1 451 ? -19.767 -19.292 42.332 1.00 63.41 451 ILE A C 1
ATOM 3724 O O . ILE A 1 451 ? -20.949 -19.534 42.575 1.00 63.41 451 ILE A O 1
ATOM 3728 N N . GLU A 1 452 ? -18.778 -19.799 43.059 1.00 70.25 452 GLU A N 1
ATOM 3729 C CA . GLU A 1 452 ? -18.984 -20.621 44.242 1.00 70.25 452 GLU A CA 1
ATOM 3730 C C . GLU A 1 452 ? -19.403 -19.729 45.415 1.00 70.25 452 GLU A C 1
ATOM 3732 O O . GLU A 1 452 ? -18.738 -18.758 45.777 1.00 70.25 452 GLU A O 1
ATOM 3737 N N . VAL A 1 453 ? -20.557 -20.022 45.999 1.00 61.88 453 VAL A N 1
ATOM 3738 C CA . VAL A 1 453 ? -21.076 -19.273 47.141 1.00 61.88 453 VAL A CA 1
ATOM 3739 C C . VAL A 1 453 ? -20.485 -19.873 48.404 1.00 61.88 453 VAL A C 1
ATOM 3741 O O . VAL A 1 453 ? -20.705 -21.053 48.670 1.00 61.88 453 VAL A O 1
ATOM 3744 N N . ILE A 1 454 ? -19.765 -19.071 49.187 1.00 64.38 454 ILE A N 1
ATOM 3745 C CA . ILE A 1 454 ? -19.214 -19.524 50.463 1.00 64.38 454 ILE A CA 1
ATOM 3746 C C . ILE A 1 454 ? -19.687 -18.604 51.588 1.00 64.38 454 ILE A C 1
ATOM 3748 O O . ILE A 1 454 ? -19.637 -17.374 51.471 1.00 64.38 454 ILE A O 1
ATOM 3752 N N . SER A 1 455 ? -20.174 -19.196 52.682 1.00 61.03 455 SER A N 1
ATOM 3753 C CA . SER A 1 455 ? -20.510 -18.435 53.885 1.00 61.03 455 SER A CA 1
ATOM 3754 C C . SER A 1 455 ? -19.241 -17.948 54.591 1.00 61.03 455 SER A C 1
ATOM 3756 O O . SER A 1 455 ? -18.154 -18.516 54.443 1.00 61.03 455 SER A O 1
ATOM 3758 N N . THR A 1 456 ? -19.356 -16.881 55.379 1.00 57.34 456 THR A N 1
ATOM 3759 C CA . THR A 1 456 ? -18.241 -16.416 56.209 1.00 57.34 456 THR A CA 1
ATOM 3760 C C . THR A 1 456 ? -17.736 -17.498 57.173 1.00 57.34 456 THR A C 1
ATOM 3762 O O . THR A 1 456 ? -16.524 -17.600 57.352 1.00 57.34 456 THR A O 1
ATOM 3765 N N . GLU A 1 457 ? -18.599 -18.365 57.715 1.00 56.81 457 GLU A N 1
ATOM 3766 C CA . GLU A 1 457 ? -18.185 -19.530 58.520 1.00 56.81 457 GLU A CA 1
ATOM 3767 C C . GLU A 1 457 ? -17.455 -20.608 57.695 1.00 56.81 457 GLU A C 1
ATOM 3769 O O . GLU A 1 457 ? -16.473 -21.192 58.160 1.00 56.81 457 GLU A O 1
ATOM 3774 N N . ASP A 1 458 ? -17.865 -20.839 56.447 1.00 53.50 458 ASP A N 1
ATOM 3775 C CA . ASP A 1 458 ? -17.257 -21.847 55.569 1.00 53.50 458 ASP A CA 1
ATOM 3776 C C . ASP A 1 458 ? -15.847 -21.437 55.099 1.00 53.50 458 ASP A C 1
ATOM 3778 O O . ASP A 1 458 ? -14.940 -22.263 55.039 1.00 53.50 458 ASP A O 1
ATOM 3782 N N . ILE A 1 459 ? -15.588 -20.146 54.854 1.00 51.41 459 ILE A N 1
ATOM 3783 C CA . ILE A 1 459 ? -14.224 -19.665 54.541 1.00 51.41 459 ILE A CA 1
ATOM 3784 C C . ILE A 1 459 ? -13.294 -19.752 55.754 1.00 51.41 459 ILE A C 1
ATOM 3786 O O . ILE A 1 459 ? -12.105 -20.045 55.595 1.00 51.41 459 ILE A O 1
ATOM 3790 N N . LEU A 1 460 ? -13.825 -19.536 56.962 1.00 51.62 460 LEU A N 1
ATOM 3791 C CA . LEU A 1 460 ? -13.067 -19.704 58.203 1.00 51.62 460 LEU A CA 1
ATOM 3792 C C . LEU A 1 460 ? -12.788 -21.187 58.523 1.00 51.62 460 LEU A C 1
ATOM 3794 O O . LEU A 1 460 ? -11.882 -21.472 59.304 1.00 51.62 460 LEU A O 1
ATOM 3798 N N . THR A 1 461 ? -13.522 -22.126 57.913 1.00 53.50 461 THR A N 1
ATOM 3799 C CA . THR A 1 461 ? -13.357 -23.578 58.110 1.00 53.50 461 THR A CA 1
ATOM 3800 C C . THR A 1 461 ? -12.648 -24.293 56.951 1.00 53.50 461 THR A C 1
ATOM 3802 O O . THR A 1 461 ? -12.042 -25.339 57.179 1.00 53.50 461 THR A O 1
ATOM 3805 N N . MET A 1 462 ? -12.634 -23.735 55.733 1.00 50.97 462 MET A N 1
ATOM 3806 C CA . MET A 1 462 ? -11.967 -24.325 54.557 1.00 50.97 462 MET A CA 1
ATOM 3807 C C . MET A 1 462 ? -10.443 -24.141 54.531 1.00 50.97 462 MET A C 1
ATOM 3809 O O . MET A 1 462 ? -9.745 -24.897 53.852 1.00 50.97 462 MET A O 1
ATOM 3813 N N . ARG A 1 463 ? -9.899 -23.152 55.249 1.00 57.72 463 ARG A N 1
ATOM 3814 C CA . ARG A 1 463 ? -8.452 -22.905 55.334 1.00 57.72 463 ARG A CA 1
ATOM 3815 C C . ARG A 1 463 ? -8.059 -22.627 56.773 1.00 57.72 463 ARG A C 1
ATOM 3817 O O . ARG A 1 463 ? -8.607 -21.730 57.401 1.00 57.72 463 ARG A O 1
ATOM 3824 N N . GLU A 1 464 ? -7.089 -23.380 57.285 1.00 62.88 464 GLU A N 1
ATOM 3825 C CA . GLU A 1 464 ? -6.559 -23.172 58.632 1.00 62.88 464 GLU A CA 1
ATOM 3826 C C . GLU A 1 464 ? -6.009 -21.742 58.746 1.00 62.88 464 GLU A C 1
ATOM 3828 O O . GLU A 1 464 ? -5.099 -21.344 58.010 1.00 62.88 464 GLU A O 1
ATOM 3833 N N . ILE A 1 465 ? -6.614 -20.953 59.636 1.00 67.56 465 ILE A N 1
ATOM 3834 C CA . ILE A 1 465 ? -6.223 -19.568 59.879 1.00 67.56 465 ILE A CA 1
ATOM 3835 C C . ILE A 1 465 ? -5.040 -19.566 60.827 1.00 67.56 465 ILE A C 1
ATOM 3837 O O . ILE A 1 465 ? -5.142 -19.991 61.978 1.00 67.56 465 ILE A O 1
ATOM 3841 N N . VAL A 1 466 ? -3.927 -19.019 60.359 1.00 77.50 466 VAL A N 1
ATOM 3842 C CA . VAL A 1 466 ? -2.772 -18.758 61.208 1.00 77.50 466 VAL A CA 1
ATOM 3843 C C . VAL A 1 466 ? -2.873 -17.324 61.688 1.00 77.50 466 VAL A C 1
ATOM 3845 O O . VAL A 1 466 ? -2.789 -16.376 60.904 1.00 77.50 466 VAL A O 1
ATOM 3848 N N . LEU A 1 467 ? -3.066 -17.164 62.994 1.00 80.19 467 LEU A N 1
ATOM 3849 C CA . LEU A 1 467 ? -2.977 -15.858 63.631 1.00 80.19 467 LEU A CA 1
ATOM 3850 C C . LEU A 1 467 ? -1.536 -15.373 63.534 1.00 80.19 467 LEU A C 1
ATOM 3852 O O . LEU A 1 467 ? -0.617 -16.055 63.988 1.00 80.19 467 LEU A O 1
ATOM 3856 N N . VAL A 1 468 ? -1.348 -14.200 62.939 1.00 86.38 468 VAL A N 1
ATOM 3857 C CA . VAL A 1 468 ? -0.028 -13.592 62.801 1.00 86.38 468 VAL A CA 1
ATOM 3858 C C . VAL A 1 468 ? 0.308 -12.873 64.111 1.00 86.38 468 VAL A C 1
ATOM 3860 O O . VAL A 1 468 ? -0.372 -11.899 64.448 1.00 86.38 468 VAL A O 1
ATOM 3863 N N . PRO A 1 469 ? 1.328 -13.309 64.875 1.00 87.62 469 PRO A N 1
ATOM 3864 C CA . PRO A 1 469 ? 1.665 -12.703 66.158 1.00 87.62 469 PRO A CA 1
ATOM 3865 C C . PRO A 1 469 ? 2.493 -11.432 65.937 1.00 87.62 469 PRO A C 1
ATOM 3867 O O . PRO A 1 469 ? 3.669 -11.380 66.255 1.00 87.62 469 PRO A O 1
ATOM 3870 N N . VAL A 1 470 ? 1.883 -10.389 65.373 1.00 86.94 470 VAL A N 1
ATOM 3871 C CA . VAL A 1 470 ? 2.576 -9.175 64.899 1.00 86.94 470 VAL A CA 1
ATOM 3872 C C . VAL A 1 470 ? 3.550 -8.581 65.935 1.00 86.94 470 VAL A C 1
ATOM 3874 O O . VAL A 1 470 ? 4.636 -8.139 65.583 1.00 86.94 470 VAL A O 1
ATOM 3877 N N . ASN A 1 471 ? 3.224 -8.659 67.227 1.00 87.56 471 ASN A N 1
ATOM 3878 C CA . ASN A 1 471 ? 4.037 -8.108 68.318 1.00 87.56 471 ASN A CA 1
ATOM 3879 C C . ASN A 1 471 ? 5.311 -8.901 68.655 1.00 87.56 471 ASN A C 1
ATOM 3881 O O . ASN A 1 471 ? 6.057 -8.482 69.538 1.00 87.56 471 ASN A O 1
ATOM 3885 N N . THR A 1 472 ? 5.552 -10.047 68.012 1.00 90.38 472 THR A N 1
ATOM 3886 C CA . THR A 1 472 ? 6.762 -10.856 68.236 1.00 90.38 472 THR A CA 1
ATOM 3887 C C . THR A 1 472 ? 7.887 -10.557 67.254 1.00 90.38 472 THR A C 1
ATOM 3889 O O . THR A 1 472 ? 8.966 -11.111 67.423 1.00 90.38 472 THR A O 1
ATOM 3892 N N . PHE A 1 473 ? 7.644 -9.724 66.242 1.00 90.31 473 PHE A N 1
ATOM 3893 C CA . PHE A 1 473 ? 8.623 -9.389 65.208 1.00 90.31 473 PHE A CA 1
ATOM 3894 C C . PHE A 1 473 ? 9.243 -8.017 65.484 1.00 90.31 473 PHE A C 1
ATOM 3896 O O . PHE A 1 473 ? 8.577 -7.126 66.017 1.00 90.31 473 PHE A O 1
ATOM 3903 N N . GLU A 1 474 ? 10.513 -7.828 65.129 1.00 88.56 474 GLU A N 1
ATOM 3904 C CA . GLU A 1 474 ? 11.213 -6.548 65.292 1.00 88.56 474 GLU A CA 1
ATOM 3905 C C . GLU A 1 474 ? 11.107 -5.661 64.041 1.00 88.56 474 GLU A C 1
ATOM 3907 O O . GLU A 1 474 ? 11.222 -4.435 64.139 1.00 88.56 474 GLU A O 1
ATOM 3912 N N . SER A 1 475 ? 10.835 -6.262 62.874 1.00 87.88 475 SER A N 1
ATOM 3913 C CA . SER A 1 475 ? 10.674 -5.566 61.590 1.00 87.88 475 SER A CA 1
ATOM 3914 C C . SER A 1 475 ? 9.619 -6.209 60.680 1.00 87.88 475 SER A C 1
ATOM 3916 O O . SER A 1 475 ? 9.230 -7.364 60.856 1.00 87.88 475 SER A O 1
ATOM 3918 N N . ARG A 1 476 ? 9.174 -5.466 59.657 1.00 85.69 476 ARG A N 1
ATOM 3919 C CA . ARG A 1 476 ? 8.266 -5.972 58.616 1.00 85.69 476 ARG A CA 1
ATOM 3920 C C . ARG A 1 476 ? 8.928 -7.048 57.747 1.00 85.69 476 ARG A C 1
ATOM 3922 O O . ARG A 1 476 ? 8.249 -7.977 57.330 1.00 85.69 476 ARG A O 1
ATOM 3929 N N . VAL A 1 477 ? 10.236 -6.948 57.510 1.00 84.75 477 VAL A N 1
ATOM 3930 C CA . VAL A 1 477 ? 10.989 -7.930 56.709 1.00 84.75 477 VAL A CA 1
ATOM 3931 C C . VAL A 1 477 ? 10.990 -9.297 57.395 1.00 84.75 477 VAL A C 1
ATOM 3933 O O . VAL A 1 477 ? 10.701 -10.304 56.760 1.00 84.75 477 VAL A O 1
ATOM 3936 N N . GLU A 1 478 ? 11.226 -9.324 58.707 1.00 87.12 478 GLU A N 1
ATOM 3937 C CA . GLU A 1 478 ? 11.193 -10.552 59.514 1.00 87.12 478 GLU A CA 1
ATOM 3938 C C . GLU A 1 478 ? 9.795 -11.198 59.527 1.00 87.12 478 GLU A C 1
ATOM 3940 O O . GLU A 1 478 ? 9.650 -12.416 59.429 1.00 87.12 478 GLU A O 1
ATOM 3945 N N . LEU A 1 479 ? 8.749 -10.371 59.594 1.00 88.69 479 LEU A N 1
ATOM 3946 C CA . LEU A 1 479 ? 7.357 -10.800 59.492 1.00 88.69 479 LEU A CA 1
ATOM 3947 C C . LEU A 1 479 ? 7.038 -11.417 58.118 1.00 88.69 479 LEU A C 1
ATOM 3949 O O . LEU A 1 479 ? 6.384 -12.456 58.048 1.00 88.69 479 LEU A O 1
ATOM 3953 N N . GLU A 1 480 ? 7.489 -10.792 57.028 1.00 84.81 480 GLU A N 1
ATOM 3954 C CA . GLU A 1 480 ? 7.298 -11.286 55.657 1.00 84.81 480 GLU A CA 1
ATOM 3955 C C . GLU A 1 480 ? 8.075 -12.587 55.403 1.00 84.81 480 GLU A C 1
ATOM 3957 O O . GLU A 1 480 ? 7.548 -13.503 54.767 1.00 84.81 480 GLU A O 1
ATOM 3962 N N . GLU A 1 481 ? 9.289 -12.713 55.946 1.00 87.38 481 GLU A N 1
ATOM 3963 C CA . GLU A 1 481 ? 10.077 -13.949 55.904 1.00 87.38 481 GLU A CA 1
ATOM 3964 C C . GLU A 1 481 ? 9.380 -15.073 56.680 1.00 87.38 481 GLU A C 1
ATOM 3966 O O . GLU A 1 481 ? 9.234 -16.185 56.171 1.00 87.38 481 GLU A O 1
ATOM 3971 N N . TRP A 1 482 ? 8.840 -14.775 57.865 1.00 91.44 482 TRP A N 1
ATOM 3972 C CA . TRP A 1 482 ? 8.058 -15.739 58.636 1.00 91.44 482 TRP A CA 1
ATOM 3973 C C . TRP A 1 482 ? 6.794 -16.190 57.895 1.00 91.44 482 TRP A C 1
ATOM 3975 O O . TRP A 1 482 ? 6.506 -17.387 57.857 1.00 91.44 482 TRP A O 1
ATOM 3985 N N . ILE A 1 483 ? 6.055 -15.264 57.272 1.00 84.44 483 ILE A N 1
ATOM 3986 C CA . ILE A 1 483 ? 4.885 -15.602 56.446 1.00 84.44 483 ILE A CA 1
ATOM 3987 C C . ILE A 1 483 ? 5.316 -16.474 55.261 1.00 84.44 483 ILE A C 1
ATOM 3989 O O . ILE A 1 483 ? 4.665 -17.480 54.991 1.00 84.44 483 ILE A O 1
ATOM 3993 N N . SER A 1 484 ? 6.429 -16.147 54.602 1.00 82.69 484 SER A N 1
ATOM 3994 C CA . SER A 1 484 ? 6.956 -16.912 53.464 1.00 82.69 484 SER A CA 1
ATOM 3995 C C . SER A 1 484 ? 7.309 -18.350 53.854 1.00 82.69 484 SER A C 1
ATOM 3997 O O . SER A 1 484 ? 6.844 -19.283 53.206 1.00 82.69 484 SER A O 1
ATOM 3999 N N . ILE A 1 485 ? 8.015 -18.546 54.975 1.00 85.62 485 ILE A N 1
ATOM 4000 C CA . ILE A 1 485 ? 8.322 -19.880 55.524 1.00 85.62 485 ILE A CA 1
ATOM 4001 C C . ILE A 1 485 ? 7.027 -20.646 55.842 1.00 85.62 485 ILE A C 1
ATOM 4003 O O . ILE A 1 485 ? 6.898 -21.832 55.548 1.00 85.62 485 ILE A O 1
ATOM 4007 N N . LYS A 1 486 ? 6.023 -19.972 56.416 1.00 83.62 486 LYS A N 1
ATOM 4008 C CA . LYS A 1 486 ? 4.735 -20.604 56.740 1.00 83.62 486 LYS A CA 1
ATOM 4009 C C . LYS A 1 486 ? 3.892 -20.944 55.509 1.00 83.62 486 LYS A C 1
ATOM 4011 O O . LYS A 1 486 ? 3.125 -21.905 55.577 1.00 83.62 486 LYS A O 1
ATOM 4016 N N . ILE A 1 487 ? 4.027 -20.191 54.417 1.00 80.50 487 ILE A N 1
ATOM 4017 C CA . ILE A 1 487 ? 3.415 -20.496 53.116 1.00 80.50 487 ILE A CA 1
ATOM 4018 C C . ILE A 1 487 ? 4.091 -21.716 52.482 1.00 80.50 487 ILE A C 1
ATOM 4020 O O . ILE A 1 487 ? 3.386 -22.571 51.951 1.00 80.50 487 ILE A O 1
ATOM 4024 N N . GLU A 1 488 ? 5.421 -21.832 52.568 1.00 79.12 488 GLU A N 1
ATOM 4025 C CA . GLU A 1 488 ? 6.160 -22.998 52.059 1.00 79.12 488 GLU A CA 1
ATOM 4026 C C . GLU A 1 488 ? 5.764 -24.292 52.782 1.00 79.12 488 GLU A C 1
ATOM 4028 O O . GLU A 1 488 ? 5.517 -25.308 52.130 1.00 79.12 488 GLU A O 1
ATOM 4033 N N . ASP A 1 489 ? 5.621 -24.243 54.110 1.00 75.50 489 ASP A N 1
ATOM 4034 C CA . ASP A 1 489 ? 5.191 -25.401 54.901 1.00 75.50 489 ASP A CA 1
ATOM 4035 C C . ASP A 1 489 ? 3.735 -25.807 54.590 1.00 75.50 489 ASP A C 1
ATOM 4037 O O . ASP A 1 489 ? 3.396 -26.994 54.598 1.00 75.50 489 ASP A O 1
ATOM 4041 N N . HIS A 1 490 ? 2.852 -24.831 54.328 1.00 75.31 490 HIS A N 1
ATOM 4042 C CA . HIS A 1 490 ? 1.420 -25.059 54.109 1.00 75.31 490 HIS A CA 1
ATOM 4043 C C . HIS A 1 490 ? 0.782 -24.000 53.175 1.00 75.31 490 HIS A C 1
ATOM 4045 O O . HIS A 1 490 ? 0.190 -23.026 53.654 1.00 75.31 490 HIS A O 1
ATOM 4051 N N . PRO A 1 491 ? 0.775 -24.213 51.843 1.00 71.75 491 PRO A N 1
ATOM 4052 C CA . PRO A 1 491 ? 0.398 -23.190 50.853 1.00 71.75 491 PRO A CA 1
ATOM 4053 C C . PRO A 1 491 ? -1.097 -22.826 50.821 1.00 71.75 491 PRO A C 1
ATOM 4055 O O . PRO A 1 491 ? -1.499 -21.912 50.107 1.00 71.75 491 PRO A O 1
ATOM 4058 N N . GLN A 1 492 ? -1.938 -23.538 51.575 1.00 68.75 492 GLN A N 1
ATOM 4059 C CA . GLN A 1 492 ? -3.393 -23.339 51.618 1.00 68.75 492 GLN A CA 1
ATOM 4060 C C . GLN A 1 492 ? -3.864 -22.549 52.853 1.00 68.75 492 GLN A C 1
ATOM 4062 O O . GLN A 1 492 ? -5.067 -22.452 53.079 1.00 68.75 492 GLN A O 1
ATOM 4067 N N . ARG A 1 493 ? -2.962 -22.012 53.686 1.00 76.62 493 ARG A N 1
ATOM 4068 C CA . ARG A 1 493 ? -3.338 -21.294 54.918 1.00 76.62 493 ARG A CA 1
ATOM 4069 C C . ARG A 1 493 ? -3.609 -19.812 54.670 1.00 76.62 493 ARG A C 1
ATOM 4071 O O . ARG A 1 493 ? -2.929 -19.168 53.877 1.00 76.62 493 ARG A O 1
ATOM 4078 N N . ASN A 1 494 ? -4.582 -19.266 55.397 1.00 70.38 494 ASN A N 1
ATOM 4079 C CA . ASN A 1 494 ? -4.856 -17.831 55.419 1.00 70.38 494 ASN A CA 1
ATOM 4080 C C . ASN A 1 494 ? -4.190 -17.208 56.655 1.00 70.38 494 ASN A C 1
ATOM 4082 O O . ASN A 1 494 ? -4.267 -17.759 57.754 1.00 70.38 494 ASN A O 1
ATOM 4086 N N . PHE A 1 495 ? -3.559 -16.046 56.489 1.00 79.12 495 PHE A N 1
ATOM 4087 C CA . PHE A 1 495 ? -2.887 -15.325 57.571 1.00 79.12 495 PHE A CA 1
ATOM 4088 C C . PHE A 1 495 ? -3.763 -14.167 58.039 1.00 79.12 495 PHE A C 1
ATOM 4090 O O . PHE A 1 495 ? -4.086 -13.274 57.256 1.00 79.12 495 PHE A O 1
ATOM 4097 N N . LEU A 1 496 ? -4.162 -14.188 59.311 1.00 76.75 496 LEU A N 1
ATOM 4098 C CA . LEU A 1 496 ? -5.015 -13.154 59.891 1.00 76.75 496 LEU A CA 1
ATOM 4099 C C . LEU A 1 496 ? -4.203 -12.244 60.813 1.00 76.75 496 LEU A C 1
ATOM 4101 O O . LEU A 1 496 ? -3.671 -12.679 61.836 1.00 76.75 496 LEU A O 1
ATOM 4105 N N . PHE A 1 497 ? -4.158 -10.960 60.465 1.00 77.94 497 PHE A N 1
ATOM 4106 C CA . PHE A 1 497 ? -3.550 -9.914 61.281 1.00 77.94 497 PHE A CA 1
ATOM 4107 C C . PHE A 1 497 ? -4.565 -9.403 62.303 1.00 77.94 497 PHE A C 1
ATOM 4109 O O . PHE A 1 497 ? -5.474 -8.648 61.967 1.00 77.94 497 PHE A O 1
ATOM 4116 N N . THR A 1 498 ? -4.415 -9.810 63.562 1.00 71.44 498 THR A N 1
ATOM 4117 C CA . THR A 1 498 ? -5.311 -9.372 64.645 1.00 71.44 498 THR A CA 1
ATOM 4118 C C . THR A 1 498 ? -4.881 -8.057 65.293 1.00 71.44 498 THR A C 1
ATOM 4120 O O . THR A 1 498 ? -5.691 -7.415 65.954 1.00 71.44 498 THR A O 1
ATOM 4123 N N . ASP A 1 499 ? -3.627 -7.636 65.097 1.00 81.56 499 ASP A N 1
ATOM 4124 C CA . ASP A 1 499 ? -3.078 -6.386 65.631 1.00 81.56 499 ASP A CA 1
ATOM 4125 C C . ASP A 1 499 ? -2.600 -5.455 64.507 1.00 81.56 499 ASP A C 1
ATOM 4127 O O . ASP A 1 499 ? -1.412 -5.339 64.196 1.00 81.56 499 ASP A O 1
ATOM 4131 N N . LEU A 1 500 ? -3.560 -4.774 63.876 1.00 77.38 500 LEU A N 1
ATOM 4132 C CA . LEU A 1 500 ? -3.290 -3.795 62.817 1.00 77.38 500 LEU A CA 1
ATOM 4133 C C . LEU A 1 500 ? -2.474 -2.592 63.318 1.00 77.38 500 LEU A C 1
ATOM 4135 O O . LEU A 1 500 ? -1.789 -1.940 62.528 1.00 77.38 500 LEU A O 1
ATOM 4139 N N . LYS A 1 501 ? -2.532 -2.288 64.623 1.00 80.44 501 LYS A N 1
ATOM 4140 C CA . LYS A 1 501 ? -1.755 -1.200 65.220 1.00 80.44 501 LYS A CA 1
ATOM 4141 C C . LYS A 1 501 ? -0.277 -1.587 65.300 1.00 80.44 501 LYS A C 1
ATOM 4143 O O . LYS A 1 501 ? 0.557 -0.821 64.824 1.00 80.44 501 LYS A O 1
ATOM 4148 N N . GLY A 1 502 ? 0.027 -2.783 65.804 1.00 79.81 502 GLY A N 1
ATOM 4149 C CA . GLY A 1 502 ? 1.383 -3.338 65.812 1.00 79.81 502 GLY A CA 1
ATOM 4150 C C . GLY A 1 502 ? 1.975 -3.461 64.404 1.00 79.81 502 GLY A C 1
ATOM 4151 O O . GLY A 1 502 ? 3.148 -3.160 64.196 1.00 79.81 502 GLY A O 1
ATOM 4152 N N . PHE A 1 503 ? 1.151 -3.795 63.403 1.00 80.25 503 PHE A N 1
ATOM 4153 C CA . PHE A 1 503 ? 1.603 -3.907 62.009 1.00 80.25 503 PHE A CA 1
ATOM 4154 C C . PHE A 1 503 ? 2.060 -2.556 61.451 1.00 80.25 503 PHE A C 1
ATOM 4156 O O . PHE A 1 503 ? 3.132 -2.441 60.857 1.00 80.25 503 PHE A O 1
ATOM 4163 N N . LYS A 1 504 ? 1.282 -1.504 61.720 1.00 80.25 504 LYS A N 1
ATOM 4164 C CA . LYS A 1 504 ? 1.640 -0.133 61.351 1.00 80.25 504 LYS A CA 1
ATOM 4165 C C . LYS A 1 504 ? 2.910 0.345 62.068 1.00 80.25 504 LYS A C 1
ATOM 4167 O O . LYS A 1 504 ? 3.721 1.048 61.474 1.00 80.25 504 LYS A O 1
ATOM 4172 N N . GLU A 1 505 ? 3.101 -0.032 63.332 1.00 84.06 505 GLU A N 1
ATOM 4173 C CA . GLU A 1 505 ? 4.315 0.294 64.094 1.00 84.06 505 GLU A CA 1
ATOM 4174 C C . GLU A 1 505 ? 5.561 -0.424 63.539 1.00 84.06 505 GLU A C 1
ATOM 4176 O O . GLU A 1 505 ? 6.635 0.179 63.494 1.00 84.06 505 GLU A O 1
ATOM 4181 N N . LEU A 1 506 ? 5.430 -1.664 63.051 1.00 84.50 506 LEU A N 1
ATOM 4182 C CA . LEU A 1 506 ? 6.507 -2.377 62.348 1.00 84.50 506 LEU A CA 1
ATOM 4183 C C . LEU A 1 506 ? 6.877 -1.726 61.020 1.00 84.50 506 LEU A C 1
ATOM 4185 O O . LEU A 1 506 ? 8.059 -1.637 60.689 1.00 84.50 506 LEU A O 1
ATOM 4189 N N . GLU A 1 507 ? 5.885 -1.260 60.264 1.00 80.19 507 GLU A N 1
ATOM 4190 C CA . GLU A 1 507 ? 6.113 -0.560 59.000 1.00 80.19 507 GLU A CA 1
ATOM 4191 C C . GLU A 1 507 ? 6.910 0.734 59.219 1.00 80.19 507 GLU A C 1
ATOM 4193 O O . GLU A 1 507 ? 7.899 0.970 58.528 1.00 80.19 507 GLU A O 1
ATOM 4198 N N . ILE A 1 508 ? 6.566 1.506 60.257 1.00 80.81 508 ILE A N 1
ATOM 4199 C CA . ILE A 1 508 ? 7.311 2.712 60.654 1.00 80.81 508 ILE A CA 1
ATOM 4200 C C . ILE A 1 508 ? 8.745 2.359 61.077 1.00 80.81 508 ILE A C 1
ATOM 4202 O O . ILE A 1 508 ? 9.693 2.961 60.582 1.00 80.81 508 ILE A O 1
ATOM 4206 N N . LYS A 1 509 ? 8.931 1.337 61.926 1.00 80.25 509 LYS A N 1
ATOM 4207 C CA . LYS A 1 509 ? 10.271 0.892 62.356 1.00 80.25 509 LYS A CA 1
ATOM 4208 C C . LYS A 1 509 ? 11.150 0.421 61.198 1.00 80.25 509 LYS A C 1
ATOM 4210 O O . LYS A 1 509 ? 12.358 0.620 61.236 1.00 80.25 509 LYS A O 1
ATOM 4215 N N . THR A 1 510 ? 10.555 -0.205 60.186 1.00 76.94 510 THR A N 1
ATOM 4216 C CA . THR A 1 510 ? 11.279 -0.703 59.006 1.00 76.94 510 THR A CA 1
ATOM 4217 C C . THR A 1 510 ? 11.735 0.449 58.107 1.00 76.94 510 THR A C 1
ATOM 4219 O O . THR A 1 510 ? 12.812 0.376 57.526 1.00 76.94 510 THR A O 1
ATOM 4222 N N . LEU A 1 511 ? 10.954 1.531 58.035 1.00 72.12 511 LEU A N 1
ATOM 4223 C CA . LEU A 1 511 ? 11.304 2.751 57.300 1.00 72.12 511 LEU A CA 1
ATOM 4224 C C . LEU A 1 511 ? 12.389 3.588 58.002 1.00 72.12 511 LEU A C 1
ATOM 4226 O O . LEU A 1 511 ? 13.147 4.280 57.327 1.00 72.12 511 LEU A O 1
ATOM 4230 N N . ASP A 1 512 ? 12.486 3.499 59.332 1.00 65.44 512 ASP A N 1
ATOM 4231 C CA . ASP A 1 512 ? 13.500 4.198 60.136 1.00 65.44 512 ASP A CA 1
ATOM 4232 C C . ASP A 1 512 ? 14.854 3.463 60.206 1.00 65.44 512 ASP A C 1
ATOM 4234 O O . ASP A 1 512 ? 15.845 4.029 60.682 1.00 65.44 512 ASP A O 1
ATOM 4238 N N . GLN A 1 513 ? 14.944 2.218 59.721 1.00 61.47 513 GLN A N 1
ATOM 4239 C CA . GLN A 1 513 ? 16.235 1.549 59.570 1.00 61.47 513 GLN A CA 1
ATOM 4240 C C . GLN A 1 513 ? 16.932 2.045 58.292 1.00 61.47 513 GLN A C 1
ATOM 4242 O O . GLN A 1 513 ? 16.339 1.998 57.214 1.00 61.47 513 GLN A O 1
ATOM 4247 N N . PRO A 1 514 ? 18.195 2.517 58.365 1.00 51.78 514 PRO A N 1
ATOM 4248 C CA . PRO A 1 514 ? 18.927 2.955 57.185 1.00 51.78 514 PRO A CA 1
ATOM 4249 C C . PRO A 1 514 ? 19.039 1.776 56.219 1.00 51.78 514 PRO A C 1
ATOM 4251 O O . PRO A 1 514 ? 19.677 0.775 56.537 1.00 51.78 514 PRO A O 1
ATOM 4254 N N . THR A 1 515 ? 18.395 1.898 55.055 1.00 48.19 515 THR A N 1
ATOM 4255 C CA . THR A 1 515 ? 18.392 0.904 53.979 1.00 48.19 515 THR A CA 1
ATOM 4256 C C . THR A 1 515 ? 19.811 0.409 53.715 1.00 48.19 515 THR A C 1
ATOM 4258 O O . THR A 1 515 ? 20.607 1.096 53.069 1.00 48.19 515 THR A O 1
ATOM 4261 N N . LEU A 1 516 ? 20.132 -0.790 54.206 1.00 44.31 516 LEU A N 1
ATOM 4262 C CA . LEU A 1 516 ? 21.256 -1.558 53.695 1.00 44.31 516 LEU A CA 1
ATOM 4263 C C . LEU A 1 516 ? 20.944 -1.824 52.225 1.00 44.31 516 LEU A C 1
ATOM 4265 O O . LEU A 1 516 ? 19.926 -2.416 51.878 1.00 44.31 516 LEU A O 1
ATOM 4269 N N . THR A 1 517 ? 21.800 -1.278 51.371 1.00 41.59 517 THR A N 1
ATOM 4270 C CA . THR A 1 517 ? 21.762 -1.383 49.917 1.00 41.59 517 THR A CA 1
ATOM 4271 C C . THR A 1 517 ? 21.406 -2.797 49.467 1.00 41.59 517 THR A C 1
ATOM 4273 O O . THR A 1 517 ? 22.195 -3.724 49.650 1.00 41.59 517 THR A O 1
ATOM 4276 N N . PHE A 1 518 ? 20.242 -2.925 48.830 1.00 41.69 518 PHE A N 1
ATOM 4277 C CA . PHE A 1 518 ? 19.849 -4.061 48.003 1.00 41.69 518 PHE A CA 1
ATOM 4278 C C . PHE A 1 518 ? 20.783 -4.109 46.782 1.00 41.69 518 PHE A C 1
ATOM 4280 O O . PHE A 1 518 ? 20.510 -3.534 45.733 1.00 41.69 518 PHE A O 1
ATOM 4287 N N . ASN A 1 519 ? 21.941 -4.740 46.947 1.00 38.91 519 ASN A N 1
ATOM 4288 C CA . ASN A 1 519 ? 22.752 -5.242 45.849 1.00 38.91 519 ASN A CA 1
ATOM 4289 C C . ASN A 1 519 ? 22.823 -6.760 46.013 1.00 38.91 519 ASN A C 1
ATOM 4291 O O . ASN A 1 519 ? 23.269 -7.233 47.054 1.00 38.91 519 ASN A O 1
ATOM 4295 N N . GLN A 1 520 ? 22.456 -7.467 44.939 1.00 38.12 520 GLN A N 1
ATOM 4296 C CA . GLN A 1 520 ? 22.464 -8.924 44.735 1.00 38.12 520 GLN A CA 1
ATOM 4297 C C . GLN A 1 520 ? 21.167 -9.666 45.096 1.00 38.12 520 GLN A C 1
ATOM 4299 O O . GLN A 1 520 ? 21.030 -10.232 46.177 1.00 38.12 520 GLN A O 1
ATOM 4304 N N . ARG A 1 521 ? 20.274 -9.770 44.106 1.00 34.66 521 ARG A N 1
ATOM 4305 C CA . ARG A 1 521 ? 19.831 -11.053 43.541 1.00 34.66 521 ARG A CA 1
ATOM 4306 C C . ARG A 1 521 ? 19.406 -10.864 42.094 1.00 34.66 521 ARG A C 1
ATOM 4308 O O . ARG A 1 521 ? 18.775 -9.820 41.819 1.00 34.66 521 ARG A O 1
#

Secondary structure (DSSP, 8-state):
-HHHHHHHHHHHHHHHHHHHHHHHHHHHHHHHTSSSPPPHHHHHTT----SHHHHHHHHHHHHHHHHHH--SEEEEEEEE---S-TT----EEEEEEEEE-STTSHHHHHHHHHHHHHHHHHHHHHHHHHHHHHHHHHHHHHHHHHHHHHHHHHHHHHHHHHHHHHHHHHHHHHTTSS-HHHHHHHHHHHHHHHHHHHHHHHHHHHHHHHHHHHT-----TGGG-EEEE-HHHHHHHHHT-HHHHHHHHHHHHHHHHHHHHHTPPEEEEEEEEEEETTEEEEEEEEEEEEEE---PPPTHHHHHHHHHHHHHHHHHHHHHHHHHHHHHHHHHHHHHHHHHHHHHHHHHHHHHHHHHHHHHTTS-THHHHHHHHHHHHHHHHHHHHHHHHHHHHHHHHHHHHHHTTS-GGGGEEEE-SSSSS------EEEEEPTTPPPPHHHHHHHHHTTEEEEEHHHHHHHS-EEEE-GGG-SSHHHHHHHHHHHHHH-TTPEEEES-HHHHHHHHHHHHSS--------

Sequence (521 aa):
MSIDIKNQLIEMSIGYIIKQLSLILLIAITTSMKGQEAFFLDSLYQESLSNLGSLKRQILQSDIDYYKGNRGLSAGISLNNSEFNLEDNGMSSRFRVNMNLLGSGWMSNKIDAERKSMQLELNEMIGDQEDLRHNYGIYYDFIVYLFNHQKEPIIRDLLDVTNELEYQYTNLYYNKLASFEDVIDSRSKIFKYQSVLDGVQNYNDILSEMIVSAQLPVVEDDLKYIYDIDIESLKEAISQDTLMEMRVALEKSVVDHQFKKDELPRLQVSTGYRARDLDINRGQMFFTLNFSKDLAPSRSKSKTLHYQLIEGRKEMEVFHKEKEIVKLYYEYQYKLKQYHTELYKKFHFDERSRVNQVKSEMLDLEQGVYSLDLTADSLIVELERIEIKQHLFTKLLEIKRLIHPLELGQFLKKIPLEDDAPRYVGNRFYLIRDGYALSANDLNILQGNEIEVISTEDILTMREIVLVPVNTFESRVELEEWISIKIEDHPQRNFLFTDLKGFKELEIKTLDQPTLTFNQR

pLDDT: mean 80.7, std 15.69, range [34.66, 98.12]